Protein AF-0000000079758553 (afdb_homodimer)

Sequence (456 aa):
MKRSRINQVIKDMEQLIKEHGFEMPPFAAWTAKEWQDIGHEYDEIRDNKLGWDITDFGLGKFDEVGFSLFTIRNGNQKMPEKYKKTYAEKLLMLYEGQTAAMHFHASKMEDIINRGGNDVYITVYNGTPDERMLDTDVTVCSDGKTSQVPAGTKVLLKPGQSITITPYMYHDFIVPETGGPVLLGEVSMCNDDDNDNFFYNKEVGRFPAIEEDEAPYRLLCNEYPQAEMKRSRINQVIKDMEQLIKEHGFEMPPFAAWTAKEWQDIGHEYDEIRDNKLGWDITDFGLGKFDEVGFSLFTIRNGNQKMPEKYKKTYAEKLLMLYEGQTAAMHFHASKMEDIINRGGNDVYITVYNGTPDERMLDTDVTVCSDGKTSQVPAGTKVLLKPGQSITITPYMYHDFIVPETGGPVLLGEVSMCNDDDNDNFFYNKEVGRFPAIEEDEAPYRLLCNEYPQAE

Nearest PDB structures (foldseek):
  3kmh-assembly1_B  TM=9.756E-01  e=3.641E-30  Escherichia coli O157:H7
  3mpb-assembly1_A  TM=9.691E-01  e=1.712E-29  Escherichia coli O157:H7
  3kmh-assembly1_A  TM=9.666E-01  e=7.177E-29  Escherichia coli O157:H7
  5m21-assembly1_C  TM=6.849E-01  e=4.838E-05  Sphingomonas sp. TTNP3
  8u9j-assembly1_A  TM=4.474E-01  e=2.575E-05  Homo sapiens

Solvent-accessible surface area (backbone atoms only — not comparable to full-atom values): 22975 Å² total; per-residue (Å²): 80,48,34,57,56,52,37,48,51,53,52,51,47,52,51,52,38,54,75,37,36,56,50,60,41,72,74,76,70,46,34,53,74,55,51,76,74,46,43,66,46,37,43,53,31,58,76,38,41,33,35,36,46,75,30,29,31,51,64,79,39,46,77,50,36,24,43,37,36,32,31,71,45,52,10,27,88,90,43,48,87,82,32,69,49,59,29,25,35,33,40,35,40,40,48,38,48,16,24,36,77,45,25,24,24,75,73,42,38,33,33,45,30,27,46,26,75,25,54,38,28,37,34,36,27,37,39,42,98,88,70,46,76,45,86,43,72,28,81,42,39,38,79,41,32,54,48,78,41,58,42,62,41,64,47,75,28,45,60,14,29,36,38,56,44,50,54,25,34,29,33,33,40,42,28,47,77,60,68,49,42,26,38,31,33,35,48,22,36,40,65,49,76,89,79,38,63,47,54,70,57,77,77,56,40,74,80,50,66,67,44,77,81,44,81,67,63,51,57,41,33,89,59,70,72,80,55,117,80,47,35,57,57,52,36,49,51,52,52,52,48,53,51,53,38,52,74,36,36,55,51,62,40,73,75,75,72,44,35,54,73,56,51,75,74,44,43,66,47,38,43,51,32,59,77,39,42,34,34,35,44,78,31,31,31,50,65,80,40,46,77,51,35,25,44,37,37,33,32,72,45,53,10,27,88,89,43,47,88,81,32,68,49,60,28,25,35,34,39,34,39,41,50,38,48,16,24,36,75,45,24,24,23,76,73,43,38,33,34,44,30,26,45,26,76,24,55,37,29,37,34,37,27,37,40,44,97,89,70,47,76,44,88,41,72,30,81,43,40,37,80,40,32,54,46,79,40,58,44,64,41,64,48,76,28,46,60,16,29,35,38,54,46,48,52,26,34,29,33,33,41,40,28,48,77,62,67,49,42,26,38,32,35,34,46,23,35,41,64,49,75,89,80,40,64,48,55,70,58,77,78,54,40,73,80,51,66,68,45,78,82,46,81,66,64,51,58,40,33,89,59,68,72,81,55,117

InterPro domains:
  IPR010864 D-lyxose isomerase [PF07385] (1-224)
  IPR014710 RmlC-like jelly roll fold [G3DSA:2.60.120.10] (2-227)
  IPR047581 D-lyxose isomerase EcSI-like [cd20309] (2-201)

Structure (mmCIF, N/CA/C/O backbone):
data_AF-0000000079758553-model_v1
#
loop_
_entity.id
_entity.type
_entity.pdbx_description
1 polymer 'D-lyxose ketol-isomerase'
#
loop_
_atom_site.group_PDB
_atom_site.id
_atom_site.type_symbol
_atom_site.label_atom_id
_atom_site.label_alt_id
_atom_site.label_comp_id
_atom_site.label_asym_id
_atom_site.label_entity_id
_atom_site.label_seq_id
_atom_site.pdbx_PDB_ins_code
_atom_site.Cartn_x
_atom_site.Cartn_y
_atom_site.Cartn_z
_atom_site.occupancy
_atom_site.B_iso_or_equiv
_atom_site.auth_seq_id
_atom_site.auth_comp_id
_atom_site.auth_asym_id
_atom_site.auth_atom_id
_atom_site.pdbx_PDB_model_num
ATOM 1 N N . MET A 1 1 ? -6.477 27.516 9.055 1 92.06 1 MET A N 1
ATOM 2 C CA . MET A 1 1 ? -6.613 27.547 7.598 1 92.06 1 MET A CA 1
ATOM 3 C C . MET A 1 1 ? -8.047 27.859 7.191 1 92.06 1 MET A C 1
ATOM 5 O O . MET A 1 1 ? -8.984 27.609 7.949 1 92.06 1 MET A O 1
ATOM 9 N N . LYS A 1 2 ? -8.156 28.531 6.043 1 95.5 2 LYS A N 1
ATOM 10 C CA . LYS A 1 2 ? -9.5 28.734 5.516 1 95.5 2 LYS A CA 1
ATOM 11 C C . LYS A 1 2 ? -10.055 27.453 4.898 1 95.5 2 LYS A C 1
ATOM 13 O O . LYS A 1 2 ? -9.32 26.719 4.238 1 95.5 2 LYS A O 1
ATOM 18 N N . ARG A 1 3 ? -11.375 27.25 5.043 1 97.5 3 ARG A N 1
ATOM 19 C CA . ARG A 1 3 ? -12.023 26.094 4.414 1 97.5 3 ARG A CA 1
ATOM 20 C C . ARG A 1 3 ? -11.867 26.141 2.9 1 97.5 3 ARG A C 1
ATOM 22 O O . ARG A 1 3 ? -11.664 25.094 2.264 1 97.5 3 ARG A O 1
ATOM 29 N N . SER A 1 4 ? -11.875 27.328 2.369 1 98.06 4 SER A N 1
ATOM 30 C CA . SER A 1 4 ? -11.719 27.469 0.926 1 98.06 4 SER A CA 1
ATOM 31 C C . SER A 1 4 ? -10.359 26.938 0.461 1 98.06 4 SER A C 1
ATOM 33 O O . SER A 1 4 ? -10.258 26.328 -0.602 1 98.06 4 SER A O 1
ATOM 35 N N . ARG A 1 5 ? -9.336 27.234 1.245 1 97.38 5 ARG A N 1
ATOM 36 C CA . ARG A 1 5 ? -8.008 26.719 0.904 1 97.38 5 ARG A CA 1
ATOM 37 C C . ARG A 1 5 ? -7.957 25.203 1.03 1 97.38 5 ARG A C 1
ATOM 39 O O . ARG A 1 5 ? -7.406 24.531 0.162 1 97.38 5 ARG A O 1
ATOM 46 N N . ILE A 1 6 ? -8.539 24.672 2.049 1 97.5 6 ILE A N 1
ATOM 47 C CA . ILE A 1 6 ? -8.609 23.234 2.244 1 97.5 6 ILE A CA 1
ATOM 48 C C . ILE A 1 6 ? -9.312 22.578 1.055 1 97.5 6 ILE A C 1
ATOM 50 O O . ILE A 1 6 ? -8.828 21.594 0.502 1 97.5 6 ILE A O 1
ATOM 54 N N . ASN A 1 7 ? -10.422 23.188 0.674 1 98.5 7 ASN A N 1
ATOM 55 C CA . ASN A 1 7 ? -11.172 22.688 -0.47 1 98.5 7 ASN A CA 1
ATOM 56 C C . ASN A 1 7 ? -10.312 22.656 -1.732 1 98.5 7 ASN A C 1
ATOM 58 O O . ASN A 1 7 ? -10.32 21.656 -2.465 1 98.5 7 ASN A O 1
ATOM 62 N N . GLN A 1 8 ? -9.633 23.719 -1.915 1 98.69 8 GLN A N 1
ATOM 63 C CA . GLN A 1 8 ? -8.789 23.797 -3.104 1 98.69 8 GLN A CA 1
ATOM 64 C C . GLN A 1 8 ? -7.688 22.734 -3.064 1 98.69 8 GLN A C 1
ATOM 66 O O . GLN A 1 8 ? -7.375 22.125 -4.086 1 98.69 8 GLN A O 1
ATOM 71 N N . VAL A 1 9 ? -7.082 22.547 -1.95 1 98.62 9 VAL A N 1
ATOM 72 C CA . VAL A 1 9 ? -6.012 21.562 -1.791 1 98.62 9 VAL A CA 1
ATOM 73 C C . VAL A 1 9 ? -6.539 20.172 -2.107 1 98.62 9 VAL A C 1
ATOM 75 O O . VAL A 1 9 ? -5.871 19.391 -2.789 1 98.62 9 VAL A O 1
ATOM 78 N N . ILE A 1 10 ? -7.703 19.812 -1.604 1 98.81 10 ILE A N 1
ATOM 79 C CA . ILE A 1 10 ? -8.297 18.516 -1.871 1 98.81 10 ILE A CA 1
ATOM 80 C C . ILE A 1 10 ? -8.516 18.344 -3.373 1 98.81 10 ILE A C 1
ATOM 82 O O . ILE A 1 10 ? -8.195 17.297 -3.938 1 98.81 10 ILE A O 1
ATOM 86 N N . LYS A 1 11 ? -9.008 19.375 -4.027 1 98.88 11 LYS A N 1
ATOM 87 C CA . LYS A 1 11 ? -9.219 19.328 -5.469 1 98.88 11 LYS A CA 1
ATOM 88 C C . LYS A 1 11 ? -7.902 19.141 -6.215 1 98.88 11 LYS A C 1
ATOM 90 O O . LYS A 1 11 ? -7.832 18.375 -7.176 1 98.88 11 LYS A O 1
ATOM 95 N N . ASP A 1 12 ? -6.898 19.875 -5.797 1 98.88 12 ASP A N 1
ATOM 96 C CA . ASP A 1 12 ? -5.578 19.734 -6.402 1 98.88 12 ASP A CA 1
ATOM 97 C C . ASP A 1 12 ? -5.055 18.312 -6.238 1 98.88 12 ASP A C 1
ATOM 99 O O . ASP A 1 12 ? -4.492 17.734 -7.176 1 98.88 12 ASP A O 1
ATOM 103 N N . MET A 1 13 ? -5.227 17.766 -5.051 1 98.88 13 MET A N 1
ATOM 104 C CA . MET A 1 13 ? -4.75 16.406 -4.797 1 98.88 13 MET A CA 1
ATOM 105 C C . MET A 1 13 ? -5.539 15.391 -5.613 1 98.88 13 MET A C 1
ATOM 107 O O . MET A 1 13 ? -4.965 14.453 -6.164 1 98.88 13 MET A O 1
ATOM 111 N N . GLU A 1 14 ? -6.848 15.555 -5.688 1 98.81 14 GLU A N 1
ATOM 112 C CA . GLU A 1 14 ? -7.652 14.688 -6.539 1 98.81 14 GLU A CA 1
ATOM 113 C C . GLU A 1 14 ? -7.148 14.703 -7.977 1 98.81 14 GLU A C 1
ATOM 115 O O . GLU A 1 14 ? -7.074 13.656 -8.625 1 98.81 14 GLU A O 1
ATOM 120 N N . GLN A 1 15 ? -6.855 15.875 -8.453 1 98.81 15 GLN A N 1
ATOM 121 C CA . GLN A 1 15 ? -6.363 16.016 -9.82 1 98.81 15 GLN A CA 1
ATOM 122 C C . GLN A 1 15 ? -5.02 15.305 -9.992 1 98.81 15 GLN A C 1
ATOM 124 O O . GLN A 1 15 ? -4.805 14.594 -10.977 1 98.81 15 GLN A O 1
ATOM 129 N N . LEU A 1 16 ? -4.105 15.516 -9.039 1 98.88 16 LEU A N 1
ATOM 130 C CA . LEU A 1 16 ? -2.797 14.867 -9.094 1 98.88 16 LEU A CA 1
ATOM 131 C C . LEU A 1 16 ? -2.939 13.352 -9.078 1 98.88 16 LEU A C 1
ATOM 133 O O . LEU A 1 16 ? -2.266 12.648 -9.836 1 98.88 16 LEU A O 1
ATOM 137 N N . ILE A 1 17 ? -3.771 12.82 -8.219 1 98.81 17 ILE A N 1
ATOM 138 C CA . ILE A 1 17 ? -4.023 11.383 -8.094 1 98.81 17 ILE A CA 1
ATOM 139 C C . ILE A 1 17 ? -4.512 10.828 -9.43 1 98.81 17 ILE A C 1
ATOM 141 O O . ILE A 1 17 ? -4.012 9.805 -9.906 1 98.81 17 ILE A O 1
ATOM 145 N N . LYS A 1 18 ? -5.43 11.5 -10.031 1 98.19 18 LYS A N 1
ATOM 146 C CA . LYS A 1 18 ? -5.973 11.094 -11.32 1 98.19 18 LYS A CA 1
ATOM 147 C C . LYS A 1 18 ? -4.891 11.102 -12.398 1 98.19 18 LYS A C 1
ATOM 149 O O . LYS A 1 18 ? -4.812 10.18 -13.211 1 98.19 18 LYS A O 1
ATOM 154 N N . GLU A 1 19 ? -4.082 12.117 -12.375 1 98.12 19 GLU A N 1
ATOM 155 C CA . GLU A 1 19 ? -3.008 12.258 -13.352 1 98.12 19 GLU A CA 1
ATOM 156 C C . GLU A 1 19 ? -2.029 11.086 -13.266 1 98.12 19 GLU A C 1
ATOM 158 O O . GLU A 1 19 ? -1.419 10.703 -14.266 1 98.12 19 GLU A O 1
ATOM 163 N N . HIS A 1 20 ? -1.97 10.523 -12.109 1 98.06 20 HIS A N 1
ATOM 164 C CA . HIS A 1 20 ? -0.994 9.453 -11.93 1 98.06 20 HIS A CA 1
ATOM 165 C C . HIS A 1 20 ? -1.676 8.094 -11.867 1 98.06 20 HIS A C 1
ATOM 167 O O . HIS A 1 20 ? -1.062 7.105 -11.453 1 98.06 20 HIS A O 1
ATOM 173 N N . GLY A 1 21 ? -2.91 8.023 -12.227 1 97.62 21 GLY A N 1
ATOM 174 C CA . GLY A 1 21 ? -3.609 6.785 -12.531 1 97.62 21 GLY A CA 1
ATOM 175 C C . GLY A 1 21 ? -4.016 6.016 -11.289 1 97.62 21 GLY A C 1
ATOM 176 O O . GLY A 1 21 ? -4.32 4.82 -11.367 1 97.62 21 GLY A O 1
ATOM 177 N N . PHE A 1 22 ? -3.973 6.648 -10.148 1 98.31 22 PHE A N 1
ATOM 178 C CA . PHE A 1 22 ? -4.359 5.969 -8.914 1 98.31 22 PHE A CA 1
ATOM 179 C C . PHE A 1 22 ? -5.875 5.98 -8.742 1 98.31 22 PHE A C 1
ATOM 181 O O . PHE A 1 22 ? -6.5 7.043 -8.789 1 98.31 22 PHE A O 1
ATOM 188 N N . GLU A 1 23 ? -6.508 4.84 -8.578 1 98.38 23 GLU A N 1
ATOM 189 C CA . GLU A 1 23 ? -7.949 4.715 -8.375 1 98.38 23 GLU A CA 1
ATOM 190 C C . GLU A 1 23 ? -8.305 4.797 -6.891 1 98.38 23 GLU A C 1
ATOM 192 O O . GLU A 1 23 ? -7.789 4.023 -6.078 1 98.38 23 GLU A O 1
ATOM 197 N N . MET A 1 24 ? -9.188 5.691 -6.582 1 98.69 24 MET A N 1
ATOM 198 C CA . MET A 1 24 ? -9.516 5.957 -5.184 1 98.69 24 MET A CA 1
ATOM 199 C C . MET A 1 24 ? -10.766 5.203 -4.762 1 98.69 24 MET A C 1
ATOM 201 O O . MET A 1 24 ? -11.641 4.926 -5.586 1 98.69 24 MET A O 1
ATOM 205 N N . PRO A 1 25 ? -10.828 4.867 -3.492 1 98.81 25 PRO A N 1
ATOM 206 C CA . PRO A 1 25 ? -12.078 4.258 -3.043 1 98.81 25 PRO A CA 1
ATOM 207 C C . PRO A 1 25 ? -13.273 5.207 -3.162 1 98.81 25 PRO A C 1
ATOM 209 O O . PRO A 1 25 ? -13.102 6.426 -3.113 1 98.81 25 PRO A O 1
ATOM 212 N N . PRO A 1 26 ? -14.43 4.684 -3.24 1 98 26 PRO A N 1
ATOM 213 C CA . PRO A 1 26 ? -15.617 5.508 -3.486 1 98 26 PRO A CA 1
ATOM 214 C C . PRO A 1 26 ? -15.82 6.582 -2.422 1 98 26 PRO A C 1
ATOM 216 O O . PRO A 1 26 ? -16.25 7.695 -2.738 1 98 26 PRO A O 1
ATOM 219 N N . PHE A 1 27 ? -15.477 6.32 -1.172 1 98.56 27 PHE A N 1
ATOM 220 C CA . PHE A 1 27 ? -15.797 7.25 -0.097 1 98.56 27 PHE A CA 1
ATOM 221 C C . PHE A 1 27 ? -14.93 8.5 -0.184 1 98.56 27 PHE A C 1
ATOM 223 O O . PHE A 1 27 ? -15.195 9.5 0.489 1 98.56 27 PHE A O 1
ATOM 230 N N . ALA A 1 28 ? -13.914 8.438 -1.045 1 98.75 28 ALA A N 1
ATOM 231 C CA . ALA A 1 28 ? -13.078 9.617 -1.251 1 98.75 28 ALA A CA 1
ATOM 232 C C . ALA A 1 28 ? -13.867 10.75 -1.893 1 98.75 28 ALA A C 1
ATOM 234 O O . ALA A 1 28 ? -13.484 11.922 -1.788 1 98.75 28 ALA A O 1
ATOM 235 N N . ALA A 1 29 ? -14.977 10.422 -2.537 1 98.31 29 ALA A N 1
ATOM 236 C CA . ALA A 1 29 ? -15.711 11.406 -3.326 1 98.31 29 ALA A CA 1
ATOM 237 C C . ALA A 1 29 ? -16.984 11.852 -2.6 1 98.31 29 ALA A C 1
ATOM 239 O O . ALA A 1 29 ? -17.734 12.688 -3.109 1 98.31 29 ALA A O 1
ATOM 240 N N . TRP A 1 30 ? -17.219 11.312 -1.393 1 98.25 30 TRP A N 1
ATOM 241 C CA . TRP A 1 30 ? -18.453 11.656 -0.687 1 98.25 30 TRP A CA 1
ATOM 242 C C . TRP A 1 30 ? -18.453 13.133 -0.291 1 98.25 30 TRP A C 1
ATOM 244 O O . TRP A 1 30 ? -17.453 13.664 0.175 1 98.25 30 TRP A O 1
ATOM 254 N N . THR A 1 31 ? -19.562 13.75 -0.522 1 97.5 31 THR A N 1
ATOM 255 C CA . THR A 1 31 ? -19.766 15.133 -0.121 1 97.5 31 THR A CA 1
ATOM 256 C C . THR A 1 31 ? -20.25 15.211 1.323 1 97.5 31 THR A C 1
ATOM 258 O O . THR A 1 31 ? -20.672 14.211 1.898 1 97.5 31 THR A O 1
ATOM 261 N N . ALA A 1 32 ? -20.172 16.391 1.831 1 96 32 ALA A N 1
ATOM 262 C CA . ALA A 1 32 ? -20.703 16.609 3.176 1 96 32 ALA A CA 1
ATOM 263 C C . ALA A 1 32 ? -22.172 16.203 3.262 1 96 32 ALA A C 1
ATOM 265 O O . ALA A 1 32 ? -22.609 15.641 4.266 1 96 32 ALA A O 1
ATOM 266 N N . LYS A 1 33 ? -22.906 16.547 2.23 1 96.38 33 LYS A N 1
ATOM 267 C CA . LYS A 1 33 ? -24.328 16.203 2.203 1 96.38 33 LYS A CA 1
ATOM 268 C C . LYS A 1 33 ? -24.531 14.695 2.229 1 96.38 33 LYS A C 1
ATOM 270 O O . LYS A 1 33 ? -25.406 14.195 2.941 1 96.38 33 LYS A O 1
ATOM 275 N N . GLU A 1 34 ? -23.781 13.938 1.51 1 96.62 34 GLU A N 1
ATOM 276 C CA . GLU A 1 34 ? -23.906 12.484 1.45 1 96.62 34 GLU A CA 1
ATOM 277 C C . GLU A 1 34 ? -23.594 11.844 2.801 1 96.62 34 GLU A C 1
ATOM 279 O O . GLU A 1 34 ? -24.188 10.82 3.158 1 96.62 34 GLU A O 1
ATOM 284 N N . TRP A 1 35 ? -22.719 12.438 3.533 1 96.81 35 TRP A N 1
ATOM 285 C CA . TRP A 1 35 ? -22.328 11.906 4.832 1 96.81 35 TRP A CA 1
ATOM 286 C C . TRP A 1 35 ? -23.516 11.875 5.789 1 96.81 35 TRP A C 1
ATOM 288 O O . TRP A 1 35 ? -23.531 11.109 6.754 1 96.81 35 TRP A O 1
ATOM 298 N N . GLN A 1 36 ? -24.516 12.719 5.516 1 95.19 36 GLN A N 1
ATOM 299 C CA . GLN A 1 36 ? -25.672 12.797 6.398 1 95.19 36 GLN A CA 1
ATOM 300 C C . GLN A 1 36 ? -26.484 11.508 6.348 1 95.19 36 GLN A C 1
ATOM 302 O O . GLN A 1 36 ? -27.234 11.203 7.281 1 95.19 36 GLN A O 1
ATOM 307 N N . ASP A 1 37 ? -26.328 10.711 5.273 1 95.38 37 ASP A N 1
ATOM 308 C CA . ASP A 1 37 ? -27.125 9.508 5.078 1 95.38 37 ASP A CA 1
ATOM 309 C C . ASP A 1 37 ? -26.281 8.25 5.309 1 95.38 37 ASP A C 1
ATOM 311 O O . ASP A 1 37 ? -26.781 7.133 5.125 1 95.38 37 ASP A O 1
ATOM 315 N N . ILE A 1 38 ? -25.094 8.422 5.66 1 96.19 38 ILE A N 1
ATOM 316 C CA . ILE A 1 38 ? -24.203 7.277 5.852 1 96.19 38 ILE A CA 1
ATOM 317 C C . ILE A 1 38 ? -24.391 6.711 7.254 1 96.19 38 ILE A C 1
ATOM 319 O O . ILE A 1 38 ? -24.25 7.43 8.25 1 96.19 38 ILE A O 1
ATOM 323 N N . GLY A 1 39 ? -24.688 5.43 7.285 1 97.25 39 GLY A N 1
ATOM 324 C CA . GLY A 1 39 ? -25.031 4.836 8.57 1 97.25 39 GLY A CA 1
ATOM 325 C C . GLY A 1 39 ? -23.891 4.047 9.18 1 97.25 39 GLY A C 1
ATOM 326 O O . GLY A 1 39 ? -22.719 4.297 8.875 1 97.25 39 GLY A O 1
ATOM 327 N N . HIS A 1 40 ? -24.219 3.148 10.07 1 98.06 40 HIS A N 1
ATOM 328 C CA . HIS A 1 40 ? -23.266 2.42 10.898 1 98.06 40 HIS A CA 1
ATOM 329 C C . HIS A 1 40 ? -22.5 1.39 10.086 1 98.06 40 HIS A C 1
ATOM 331 O O . HIS A 1 40 ? -21.469 0.867 10.539 1 98.06 40 HIS A O 1
ATOM 337 N N . GLU A 1 41 ? -22.969 1.109 8.898 1 97.94 41 GLU A N 1
ATOM 338 C CA . GLU A 1 41 ? -22.234 0.174 8.055 1 97.94 41 GLU A CA 1
ATOM 339 C C . GLU A 1 41 ? -20.859 0.724 7.676 1 97.94 41 GLU A C 1
ATOM 341 O O . GLU A 1 41 ? -19.984 -0.024 7.23 1 97.94 41 GLU A O 1
ATOM 346 N N . TYR A 1 42 ? -20.641 2.053 7.926 1 98.31 42 TYR A N 1
ATOM 347 C CA . TYR A 1 42 ? -19.375 2.697 7.594 1 98.31 42 TYR A CA 1
ATOM 348 C C . TYR A 1 42 ? -18.672 3.195 8.852 1 98.31 42 TYR A C 1
ATOM 350 O O . TYR A 1 42 ? -17.875 4.125 8.789 1 98.31 42 TYR A O 1
ATOM 358 N N . ASP A 1 43 ? -18.906 2.605 10 1 98.25 43 ASP A N 1
ATOM 359 C CA . ASP A 1 43 ? -18.266 3.008 11.25 1 98.25 43 ASP A CA 1
ATOM 360 C C . ASP A 1 43 ? -16.75 2.914 11.148 1 98.25 43 ASP A C 1
ATOM 362 O O . ASP A 1 43 ? -16.031 3.695 11.773 1 98.25 43 ASP A O 1
ATOM 366 N N . GLU A 1 44 ? -16.312 2.018 10.375 1 98.5 44 GLU A N 1
ATOM 367 C CA . GLU A 1 44 ? -14.867 1.862 10.227 1 98.5 44 GLU A CA 1
ATOM 368 C C . GLU A 1 44 ? -14.219 3.152 9.734 1 98.5 44 GLU A C 1
ATOM 370 O O . GLU A 1 44 ? -13.133 3.521 10.18 1 98.5 44 GLU A O 1
ATOM 375 N N . ILE A 1 45 ? -14.828 3.842 8.758 1 98.62 45 ILE A N 1
ATOM 376 C CA . ILE A 1 45 ? -14.297 5.09 8.219 1 98.62 45 ILE A CA 1
ATOM 377 C C . ILE A 1 45 ? -14.219 6.137 9.328 1 98.62 45 ILE A C 1
ATOM 379 O O . ILE A 1 45 ? -13.211 6.84 9.461 1 98.62 45 ILE A O 1
ATOM 383 N N . ARG A 1 46 ? -15.25 6.176 10.148 1 97.88 46 ARG A N 1
ATOM 384 C CA . ARG A 1 46 ? -15.297 7.141 11.242 1 97.88 46 ARG A CA 1
ATOM 385 C C . ARG A 1 46 ? -14.281 6.793 12.32 1 97.88 46 ARG A C 1
ATOM 387 O O . ARG A 1 46 ? -13.438 7.621 12.672 1 97.88 46 ARG A O 1
ATOM 394 N N . ASP A 1 47 ? -14.367 5.512 12.789 1 97.88 47 ASP A N 1
ATOM 395 C CA . ASP A 1 47 ? -13.578 5.074 13.938 1 97.88 47 ASP A CA 1
ATOM 396 C C . ASP A 1 47 ? -12.086 5.117 13.617 1 97.88 47 ASP A C 1
ATOM 398 O O . ASP A 1 47 ? -11.266 5.438 14.484 1 97.88 47 ASP A O 1
ATOM 402 N N . ASN A 1 48 ? -11.766 4.797 12.398 1 98.25 48 ASN A N 1
ATOM 403 C CA . ASN A 1 48 ? -10.359 4.66 12.023 1 98.25 48 ASN A CA 1
ATOM 404 C C . ASN A 1 48 ? -9.844 5.914 11.32 1 98.25 48 ASN A C 1
ATOM 406 O O . ASN A 1 48 ? -8.711 5.938 10.844 1 98.25 48 ASN A O 1
ATOM 410 N N . LYS A 1 49 ? -10.648 6.93 11.172 1 97.06 49 LYS A N 1
ATOM 411 C CA . LYS A 1 49 ? -10.305 8.219 10.594 1 97.06 49 LYS A CA 1
ATOM 412 C C . LYS A 1 49 ? -9.773 8.062 9.172 1 97.06 49 LYS A C 1
ATOM 414 O O . LYS A 1 49 ? -8.727 8.602 8.828 1 97.06 49 LYS A O 1
ATOM 419 N N . LEU A 1 50 ? -10.477 7.254 8.398 1 98.69 50 LEU A N 1
ATOM 420 C CA . LEU A 1 50 ? -10.141 7.164 6.98 1 98.69 50 LEU A CA 1
ATOM 421 C C . LEU A 1 50 ? -10.57 8.43 6.242 1 98.69 50 LEU A C 1
ATOM 423 O O . LEU A 1 50 ? -11.531 9.094 6.641 1 98.69 50 LEU A O 1
ATOM 427 N N . GLY A 1 51 ? -9.805 8.766 5.168 1 98.69 51 GLY A N 1
ATOM 428 C CA . GLY A 1 51 ? -10.227 9.891 4.344 1 98.69 51 GLY A CA 1
ATOM 429 C C . GLY A 1 51 ? -9.242 11.047 4.363 1 98.69 51 GLY A C 1
ATOM 430 O O . GLY A 1 51 ? -8.039 10.844 4.551 1 98.69 51 GLY A O 1
ATOM 431 N N . TRP A 1 52 ? -9.711 12.227 4.07 1 98.5 52 TRP A N 1
ATOM 432 C CA . TRP A 1 52 ? -8.898 13.414 3.826 1 98.5 52 TRP A CA 1
ATOM 433 C C . TRP A 1 52 ? -8.406 14.016 5.137 1 98.5 52 TRP A C 1
ATOM 435 O O . TRP A 1 52 ? -9.156 14.094 6.113 1 98.5 52 TRP A O 1
ATOM 445 N N . ASP A 1 53 ? -7.242 14.422 5.148 1 97 53 ASP A N 1
ATOM 446 C CA . ASP A 1 53 ? -6.617 15.148 6.25 1 97 53 ASP A CA 1
ATOM 447 C C . ASP A 1 53 ? -5.633 16.203 5.73 1 97 53 ASP A C 1
ATOM 449 O O . ASP A 1 53 ? -4.566 15.852 5.223 1 97 53 ASP A O 1
ATOM 453 N N . ILE A 1 54 ? -5.973 17.453 5.793 1 96.5 54 ILE A N 1
ATOM 454 C CA . ILE A 1 54 ? -5.148 18.578 5.367 1 96.5 54 ILE A CA 1
ATOM 455 C C . ILE A 1 54 ? -4.672 19.359 6.59 1 96.5 54 ILE A C 1
ATOM 457 O O . ILE A 1 54 ? -5.484 19.828 7.391 1 96.5 54 ILE A O 1
ATOM 461 N N . THR A 1 55 ? -3.383 19.5 6.676 1 93.44 55 THR A N 1
ATOM 462 C CA . THR A 1 55 ? -2.9 20.141 7.895 1 93.44 55 THR A CA 1
ATOM 463 C C . THR A 1 55 ? -1.762 21.109 7.586 1 93.44 55 THR A C 1
ATOM 465 O O . THR A 1 55 ? -0.911 20.812 6.742 1 93.44 55 THR A O 1
ATOM 468 N N . ASP A 1 56 ? -1.745 22.219 8.234 1 93.81 56 ASP A N 1
ATOM 469 C CA . ASP A 1 56 ? -0.613 23.141 8.242 1 93.81 56 ASP A CA 1
ATOM 470 C C . ASP A 1 56 ? 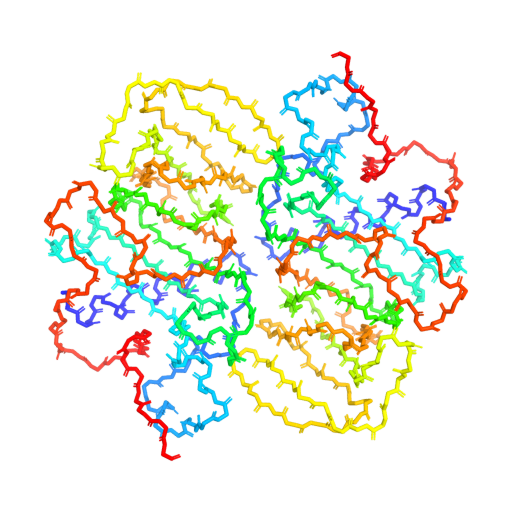0.148 23.062 9.562 1 93.81 56 ASP A C 1
ATOM 472 O O . ASP A 1 56 ? 0.855 24 9.938 1 93.81 56 ASP A O 1
ATOM 476 N N . PHE A 1 57 ? -0.163 21.953 10.32 1 90.62 57 PHE A N 1
ATOM 477 C CA . PHE A 1 57 ? 0.486 21.672 11.594 1 90.62 57 PHE A CA 1
ATOM 478 C C . PHE A 1 57 ? 0.228 22.797 12.594 1 90.62 57 PHE A C 1
ATOM 480 O O . PHE A 1 57 ? 1.028 23.016 13.5 1 90.62 57 PHE A O 1
ATOM 487 N N . GLY A 1 58 ? -0.745 23.625 12.328 1 88.94 58 GLY A N 1
ATOM 488 C CA . GLY A 1 58 ? -1.1 24.719 13.234 1 88.94 58 GLY A CA 1
ATOM 489 C C . GLY A 1 58 ? -0.183 25.922 13.117 1 88.94 58 GLY A C 1
ATOM 490 O O . GLY A 1 58 ? -0.209 26.812 13.961 1 88.94 58 GLY A O 1
ATOM 491 N N . LEU A 1 59 ? 0.526 25.969 12.109 1 91.56 59 LEU A N 1
ATOM 492 C CA . LEU A 1 59 ? 1.532 27.016 11.961 1 91.56 59 LEU A CA 1
ATOM 493 C C . LEU A 1 59 ? 0.992 28.188 11.133 1 91.56 59 LEU A C 1
ATOM 495 O O . LEU A 1 59 ? 1.591 29.266 11.102 1 91.56 59 LEU A O 1
ATOM 499 N N . GLY A 1 60 ? -0.095 27.969 10.477 1 90.38 60 GLY A N 1
ATOM 500 C CA . GLY A 1 60 ? -0.719 29.016 9.688 1 90.38 60 GLY A CA 1
ATOM 501 C C . GLY A 1 60 ? 0.031 29.328 8.398 1 90.38 60 GLY A C 1
ATOM 502 O O . GLY A 1 60 ? -0.146 30.391 7.816 1 90.38 60 GLY A O 1
ATOM 503 N N . LYS A 1 61 ? 0.895 28.469 8.016 1 93.31 61 LYS A N 1
ATOM 504 C CA . LYS A 1 61 ? 1.693 28.656 6.805 1 93.31 61 LYS A CA 1
ATOM 505 C C . LYS A 1 61 ? 1.68 27.391 5.938 1 93.31 61 LYS A C 1
ATOM 507 O O . LYS A 1 61 ? 2.734 26.891 5.547 1 93.31 61 LYS A O 1
ATOM 512 N N . PHE A 1 62 ? 0.5 26.984 5.48 1 95.56 62 PHE A N 1
ATOM 513 C CA . PHE A 1 62 ? 0.295 25.719 4.781 1 95.56 62 PHE A CA 1
ATOM 514 C C . PHE A 1 62 ? 1.186 25.641 3.547 1 95.56 62 PHE A C 1
ATOM 516 O O . PHE A 1 62 ? 1.76 24.578 3.262 1 95.56 62 PHE A O 1
ATOM 523 N N . ASP A 1 63 ? 1.343 26.688 2.832 1 95.88 63 ASP A N 1
ATOM 524 C CA . ASP A 1 63 ? 2.041 26.641 1.551 1 95.88 63 ASP A CA 1
ATOM 525 C C . ASP A 1 63 ? 3.541 26.438 1.749 1 95.88 63 ASP A C 1
ATOM 527 O O . ASP A 1 63 ? 4.246 26.047 0.818 1 95.88 63 ASP A O 1
ATOM 531 N N . GLU A 1 64 ? 4.012 26.75 2.928 1 96.62 64 GLU A N 1
ATOM 532 C CA . GLU A 1 64 ? 5.414 26.531 3.262 1 96.62 64 GLU A CA 1
ATOM 533 C C . GLU A 1 64 ? 5.605 25.188 3.975 1 96.62 64 GLU A C 1
ATOM 535 O O . GLU A 1 64 ? 6.484 24.406 3.611 1 96.62 64 GLU A O 1
ATOM 540 N N . VAL A 1 65 ? 4.797 25.031 5.031 1 96 65 VAL A N 1
ATOM 541 C CA . VAL A 1 65 ? 4.836 23.812 5.844 1 96 65 VAL A CA 1
ATOM 542 C C . VAL A 1 65 ? 3.434 23.219 5.965 1 96 65 VAL A C 1
ATOM 544 O O . VAL A 1 65 ? 2.578 23.781 6.656 1 96 65 VAL A O 1
ATOM 547 N N . GLY A 1 66 ? 3.182 22.172 5.328 1 95.38 66 GLY A N 1
ATOM 548 C CA . GLY A 1 66 ? 1.876 21.516 5.309 1 95.38 66 GLY A CA 1
ATOM 549 C C . GLY A 1 66 ? 1.914 20.109 4.75 1 95.38 66 GLY A C 1
ATOM 550 O O . GLY A 1 66 ? 2.949 19.656 4.258 1 95.38 66 GLY A O 1
ATOM 551 N N . PHE A 1 67 ? 0.852 19.438 4.883 1 96.56 67 PHE A N 1
ATOM 552 C CA . PHE A 1 67 ? 0.729 18.062 4.41 1 96.56 67 PHE A CA 1
ATOM 553 C C . PHE A 1 67 ? -0.712 17.75 4.027 1 96.56 67 PHE A C 1
ATOM 555 O O . PHE A 1 67 ? -1.646 18.141 4.734 1 96.56 67 PHE A O 1
ATOM 562 N N . SER A 1 68 ? -0.876 17.188 2.871 1 98.12 68 SER A N 1
ATOM 563 C CA . SER A 1 68 ? -2.174 16.719 2.396 1 98.12 68 SER A CA 1
ATOM 564 C C . SER A 1 68 ? -2.223 15.195 2.342 1 98.12 68 SER A C 1
ATOM 566 O O . SER A 1 68 ? -1.416 14.57 1.651 1 98.12 68 SER A O 1
ATOM 568 N N . LEU A 1 69 ? -3.17 14.633 3.029 1 98.06 69 LEU A N 1
ATOM 569 C CA . LEU A 1 69 ? -3.199 13.188 3.18 1 98.06 69 LEU A CA 1
ATOM 570 C C . LEU A 1 69 ? -4.582 12.633 2.852 1 98.06 69 LEU A C 1
ATOM 572 O O . LEU A 1 69 ? -5.586 13.336 2.99 1 98.06 69 LEU A O 1
ATOM 576 N N . PHE A 1 70 ? -4.602 11.492 2.414 1 98.81 70 PHE A N 1
ATOM 577 C CA . PHE A 1 70 ? -5.793 10.648 2.352 1 98.81 70 PHE A CA 1
ATOM 578 C C . PHE A 1 70 ? -5.5 9.258 2.893 1 98.81 70 PHE A C 1
ATOM 580 O O . PHE A 1 70 ? -4.707 8.516 2.309 1 98.81 70 PHE A O 1
ATOM 587 N N . THR A 1 71 ? -6.125 8.914 3.994 1 98.88 71 THR A N 1
ATOM 588 C CA . THR A 1 71 ? -5.977 7.574 4.547 1 98.88 71 THR A CA 1
ATOM 589 C C . THR A 1 71 ? -6.957 6.605 3.893 1 98.88 71 THR A C 1
ATOM 591 O O . THR A 1 71 ? -8.172 6.742 4.047 1 98.88 71 THR A O 1
ATOM 594 N N . ILE A 1 72 ? -6.441 5.645 3.268 1 98.88 72 ILE A N 1
ATOM 595 C CA . ILE A 1 72 ? -7.258 4.727 2.486 1 98.88 72 ILE A CA 1
ATOM 596 C C . ILE A 1 72 ? -7.738 3.58 3.375 1 98.88 72 ILE A C 1
ATOM 598 O O . ILE A 1 72 ? -8.898 3.176 3.303 1 98.88 72 ILE A O 1
ATOM 602 N N . ARG A 1 73 ? -6.895 3.041 4.121 1 98.94 73 ARG A N 1
ATOM 603 C CA . ARG A 1 73 ? -7.184 1.952 5.051 1 98.94 73 ARG A CA 1
ATOM 604 C C . ARG A 1 73 ? -6.316 2.057 6.301 1 98.94 73 ARG A C 1
ATOM 606 O O . ARG A 1 73 ? -5.195 2.564 6.246 1 98.94 73 ARG A O 1
ATOM 613 N N . ASN A 1 74 ? -6.848 1.596 7.324 1 98.81 74 ASN A N 1
ATOM 614 C CA . ASN A 1 74 ? -6.176 1.627 8.617 1 98.81 74 ASN A CA 1
ATOM 615 C C . ASN A 1 74 ? -6.883 0.739 9.641 1 98.81 74 ASN A C 1
ATOM 617 O O . ASN A 1 74 ? -8.031 0.35 9.438 1 98.81 74 ASN A O 1
ATOM 621 N N . GLY A 1 75 ? -6.137 0.326 10.641 1 98.06 75 GLY A N 1
ATOM 622 C CA . GLY A 1 75 ? -6.734 -0.251 11.836 1 98.06 75 GLY A CA 1
ATOM 623 C C . GLY A 1 75 ? -7.012 0.774 12.922 1 98.06 75 GLY A C 1
ATOM 624 O O . GLY A 1 75 ? -7.266 1.943 12.625 1 98.06 75 GLY A O 1
ATOM 625 N N . ASN A 1 76 ? -7.137 0.269 14.109 1 97.62 76 ASN A N 1
ATOM 626 C CA . ASN A 1 76 ? -7.359 1.124 15.273 1 97.62 76 ASN A CA 1
ATOM 627 C C . ASN A 1 76 ? -6.684 0.566 16.516 1 97.62 76 ASN A C 1
ATOM 629 O O . ASN A 1 76 ? -7.125 -0.441 17.078 1 97.62 76 ASN A O 1
ATOM 633 N N . GLN A 1 77 ? -5.684 1.179 16.938 1 95.5 77 GLN A N 1
ATOM 634 C CA . GLN A 1 77 ? -4.902 0.691 18.062 1 95.5 77 GLN A CA 1
ATOM 635 C C . GLN A 1 77 ? -5.684 0.811 19.375 1 95.5 77 GLN A C 1
ATOM 637 O O . GLN A 1 77 ? -5.355 0.155 20.359 1 95.5 77 GLN A O 1
ATOM 642 N N . LYS A 1 78 ? -6.645 1.681 19.391 1 95.69 78 LYS 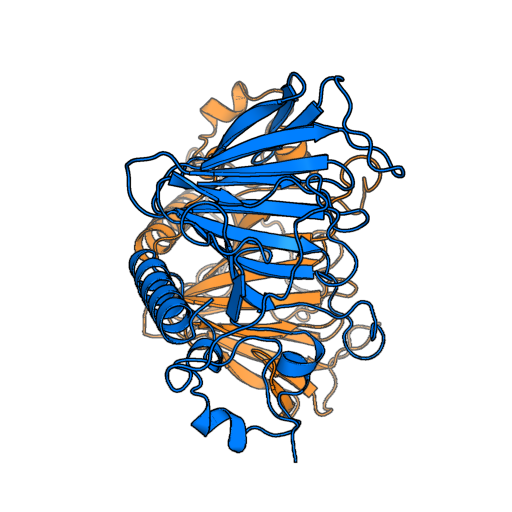A N 1
ATOM 643 C CA . LYS A 1 78 ? -7.449 1.885 20.578 1 95.69 78 LYS A CA 1
ATOM 644 C C . LYS A 1 78 ? -8.602 0.888 20.656 1 95.69 78 LYS A C 1
ATOM 646 O O . LYS A 1 78 ? -9.211 0.708 21.703 1 95.69 78 LYS A O 1
ATOM 651 N N . MET A 1 79 ? -8.992 0.313 19.5 1 96.81 79 MET A N 1
ATOM 652 C CA . MET A 1 79 ? -10.062 -0.68 19.422 1 96.81 79 MET A CA 1
ATOM 653 C C . MET A 1 79 ? -9.586 -1.927 18.688 1 96.81 79 MET A C 1
ATOM 655 O O . MET A 1 79 ? -10.227 -2.369 17.734 1 96.81 79 MET A O 1
ATOM 659 N N . PRO A 1 80 ? -8.531 -2.572 19.156 1 95.06 80 PRO A N 1
ATOM 660 C CA . PRO A 1 80 ? -7.914 -3.668 18.406 1 95.06 80 PRO A CA 1
ATOM 661 C C . PRO A 1 80 ? -8.82 -4.891 18.297 1 95.06 80 PRO A C 1
ATOM 663 O O . PRO A 1 80 ? -8.633 -5.734 17.422 1 95.06 80 PRO A O 1
ATOM 666 N N . GLU A 1 81 ? -9.789 -5.035 19.203 1 96.5 81 GLU A N 1
ATOM 667 C CA . GLU A 1 81 ? -10.703 -6.168 19.125 1 96.5 81 GLU A CA 1
ATOM 668 C C . GLU A 1 81 ? -11.719 -5.98 18 1 96.5 81 GLU A C 1
ATOM 670 O O . GLU A 1 81 ? -12.156 -6.953 17.391 1 96.5 81 GLU A O 1
ATOM 675 N N . LYS A 1 82 ? -12.07 -4.73 17.797 1 96.75 82 LYS A N 1
ATOM 676 C CA . LYS A 1 82 ? -13.047 -4.418 16.75 1 96.75 82 LYS A CA 1
ATOM 677 C C . LYS A 1 82 ? -12.383 -4.277 15.391 1 96.75 82 LYS A C 1
ATOM 679 O O . LYS A 1 82 ? -12.914 -4.734 14.383 1 96.75 82 LYS A O 1
ATOM 684 N N . TYR A 1 83 ? -11.289 -3.641 15.352 1 97.88 83 TYR A N 1
ATOM 685 C CA . TYR A 1 83 ? -10.531 -3.422 14.133 1 97.88 83 TYR A CA 1
ATOM 686 C C . TYR A 1 83 ? -9.156 -4.086 14.219 1 97.88 83 TYR A C 1
ATOM 688 O O . TYR A 1 83 ? -8.203 -3.484 14.711 1 97.88 83 TYR A O 1
ATOM 696 N N . LYS A 1 84 ? -9.016 -5.211 13.625 1 96.88 84 LYS A N 1
ATOM 697 C CA . LYS A 1 84 ? -7.867 -6.086 13.836 1 96.88 84 LYS A CA 1
ATOM 698 C C . LYS A 1 84 ? -6.75 -5.77 12.836 1 96.88 84 LYS A C 1
ATOM 700 O O . LYS A 1 84 ? -5.637 -6.281 12.969 1 96.88 84 LYS A O 1
ATOM 705 N N . LYS A 1 85 ? -7.082 -4.996 11.859 1 98.31 85 LYS A N 1
ATOM 706 C CA . LYS A 1 85 ? -6.098 -4.637 10.844 1 98.31 85 LYS A CA 1
ATOM 707 C C . LYS A 1 85 ? -4.863 -3.994 11.477 1 98.31 85 LYS A C 1
ATOM 709 O O . LYS A 1 85 ? -4.98 -3.027 12.227 1 98.31 85 LYS A O 1
ATOM 714 N N . THR A 1 86 ? -3.676 -4.473 11.086 1 98.38 86 THR A N 1
ATOM 715 C CA . THR A 1 86 ? -2.461 -3.963 11.711 1 98.38 86 THR A CA 1
ATOM 716 C C . THR A 1 86 ? -1.639 -3.152 10.719 1 98.38 86 THR A C 1
ATOM 718 O O . THR A 1 86 ? -0.501 -2.773 11.008 1 98.38 86 THR A O 1
ATOM 721 N N . TYR A 1 87 ? -2.105 -2.963 9.562 1 98.81 87 TYR A N 1
ATOM 722 C CA . TYR A 1 87 ? -1.426 -2.219 8.508 1 98.81 87 TYR A CA 1
ATOM 723 C C . TYR A 1 87 ? -2.277 -1.051 8.031 1 98.81 87 TYR A C 1
ATOM 725 O O . TYR A 1 87 ? -3.463 -0.963 8.352 1 98.81 87 TYR A O 1
ATOM 733 N N . ALA A 1 88 ? -1.679 -0.116 7.289 1 98.88 88 ALA A N 1
ATOM 734 C CA . ALA A 1 88 ? -2.35 1.073 6.77 1 98.88 88 ALA A CA 1
ATOM 735 C C . ALA A 1 88 ? -1.793 1.465 5.402 1 98.88 88 ALA A C 1
ATOM 737 O O . ALA A 1 88 ? -0.708 1.021 5.02 1 98.88 88 ALA A O 1
ATOM 738 N N . GLU A 1 89 ? -2.551 2.211 4.711 1 98.94 89 GLU A N 1
ATOM 739 C CA . GLU A 1 89 ? -2.164 2.812 3.439 1 98.94 89 GLU A CA 1
ATOM 740 C C . GLU A 1 89 ? -2.67 4.246 3.332 1 98.94 89 GLU A C 1
ATOM 742 O O . GLU A 1 89 ? -3.822 4.531 3.662 1 98.94 89 GLU A O 1
ATOM 747 N N . LYS A 1 90 ? -1.765 5.141 2.941 1 98.81 90 LYS A N 1
ATOM 748 C CA . LYS A 1 90 ? -2.111 6.543 2.725 1 98.81 90 LYS A CA 1
ATOM 749 C C . LYS A 1 90 ? -1.563 7.043 1.392 1 98.81 90 LYS A C 1
ATOM 751 O O . LYS A 1 90 ? -0.585 6.504 0.873 1 98.81 90 LYS A O 1
ATOM 756 N N . LEU A 1 91 ? -2.252 8 0.892 1 98.88 91 LEU A N 1
ATOM 757 C CA . LEU A 1 91 ? -1.65 8.898 -0.092 1 98.88 91 LEU A CA 1
ATOM 758 C C . LEU A 1 91 ? -1.317 10.25 0.532 1 98.88 91 LEU A C 1
ATOM 760 O O . LEU A 1 91 ? -2.021 10.711 1.433 1 98.88 91 LEU A O 1
ATOM 764 N N . LEU A 1 92 ? -0.283 10.852 0.006 1 98.81 92 LEU A N 1
ATOM 765 C CA . LEU A 1 92 ? 0.178 12.156 0.463 1 98.81 92 LEU A CA 1
ATOM 766 C C . LEU A 1 92 ? 0.515 13.055 -0.72 1 98.81 92 LEU A C 1
ATOM 768 O O . LEU A 1 92 ? 0.938 12.57 -1.773 1 98.81 92 LEU A O 1
ATOM 772 N N . MET A 1 93 ? 0.376 14.266 -0.529 1 98.94 93 MET A N 1
ATOM 773 C CA . MET A 1 93 ? 0.78 15.25 -1.527 1 98.94 93 MET A CA 1
ATOM 774 C C . MET A 1 93 ? 1.467 16.438 -0.869 1 98.94 93 MET A C 1
ATOM 776 O O . MET A 1 93 ? 1.03 16.922 0.183 1 98.94 93 MET A O 1
ATOM 780 N N . LEU A 1 94 ? 2.463 16.875 -1.44 1 98.88 94 LEU A N 1
ATOM 781 C CA . LEU A 1 94 ? 3.102 18.156 -1.143 1 98.88 94 LEU A CA 1
ATOM 782 C C . LEU A 1 94 ? 3.268 19 -2.408 1 98.88 94 LEU A C 1
ATOM 784 O O . LEU A 1 94 ? 3.596 18.453 -3.471 1 98.88 94 LEU A O 1
ATOM 788 N N . TYR A 1 95 ? 3.064 20.25 -2.262 1 98.75 95 TYR A N 1
ATOM 789 C CA . TYR A 1 95 ? 3.338 21.172 -3.363 1 98.75 95 TYR A CA 1
ATOM 790 C C . TYR A 1 95 ? 4.836 21.391 -3.533 1 98.75 95 TYR A C 1
ATOM 792 O O . TYR A 1 95 ? 5.621 21.094 -2.627 1 98.75 95 TYR A O 1
ATOM 800 N N . GLU A 1 96 ? 5.207 21.828 -4.773 1 98.56 96 GLU A N 1
ATOM 801 C CA . GLU A 1 96 ? 6.594 22.25 -4.965 1 98.56 96 GLU A CA 1
ATOM 802 C C . GLU A 1 96 ? 7.016 23.266 -3.92 1 98.56 96 GLU A C 1
ATOM 804 O O . GLU A 1 96 ? 6.242 24.172 -3.584 1 98.56 96 GLU A O 1
ATOM 809 N N . GLY A 1 97 ? 8.195 23.062 -3.312 1 98.38 97 GLY A N 1
ATOM 810 C CA . GLY A 1 97 ? 8.75 23.984 -2.33 1 98.38 97 GLY A CA 1
ATOM 811 C C . GLY A 1 97 ? 8.188 23.781 -0.935 1 98.38 97 GLY A C 1
ATOM 812 O O . GLY A 1 97 ? 8.688 24.359 0.031 1 98.38 97 GLY A O 1
ATOM 813 N N . GLN A 1 98 ? 7.129 23 -0.765 1 98.44 98 GLN A N 1
ATOM 814 C CA . GLN A 1 98 ? 6.504 22.75 0.531 1 98.44 98 GLN A CA 1
ATOM 815 C C . GLN A 1 98 ? 7.293 21.719 1.331 1 98.44 98 GLN A C 1
ATOM 817 O O . GLN A 1 98 ? 7.973 20.875 0.756 1 98.44 98 GLN A O 1
ATOM 822 N N . THR A 1 99 ? 7.254 21.812 2.605 1 97.62 99 THR A N 1
ATOM 823 C CA . THR A 1 99 ? 7.859 20.828 3.494 1 97.62 99 THR A CA 1
ATOM 824 C C . THR A 1 99 ? 6.84 20.312 4.508 1 97.62 99 THR A C 1
ATOM 826 O O . THR A 1 99 ? 5.785 20.922 4.699 1 97.62 99 THR A O 1
ATOM 829 N N . ALA A 1 100 ? 7.051 19.156 5.004 1 95.88 100 ALA A N 1
ATOM 830 C CA . ALA A 1 100 ? 6.332 18.641 6.172 1 95.88 100 ALA A CA 1
ATOM 831 C C . ALA A 1 100 ? 7.254 18.547 7.383 1 95.88 100 ALA A C 1
ATOM 833 O O . ALA A 1 100 ? 8.422 18.172 7.254 1 95.88 100 ALA A O 1
ATOM 834 N N . ALA A 1 101 ? 6.801 18.812 8.516 1 94 101 ALA A N 1
ATOM 835 C CA . ALA A 1 101 ? 7.566 19.047 9.742 1 94 101 ALA A CA 1
ATOM 836 C C . ALA A 1 101 ? 8.344 17.797 10.148 1 94 101 ALA A C 1
ATOM 838 O O . ALA A 1 101 ? 7.84 16.672 10.039 1 94 101 ALA A O 1
ATOM 839 N N . MET A 1 102 ? 9.555 18 10.688 1 96.75 102 MET A N 1
ATOM 840 C CA . MET A 1 102 ? 10.43 16.953 11.227 1 96.75 102 MET A CA 1
ATOM 841 C C . MET A 1 102 ? 9.789 16.266 12.422 1 96.75 102 MET A C 1
ATOM 843 O O . MET A 1 102 ? 9.352 16.922 13.359 1 96.75 102 MET A O 1
ATOM 847 N N . HIS A 1 103 ? 9.656 14.961 12.297 1 97.31 103 HIS A N 1
ATOM 848 C CA . HIS A 1 103 ? 9.039 14.188 13.375 1 97.31 103 HIS A CA 1
ATOM 849 C C . HIS A 1 103 ? 9.508 12.742 13.359 1 97.31 103 HIS A C 1
ATOM 851 O O . HIS A 1 103 ? 10.227 12.328 12.445 1 97.31 103 HIS A O 1
ATOM 857 N N . PHE A 1 104 ? 9.266 12.008 14.414 1 98 104 PHE A N 1
ATOM 858 C CA . PHE A 1 104 ? 9.438 10.555 14.438 1 98 104 PHE A CA 1
ATOM 859 C C . PHE A 1 104 ? 8.188 9.875 14.977 1 98 104 PHE A C 1
ATOM 861 O O . PHE A 1 104 ? 7.309 10.531 15.539 1 98 104 PHE A O 1
ATOM 868 N N . HIS A 1 105 ? 8 8.672 14.648 1 97.94 105 HIS A N 1
ATOM 869 C CA . HIS A 1 105 ? 7.016 7.797 15.281 1 97.94 105 HIS A CA 1
ATOM 870 C C . HIS A 1 105 ? 7.668 6.895 16.328 1 97.94 105 HIS A C 1
ATOM 872 O O . HIS A 1 105 ? 8.773 6.387 16.109 1 97.94 105 HIS A O 1
ATOM 878 N N . ALA A 1 106 ? 7.027 6.695 17.453 1 97.44 106 ALA A N 1
ATOM 879 C CA . ALA A 1 106 ? 7.574 5.844 18.516 1 97.44 106 ALA A CA 1
ATOM 880 C C . ALA A 1 106 ? 7.277 4.371 18.234 1 97.44 106 ALA A C 1
ATOM 882 O O . ALA A 1 106 ? 8.047 3.492 18.625 1 97.44 106 ALA A O 1
ATOM 883 N N . SER A 1 107 ? 6.207 4.098 17.531 1 97.12 107 SER A N 1
ATOM 884 C CA . SER A 1 107 ? 5.789 2.715 17.328 1 97.12 107 SER A CA 1
ATOM 885 C C . SER A 1 107 ? 5.695 2.375 15.844 1 97.12 107 SER A C 1
ATOM 887 O O . SER A 1 107 ? 6.094 1.287 15.43 1 97.12 107 SER A O 1
ATOM 889 N N . LYS A 1 108 ? 5.27 3.246 15.07 1 98.06 108 LYS A N 1
ATOM 890 C CA . LYS A 1 108 ? 4.922 2.953 13.688 1 98.06 108 LYS A CA 1
ATOM 891 C C . LYS A 1 108 ? 6.168 2.893 12.805 1 98.06 108 LYS A C 1
ATOM 893 O O . LYS A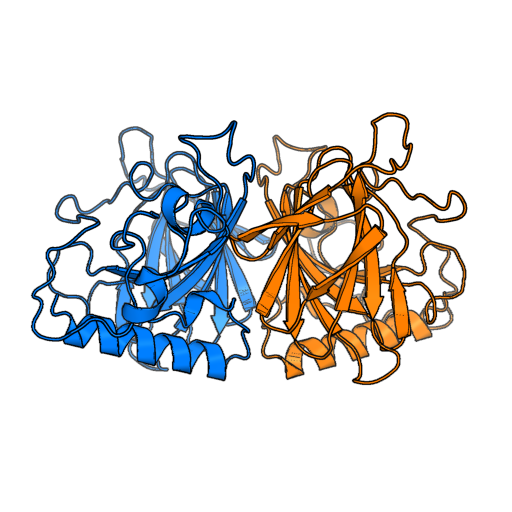 1 108 ? 7.004 3.801 12.844 1 98.06 108 LYS A O 1
ATOM 898 N N . MET A 1 109 ? 6.336 1.805 12.117 1 98.5 109 MET A N 1
ATOM 899 C CA . MET A 1 109 ? 7.215 1.689 10.961 1 98.5 109 MET A CA 1
ATOM 900 C C . MET A 1 109 ? 6.445 1.938 9.664 1 98.5 109 MET A C 1
ATOM 902 O O . MET A 1 109 ? 5.293 1.52 9.539 1 98.5 109 MET A O 1
ATOM 906 N N . GLU A 1 110 ? 7.059 2.627 8.719 1 98.88 110 GLU A N 1
ATOM 907 C CA . GLU A 1 110 ? 6.359 2.961 7.477 1 98.88 110 GLU A CA 1
ATOM 908 C C . GLU A 1 110 ? 7.328 3.018 6.301 1 98.88 110 GLU A C 1
ATOM 910 O O . GLU A 1 110 ? 8.508 3.328 6.473 1 98.88 110 GLU A O 1
ATOM 915 N N . ASP A 1 111 ? 6.848 2.66 5.164 1 98.94 111 ASP A N 1
ATOM 916 C CA . ASP A 1 111 ? 7.523 2.955 3.904 1 98.94 111 ASP A CA 1
ATOM 917 C C . ASP A 1 111 ? 6.891 4.156 3.209 1 98.94 111 ASP A C 1
ATOM 919 O O . ASP A 1 111 ? 5.68 4.176 2.965 1 98.94 111 ASP A O 1
ATOM 923 N N . ILE A 1 112 ? 7.699 5.117 2.963 1 98.94 112 ILE A N 1
ATOM 924 C CA . ILE A 1 112 ? 7.293 6.258 2.152 1 98.94 112 ILE A CA 1
ATOM 925 C C . ILE A 1 112 ? 7.691 6.023 0.696 1 98.94 112 ILE A C 1
ATOM 927 O O . ILE A 1 112 ? 8.844 5.684 0.406 1 98.94 112 ILE A O 1
ATOM 931 N N . ILE A 1 113 ? 6.746 6.18 -0.17 1 98.94 113 ILE A N 1
ATOM 932 C CA . ILE A 1 113 ? 6.945 5.816 -1.569 1 98.94 113 ILE A CA 1
ATOM 933 C C . ILE A 1 113 ? 6.664 7.027 -2.459 1 98.94 113 ILE A C 1
ATOM 935 O O . ILE A 1 113 ? 5.633 7.688 -2.314 1 98.94 113 ILE A O 1
ATOM 939 N N . ASN A 1 114 ? 7.582 7.359 -3.332 1 98.94 114 ASN A N 1
ATOM 940 C CA . ASN A 1 114 ? 7.281 8.336 -4.375 1 98.94 114 ASN A CA 1
ATOM 941 C C . ASN A 1 114 ? 6.426 7.727 -5.484 1 98.94 114 ASN A C 1
ATOM 943 O O . ASN A 1 114 ? 6.91 6.902 -6.262 1 98.94 114 ASN A O 1
ATOM 947 N N . ARG A 1 115 ? 5.211 8.102 -5.551 1 98.81 115 ARG A N 1
ATOM 948 C CA . ARG A 1 115 ? 4.281 7.52 -6.512 1 98.81 115 ARG A CA 1
ATOM 949 C C . ARG A 1 115 ? 4.234 8.344 -7.793 1 98.81 115 ARG A C 1
ATOM 951 O O . ARG A 1 115 ? 3.602 7.945 -8.773 1 98.81 115 ARG A O 1
ATOM 958 N N . GLY A 1 116 ? 4.879 9.492 -7.781 1 98.5 116 GLY A N 1
ATOM 959 C CA . GLY A 1 116 ? 4.984 10.25 -9.016 1 98.5 116 GLY A CA 1
ATOM 960 C C . GLY A 1 116 ? 4.977 11.75 -8.797 1 98.5 116 GLY A C 1
ATOM 961 O O . GLY A 1 116 ? 4.781 12.219 -7.672 1 98.5 116 GLY A O 1
ATOM 962 N N . GLY A 1 117 ? 5.121 12.5 -9.938 1 98.31 117 GLY A N 1
ATOM 963 C CA . GLY A 1 117 ? 5.113 13.953 -9.93 1 98.31 117 GLY A CA 1
ATOM 964 C C . GLY A 1 117 ? 6.5 14.562 -9.844 1 98.31 117 GLY A C 1
ATOM 965 O O . GLY A 1 117 ? 7.125 14.844 -10.867 1 98.31 117 GLY A O 1
ATOM 966 N N . ASN A 1 118 ? 7.004 14.742 -8.656 1 98.69 118 ASN A N 1
ATOM 967 C CA . ASN A 1 118 ? 8.289 15.383 -8.398 1 98.69 118 ASN A CA 1
ATOM 968 C C . ASN A 1 118 ? 9.203 14.5 -7.562 1 98.69 118 ASN A C 1
ATOM 970 O O . ASN A 1 118 ? 8.781 13.453 -7.066 1 98.69 118 ASN A O 1
ATOM 974 N N . ASP A 1 119 ? 10.43 14.945 -7.477 1 98.81 119 ASP A N 1
ATOM 975 C CA . ASP A 1 119 ? 11.344 14.352 -6.508 1 98.81 119 ASP A CA 1
ATOM 976 C C . ASP A 1 119 ? 10.977 14.75 -5.082 1 98.81 119 ASP A C 1
ATOM 978 O O . ASP A 1 119 ? 10.242 15.719 -4.875 1 98.81 119 ASP A O 1
ATOM 982 N N . VAL A 1 120 ? 11.414 14 -4.199 1 98.88 120 VAL A N 1
ATOM 983 C CA . VAL A 1 120 ? 11.281 14.391 -2.801 1 98.88 120 VAL A CA 1
ATOM 984 C C . VAL A 1 120 ? 12.531 13.969 -2.025 1 98.88 120 VAL A C 1
ATOM 986 O O . VAL A 1 120 ? 13.141 12.938 -2.33 1 98.88 120 VAL A O 1
ATOM 989 N N . TYR A 1 121 ? 12.883 14.75 -1.09 1 98.88 121 TYR A N 1
ATOM 990 C CA . TYR A 1 121 ? 13.984 14.438 -0.183 1 98.88 121 TYR A CA 1
ATOM 991 C C . TYR A 1 121 ? 13.469 14.164 1.225 1 98.88 121 TYR A C 1
ATOM 993 O O . TYR A 1 121 ? 12.609 14.891 1.729 1 98.88 121 TYR A O 1
ATOM 1001 N N . ILE A 1 122 ? 13.977 13.133 1.832 1 98.94 122 ILE A N 1
ATOM 1002 C CA . ILE A 1 122 ? 13.68 12.789 3.221 1 98.94 122 ILE A CA 1
ATOM 1003 C C . ILE A 1 122 ? 14.945 12.953 4.066 1 98.94 122 ILE A C 1
ATOM 1005 O O . ILE A 1 122 ? 15.906 12.188 3.912 1 98.94 122 ILE A O 1
ATOM 1009 N N . THR A 1 123 ? 14.961 13.898 4.941 1 98.88 123 THR A N 1
ATOM 1010 C CA . THR A 1 123 ? 16.078 14.039 5.863 1 98.88 123 THR A CA 1
ATOM 1011 C C . THR A 1 123 ? 15.953 13.055 7.023 1 98.88 123 THR A C 1
ATOM 1013 O O . THR A 1 123 ? 14.875 12.906 7.602 1 98.88 123 THR A O 1
ATOM 1016 N N . VAL A 1 124 ? 17.109 12.43 7.391 1 98.88 124 VAL A N 1
ATOM 1017 C CA . VAL A 1 124 ? 16.969 11.383 8.398 1 98.88 124 VAL A CA 1
ATOM 1018 C C . VAL A 1 124 ? 17.969 11.617 9.531 1 98.88 124 VAL A C 1
ATOM 1020 O O . VAL A 1 124 ? 19.109 12.008 9.281 1 98.88 124 VAL A O 1
ATOM 1023 N N . TYR A 1 125 ? 17.516 11.422 10.734 1 98.88 125 TYR A N 1
ATOM 1024 C CA . TYR A 1 125 ? 18.312 11.344 11.961 1 98.88 125 TYR A CA 1
ATOM 1025 C C . TYR A 1 125 ? 17.859 10.18 12.828 1 98.88 125 TYR A C 1
ATOM 1027 O O . TYR A 1 125 ? 16.672 9.828 12.836 1 98.88 125 TYR A O 1
ATOM 1035 N N . ASN A 1 126 ? 18.797 9.648 13.562 1 98.81 126 ASN A N 1
ATOM 1036 C CA . ASN A 1 126 ? 18.359 8.789 14.656 1 98.81 126 ASN A CA 1
ATOM 1037 C C . ASN A 1 126 ? 17.75 9.594 15.805 1 98.81 126 ASN A C 1
ATOM 1039 O O . ASN A 1 126 ? 18.219 10.695 16.109 1 98.81 126 ASN A O 1
ATOM 1043 N N . GLY A 1 127 ? 16.688 9.039 16.344 1 98.62 127 GLY A N 1
ATOM 1044 C CA . GLY A 1 127 ? 16.094 9.633 17.516 1 98.62 127 GLY A CA 1
ATOM 1045 C C . GLY A 1 127 ? 16.078 8.711 18.719 1 98.62 127 GLY A C 1
ATOM 1046 O O . GLY A 1 127 ? 16.391 7.523 18.594 1 98.62 127 GLY A O 1
ATOM 1047 N N . THR A 1 128 ? 15.859 9.289 19.922 1 98 128 THR A N 1
ATOM 1048 C CA . THR A 1 128 ? 15.773 8.523 21.156 1 98 128 THR A CA 1
ATOM 1049 C C . THR A 1 128 ? 14.383 8.648 21.781 1 98 128 THR A C 1
ATOM 1051 O O . THR A 1 128 ? 13.617 9.539 21.406 1 98 128 THR A O 1
ATOM 1054 N N . PRO A 1 129 ? 14.031 7.797 22.719 1 97 129 PRO A N 1
ATOM 1055 C CA . PRO A 1 129 ? 12.727 7.867 23.375 1 97 129 PRO A CA 1
ATOM 1056 C C . PRO A 1 129 ? 12.508 9.195 24.094 1 97 129 PRO A C 1
ATOM 1058 O O . PRO A 1 129 ? 11.359 9.617 24.281 1 97 129 PRO A O 1
ATOM 1061 N N . ASP A 1 130 ? 13.586 9.891 24.516 1 97.31 130 ASP A N 1
ATOM 1062 C CA . ASP A 1 130 ? 13.445 11.188 25.156 1 97.31 130 ASP A CA 1
ATOM 1063 C C . ASP A 1 130 ? 13.5 12.32 24.141 1 97.31 130 ASP A C 1
ATOM 1065 O O . ASP A 1 130 ? 13.812 13.461 24.5 1 97.31 130 ASP A O 1
ATOM 1069 N N . GLU A 1 131 ? 13.352 11.953 22.812 1 96.69 131 GLU A N 1
ATOM 1070 C CA . GLU A 1 131 ? 13.094 12.859 21.703 1 96.69 131 GLU A CA 1
ATOM 1071 C C . GLU A 1 131 ? 14.352 13.633 21.312 1 96.69 131 GLU A C 1
ATOM 1073 O O . GLU A 1 131 ? 14.266 14.75 20.812 1 96.69 131 GLU A O 1
ATOM 1078 N N . ARG A 1 132 ? 15.555 13.109 21.688 1 97.88 132 ARG A N 1
ATOM 1079 C CA . ARG A 1 132 ? 16.781 13.719 21.188 1 97.88 132 ARG A CA 1
ATOM 1080 C C . ARG A 1 132 ? 17.062 13.289 19.75 1 97.88 132 ARG A C 1
ATOM 1082 O O . ARG A 1 132 ? 16.766 12.148 19.359 1 97.88 132 ARG A O 1
ATOM 1089 N N . MET A 1 133 ? 17.516 14.156 19.016 1 98.12 133 MET A N 1
ATOM 1090 C CA . MET A 1 133 ? 18.031 13.898 17.688 1 98.12 133 MET A CA 1
ATOM 1091 C C . MET A 1 133 ? 19.547 13.672 17.719 1 98.12 133 MET A C 1
ATOM 1093 O O . MET A 1 133 ? 20.297 14.539 18.188 1 98.12 133 MET A O 1
ATOM 1097 N N . LEU A 1 134 ? 20.016 12.57 17.25 1 98.56 134 LEU A N 1
ATOM 1098 C CA . LEU A 1 134 ? 21.406 12.164 17.406 1 98.56 134 LEU A CA 1
ATOM 1099 C C . LEU A 1 134 ? 22.219 12.516 16.172 1 98.56 134 LEU A C 1
ATOM 1101 O O . LEU A 1 134 ? 21.672 12.633 15.07 1 98.56 134 LEU A O 1
ATOM 1105 N N . ASP A 1 135 ? 23.5 12.625 16.344 1 98.44 135 ASP A N 1
ATOM 1106 C CA . ASP A 1 135 ? 24.438 12.891 15.258 1 98.44 135 ASP A CA 1
ATOM 1107 C C . ASP A 1 135 ? 25.188 11.625 14.859 1 98.44 135 ASP A C 1
ATOM 1109 O O . ASP A 1 135 ? 26.359 11.68 14.508 1 98.44 135 ASP A O 1
ATOM 1113 N N . THR A 1 136 ? 24.562 10.516 14.953 1 98.69 136 THR A N 1
ATOM 1114 C CA . THR A 1 136 ? 25.172 9.242 14.586 1 98.69 136 THR A CA 1
ATOM 1115 C C . THR A 1 136 ? 24.719 8.805 13.195 1 98.69 136 THR A C 1
ATOM 1117 O O . THR A 1 136 ? 23.656 9.234 12.719 1 98.69 136 THR A O 1
ATOM 1120 N N . ASP A 1 137 ? 25.5 7.98 12.578 1 98.81 137 ASP A N 1
ATOM 1121 C CA . ASP A 1 137 ? 25.125 7.449 11.273 1 98.81 137 ASP A CA 1
ATOM 1122 C C . ASP A 1 137 ? 23.766 6.758 11.328 1 98.81 137 ASP A C 1
ATOM 1124 O O . ASP A 1 137 ? 23.422 6.109 12.32 1 98.81 137 ASP A O 1
ATOM 1128 N N . VAL A 1 138 ? 23.031 6.93 10.266 1 98.81 138 VAL A N 1
ATOM 1129 C CA . VAL A 1 138 ? 21.688 6.387 10.164 1 98.81 138 VAL A CA 1
ATOM 1130 C C . VAL A 1 138 ? 21.672 5.211 9.188 1 98.81 138 VAL A C 1
ATOM 1132 O O . VAL A 1 138 ? 22.266 5.285 8.109 1 98.81 138 VAL A O 1
ATOM 1135 N N . THR A 1 139 ? 21.062 4.125 9.594 1 98.62 139 THR A N 1
ATOM 1136 C CA . THR A 1 139 ? 20.797 3.025 8.672 1 98.62 139 THR A CA 1
ATOM 1137 C C . THR A 1 139 ? 19.578 3.326 7.805 1 98.62 139 THR A C 1
ATOM 1139 O O . THR A 1 139 ? 18.484 3.539 8.32 1 98.62 139 THR A O 1
ATOM 1142 N N . VAL A 1 140 ? 19.797 3.352 6.52 1 98.62 140 VAL A N 1
ATOM 1143 C CA . VAL A 1 140 ? 18.734 3.645 5.574 1 98.62 140 VAL A CA 1
ATOM 1144 C C . VAL A 1 140 ? 18.422 2.404 4.734 1 98.62 140 VAL A C 1
ATOM 1146 O O . VAL A 1 140 ? 19.344 1.754 4.223 1 98.62 140 VAL A O 1
ATOM 1149 N N . CYS A 1 141 ? 17.188 2.057 4.688 1 98.62 141 CYS A N 1
ATOM 1150 C CA . CYS A 1 141 ? 16.703 1.002 3.801 1 98.62 141 CYS A CA 1
ATOM 1151 C C . CYS A 1 141 ? 15.812 1.575 2.709 1 98.62 141 CYS A C 1
ATOM 1153 O O . CYS A 1 141 ? 14.766 2.156 3 1 98.62 141 CYS A O 1
ATOM 1155 N N . SER A 1 142 ? 16.219 1.423 1.517 1 98.56 142 SER A N 1
ATOM 1156 C CA . SER A 1 142 ? 15.492 1.928 0.358 1 98.56 142 SER A CA 1
ATOM 1157 C C . SER A 1 142 ? 15.359 0.859 -0.723 1 98.56 142 SER A C 1
ATOM 1159 O O . SER A 1 142 ? 16.359 0.45 -1.321 1 98.56 142 SER A O 1
ATOM 1161 N N . ASP A 1 143 ? 14.133 0.411 -0.962 1 98.44 143 ASP A N 1
ATOM 1162 C CA . ASP A 1 143 ? 13.844 -0.552 -2.021 1 98.44 143 ASP A CA 1
ATOM 1163 C C . ASP A 1 143 ? 14.75 -1.774 -1.914 1 98.44 143 ASP A C 1
ATOM 1165 O O . ASP A 1 143 ? 15.32 -2.221 -2.914 1 98.44 143 ASP A O 1
ATOM 1169 N N . GLY A 1 144 ? 14.914 -2.164 -0.66 1 97.62 144 GLY A N 1
ATOM 1170 C CA . GLY A 1 144 ? 15.656 -3.393 -0.421 1 97.62 144 GLY A CA 1
ATOM 1171 C C . GLY A 1 144 ? 17.141 -3.166 -0.24 1 97.62 144 GLY A C 1
ATOM 1172 O O . GLY A 1 144 ? 17.891 -4.098 0.078 1 97.62 144 GLY A O 1
ATOM 1173 N N . LYS A 1 145 ? 17.625 -1.977 -0.448 1 98.31 145 LYS A N 1
ATOM 1174 C CA . LYS A 1 145 ? 19.047 -1.654 -0.242 1 98.31 145 LYS A CA 1
ATOM 1175 C C . LYS A 1 145 ? 19.281 -1.103 1.161 1 98.31 145 LYS A C 1
ATOM 1177 O O . LYS A 1 145 ? 18.594 -0.166 1.589 1 98.31 145 LYS A O 1
ATOM 1182 N N . THR A 1 146 ? 20.203 -1.661 1.855 1 98.44 146 THR A N 1
ATOM 1183 C CA . THR A 1 146 ? 20.609 -1.142 3.156 1 98.44 146 THR A CA 1
ATOM 1184 C C . THR A 1 146 ? 21.922 -0.375 3.041 1 98.44 146 THR A C 1
ATOM 1186 O O . THR A 1 146 ? 22.891 -0.866 2.443 1 98.44 146 THR A O 1
ATOM 1189 N N . SER A 1 147 ? 21.938 0.812 3.572 1 98.44 147 SER A N 1
ATOM 1190 C CA . SER A 1 147 ? 23.156 1.631 3.578 1 98.44 147 SER A CA 1
ATOM 1191 C C . SER A 1 147 ? 23.266 2.432 4.871 1 98.44 147 SER A C 1
ATOM 1193 O O . SER A 1 147 ? 22.281 2.59 5.602 1 98.44 147 SER A O 1
ATOM 1195 N N . GLN A 1 148 ? 24.484 2.832 5.18 1 98.62 148 GLN A N 1
ATOM 1196 C CA . GLN A 1 148 ? 24.75 3.777 6.258 1 98.62 148 GLN A CA 1
ATOM 1197 C C . GLN A 1 148 ? 25 5.18 5.711 1 98.62 148 GLN A C 1
ATOM 1199 O O . GLN A 1 148 ? 25.797 5.352 4.781 1 98.62 148 GLN A O 1
ATOM 1204 N N . VAL A 1 149 ? 24.344 6.152 6.277 1 98.75 149 VAL A N 1
ATOM 1205 C CA . VAL A 1 149 ? 24.547 7.531 5.84 1 98.75 149 VAL A CA 1
ATOM 1206 C C . VAL A 1 149 ? 24.766 8.43 7.055 1 98.75 149 VAL A C 1
ATOM 1208 O O . VAL A 1 149 ? 24.328 8.109 8.164 1 98.75 149 VAL A O 1
ATOM 1211 N N . PRO A 1 150 ? 25.391 9.555 6.895 1 98.81 150 PRO A N 1
ATOM 1212 C CA . PRO A 1 150 ? 25.516 10.5 8.008 1 98.81 150 PRO A CA 1
ATOM 1213 C C . PRO A 1 150 ? 24.188 11.062 8.477 1 98.81 150 PRO A C 1
ATOM 1215 O O . PRO A 1 150 ? 23.234 11.164 7.68 1 98.81 150 PRO A O 1
ATOM 1218 N N . ALA A 1 151 ? 24.141 11.438 9.773 1 98.81 151 ALA A N 1
ATOM 1219 C CA . ALA A 1 151 ? 22.984 12.148 10.297 1 98.81 151 ALA A CA 1
ATOM 1220 C C . ALA A 1 151 ? 22.688 13.398 9.469 1 98.81 151 ALA A C 1
ATOM 1222 O O . ALA A 1 151 ? 23.609 14.133 9.094 1 98.81 151 ALA A O 1
ATOM 1223 N N . GLY A 1 152 ? 21.438 13.555 9.102 1 98.75 152 GLY A N 1
ATOM 1224 C CA . GLY A 1 152 ? 21.047 14.75 8.375 1 98.75 152 GLY A CA 1
ATOM 1225 C C . GLY A 1 152 ? 21.078 14.578 6.867 1 98.75 152 GLY A C 1
ATOM 1226 O O . GLY A 1 152 ? 20.828 15.523 6.117 1 98.75 152 GLY A O 1
ATOM 1227 N N . THR A 1 153 ? 21.422 13.391 6.461 1 98.81 153 THR A N 1
ATOM 1228 C CA . THR A 1 153 ? 21.406 13.125 5.023 1 98.81 153 THR A CA 1
ATOM 1229 C C . THR A 1 153 ? 20.016 13.328 4.449 1 98.81 153 THR A C 1
ATOM 1231 O O . THR A 1 153 ? 19.016 12.914 5.055 1 98.81 153 THR A O 1
ATOM 1234 N N . LYS A 1 154 ? 19.922 13.992 3.344 1 98.81 154 LYS A N 1
ATOM 1235 C CA . LYS A 1 154 ? 18.703 14.094 2.551 1 98.81 154 LYS A CA 1
ATOM 1236 C C . LYS A 1 154 ? 18.625 12.984 1.512 1 98.81 154 LYS A C 1
ATOM 1238 O O . LYS A 1 154 ? 19.234 13.078 0.443 1 98.81 154 LYS A O 1
ATOM 1243 N N . VAL A 1 155 ? 17.844 12 1.83 1 98.81 155 VAL A N 1
ATOM 1244 C CA . VAL A 1 155 ? 17.703 10.852 0.941 1 98.81 155 VAL A CA 1
ATOM 1245 C C . VAL A 1 155 ? 16.75 11.203 -0.204 1 98.81 155 VAL A C 1
ATOM 1247 O O . VAL A 1 155 ? 15.594 11.555 0.026 1 98.81 155 VAL A O 1
ATOM 1250 N N . LEU A 1 156 ? 17.219 11.125 -1.383 1 98.81 156 LEU A N 1
ATOM 1251 C CA . LEU A 1 156 ? 16.422 11.422 -2.566 1 98.81 156 LEU A CA 1
ATOM 1252 C C . LEU A 1 156 ? 15.531 10.242 -2.936 1 98.81 156 LEU A C 1
ATOM 1254 O O . LEU A 1 156 ? 16.016 9.109 -3.039 1 98.81 156 LEU A O 1
ATOM 1258 N N . LEU A 1 157 ? 14.289 10.469 -3.117 1 98.88 157 LEU A N 1
ATOM 1259 C CA . LEU A 1 157 ? 13.352 9.508 -3.684 1 98.88 157 LEU A CA 1
ATOM 1260 C C . LEU A 1 157 ? 12.812 9.992 -5.023 1 98.88 157 LEU A C 1
ATOM 1262 O O . LEU A 1 157 ? 12.07 10.977 -5.078 1 98.88 157 LEU A O 1
ATOM 1266 N N . LYS A 1 158 ? 13.18 9.359 -6.059 1 98.75 158 LYS A N 1
ATOM 1267 C CA . LYS A 1 158 ? 12.57 9.555 -7.367 1 98.75 158 LYS A CA 1
ATOM 1268 C C . LYS A 1 158 ? 11.32 8.695 -7.527 1 98.75 158 LYS A C 1
ATOM 1270 O O . LYS A 1 158 ? 11.094 7.762 -6.754 1 98.75 158 LYS A O 1
ATOM 1275 N N . PRO A 1 159 ? 10.484 9.031 -8.539 1 98.75 159 PRO A N 1
ATOM 1276 C CA . PRO A 1 159 ? 9.305 8.195 -8.734 1 98.75 159 PRO A CA 1
ATOM 1277 C C . PRO A 1 159 ? 9.633 6.703 -8.773 1 98.75 159 PRO A C 1
ATOM 1279 O O . PRO A 1 159 ? 10.516 6.277 -9.516 1 98.75 159 PRO A O 1
ATOM 1282 N N . GLY A 1 160 ? 8.914 5.938 -7.945 1 98.69 160 GLY A N 1
ATOM 1283 C CA . GLY A 1 160 ? 9.125 4.504 -7.855 1 98.69 160 GLY A CA 1
ATOM 1284 C C . GLY A 1 160 ? 9.977 4.098 -6.672 1 98.69 160 GLY A C 1
ATOM 1285 O O . GLY A 1 160 ? 9.93 2.947 -6.23 1 98.69 160 GLY A O 1
ATOM 1286 N N . GLN A 1 161 ? 10.742 5 -6.113 1 98.88 161 GLN A N 1
ATOM 1287 C CA . GLN A 1 161 ? 11.633 4.695 -5 1 98.88 161 GLN A CA 1
ATOM 1288 C C . GLN A 1 161 ? 10.922 4.895 -3.662 1 98.88 161 GLN A C 1
ATOM 1290 O O . GLN A 1 161 ? 9.922 5.617 -3.582 1 98.88 161 GLN A O 1
ATOM 1295 N N . SER A 1 162 ? 11.422 4.227 -2.658 1 98.94 162 SER A N 1
ATOM 1296 C CA . SER A 1 162 ? 10.852 4.32 -1.319 1 98.94 162 SER A CA 1
ATOM 1297 C C . SER A 1 162 ? 11.93 4.258 -0.249 1 98.94 162 SER A C 1
ATOM 1299 O O . SER A 1 162 ? 13.078 3.896 -0.536 1 98.94 162 SER A O 1
ATOM 1301 N N . ILE A 1 163 ? 11.578 4.652 0.908 1 98.94 163 ILE A N 1
ATOM 1302 C CA . ILE A 1 163 ? 12.43 4.535 2.088 1 98.94 163 ILE A CA 1
ATOM 1303 C C . ILE A 1 163 ? 11.625 3.957 3.248 1 98.94 163 ILE A C 1
ATOM 1305 O O . ILE A 1 163 ? 10.445 4.285 3.418 1 98.94 163 ILE A O 1
ATOM 1309 N N . THR A 1 164 ? 12.227 3.102 4.008 1 98.88 164 THR A N 1
ATOM 1310 C CA . THR A 1 164 ? 11.625 2.598 5.238 1 98.88 164 THR A CA 1
ATOM 1311 C C . THR A 1 164 ? 11.977 3.498 6.418 1 98.88 164 THR A C 1
ATOM 1313 O O . THR A 1 164 ? 13.148 3.727 6.703 1 98.88 164 THR A O 1
ATOM 1316 N N . ILE A 1 165 ? 10.984 4.023 7.004 1 98.88 165 ILE A N 1
ATOM 1317 C CA . ILE A 1 165 ? 11.148 4.797 8.227 1 98.88 165 ILE A CA 1
ATOM 1318 C C . ILE A 1 165 ? 10.898 3.9 9.438 1 98.88 165 ILE A C 1
ATOM 1320 O O . ILE A 1 165 ? 9.82 3.303 9.562 1 98.88 165 ILE A O 1
ATOM 1324 N N . THR A 1 166 ? 11.875 3.809 10.305 1 98.44 166 THR A N 1
ATOM 1325 C CA . THR A 1 166 ? 11.758 2.965 11.492 1 98.44 166 THR A CA 1
ATOM 1326 C C . THR A 1 166 ? 11.414 3.801 12.719 1 98.44 166 THR A C 1
ATOM 1328 O O . THR A 1 166 ? 11.562 5.023 12.703 1 98.44 166 THR A O 1
ATOM 1331 N N . PRO A 1 167 ? 10.922 3.164 13.766 1 98.38 167 PRO A N 1
ATOM 1332 C CA . PRO A 1 167 ? 10.617 3.92 14.977 1 98.38 167 PRO A CA 1
ATOM 1333 C C . PRO A 1 167 ? 11.805 4.742 15.477 1 98.38 167 PRO A C 1
ATOM 1335 O O . PRO A 1 167 ? 12.945 4.27 15.445 1 98.38 167 PRO A O 1
ATOM 1338 N N . TYR A 1 168 ? 11.508 5.988 15.82 1 98.56 168 TYR A N 1
ATOM 1339 C CA . TYR A 1 168 ? 12.43 6.945 16.422 1 98.56 168 TYR A CA 1
ATOM 1340 C C . TYR A 1 168 ? 13.32 7.586 15.367 1 98.56 168 TYR A C 1
ATOM 1342 O O . TYR A 1 168 ? 14.125 8.461 15.68 1 98.56 168 TYR A O 1
ATOM 1350 N N . MET A 1 169 ? 13.195 7.188 14.156 1 98.75 169 MET A N 1
ATOM 1351 C CA . MET A 1 169 ? 13.914 7.906 13.102 1 98.75 169 MET A CA 1
ATOM 1352 C C . MET A 1 169 ? 13.242 9.25 12.812 1 98.75 169 MET A C 1
ATOM 1354 O O . MET A 1 169 ? 12.109 9.289 12.336 1 98.75 169 MET A O 1
ATOM 1358 N N . TYR A 1 170 ? 13.891 10.266 13.117 1 98.81 170 TYR A N 1
ATOM 1359 C CA . TYR A 1 170 ? 13.414 11.578 12.703 1 98.81 170 TYR A CA 1
ATOM 1360 C C . TYR A 1 170 ? 13.438 11.703 11.18 1 98.81 170 TYR A C 1
ATOM 1362 O O . TYR A 1 170 ? 14.422 11.32 10.539 1 98.81 170 TYR A O 1
ATOM 1370 N N . HIS A 1 171 ? 12.414 12.25 10.641 1 98.81 171 HIS A N 1
ATOM 1371 C CA . HIS A 1 171 ? 12.367 12.453 9.195 1 98.81 171 HIS A CA 1
ATOM 1372 C C . HIS A 1 171 ? 11.469 13.633 8.836 1 98.81 171 HIS A C 1
ATOM 1374 O O . HIS A 1 171 ? 10.539 13.961 9.578 1 98.81 171 HIS A O 1
ATOM 1380 N N . ASP A 1 172 ? 11.734 14.289 7.832 1 98.19 172 ASP A N 1
ATOM 1381 C CA . ASP A 1 172 ? 10.891 15.305 7.223 1 98.19 172 ASP A CA 1
ATOM 1382 C C . ASP A 1 172 ? 10.773 15.094 5.715 1 98.19 172 ASP A C 1
ATOM 1384 O O . ASP A 1 172 ? 11.219 14.07 5.191 1 98.19 172 ASP A O 1
ATOM 1388 N N . PHE A 1 173 ? 10.062 15.945 5.02 1 98.56 173 PHE A N 1
ATOM 1389 C CA . PHE A 1 173 ? 9.852 15.922 3.578 1 98.56 173 PHE A CA 1
ATOM 1390 C C . PHE A 1 173 ? 10.211 17.266 2.957 1 98.56 173 PHE A C 1
ATOM 1392 O O . PHE A 1 173 ? 9.75 18.312 3.412 1 98.56 173 PHE A O 1
ATOM 1399 N N . ILE A 1 174 ? 11 17.172 1.954 1 98.25 174 ILE A N 1
ATOM 1400 C CA . ILE A 1 174 ? 11.414 18.375 1.231 1 98.25 174 ILE A CA 1
ATOM 1401 C C . ILE A 1 174 ? 11.141 18.188 -0.26 1 98.25 174 ILE A C 1
ATOM 1403 O O . ILE A 1 174 ? 11.711 17.297 -0.899 1 98.25 174 ILE A O 1
ATOM 1407 N N . VAL A 1 175 ? 10.281 19.047 -0.81 1 98.81 175 VAL A N 1
ATOM 1408 C CA . VAL A 1 175 ? 10 19.016 -2.24 1 98.81 175 VAL A CA 1
ATOM 1409 C C . VAL A 1 175 ? 10.758 20.141 -2.939 1 98.81 175 VAL A C 1
ATOM 1411 O O . VAL A 1 175 ? 10.734 21.297 -2.48 1 98.81 175 VAL A O 1
ATOM 1414 N N . PRO A 1 176 ? 11.43 19.844 -4.027 1 98.69 176 PRO A N 1
ATOM 1415 C CA . PRO A 1 176 ? 12.133 20.906 -4.762 1 98.69 176 PRO A CA 1
ATOM 1416 C C . PRO A 1 176 ? 11.227 22.078 -5.125 1 98.69 176 PRO A C 1
ATOM 1418 O O . PRO A 1 176 ? 10.016 21.891 -5.293 1 98.69 176 PRO A O 1
ATOM 1421 N N . GLU A 1 177 ? 11.82 23.203 -5.363 1 98.12 177 GLU A N 1
ATOM 1422 C CA . GLU A 1 177 ? 11.078 24.438 -5.605 1 98.12 177 GLU A CA 1
ATOM 1423 C C . GLU A 1 177 ? 10.492 24.453 -7.012 1 98.12 177 GLU A C 1
ATOM 1425 O O . GLU A 1 177 ? 9.68 25.328 -7.336 1 98.12 177 GLU A O 1
ATOM 1430 N N . THR A 1 178 ? 10.922 23.547 -7.82 1 98.06 178 THR A N 1
ATOM 1431 C CA . THR A 1 178 ? 10.414 23.422 -9.18 1 98.06 178 THR A CA 1
ATOM 1432 C C . THR A 1 178 ? 10.016 21.969 -9.477 1 98.06 178 THR A C 1
ATOM 1434 O O . THR A 1 178 ? 10.352 21.062 -8.711 1 98.06 178 THR A O 1
ATOM 1437 N N . GLY A 1 179 ? 9.227 21.797 -10.438 1 98.06 179 GLY A N 1
ATOM 1438 C CA . GLY A 1 179 ? 8.867 20.438 -10.859 1 98.06 179 GLY A CA 1
ATOM 1439 C C . GLY A 1 179 ? 7.453 20.047 -10.469 1 98.06 179 GLY A C 1
ATOM 1440 O O . GLY A 1 179 ? 6.996 18.953 -10.797 1 98.06 179 GLY A O 1
ATOM 1441 N N . GLY A 1 180 ? 6.73 20.938 -9.766 1 98.5 180 GLY A N 1
ATOM 1442 C CA . GLY A 1 180 ? 5.344 20.656 -9.43 1 98.5 180 GLY A CA 1
ATOM 1443 C C . GLY A 1 180 ? 5.195 19.844 -8.156 1 98.5 180 GLY A C 1
ATOM 1444 O O . GLY A 1 180 ? 6.168 19.625 -7.426 1 98.5 180 GLY A O 1
ATOM 1445 N N . PRO A 1 181 ? 3.951 19.438 -7.867 1 98.81 181 PRO A N 1
ATOM 1446 C CA . PRO A 1 181 ? 3.691 18.656 -6.66 1 98.81 181 PRO A CA 1
ATOM 1447 C C . PRO A 1 181 ? 4.176 17.219 -6.781 1 98.81 181 PRO A C 1
ATOM 1449 O O . PRO A 1 181 ? 4.434 16.734 -7.891 1 98.81 181 PRO A O 1
ATOM 1452 N N . VAL A 1 182 ? 4.32 16.625 -5.621 1 98.88 182 VAL A N 1
ATOM 1453 C CA . VAL A 1 182 ? 4.68 15.219 -5.57 1 98.88 182 VAL A CA 1
ATOM 1454 C C . VAL A 1 182 ? 3.543 14.414 -4.941 1 98.88 182 VAL A C 1
ATOM 1456 O O . VAL A 1 182 ? 2.916 14.867 -3.979 1 98.88 182 VAL A O 1
ATOM 1459 N N . LEU A 1 183 ? 3.199 13.297 -5.539 1 98.94 183 LEU A N 1
ATOM 1460 C CA . LEU A 1 183 ? 2.312 12.297 -4.957 1 98.94 183 LEU A CA 1
ATOM 1461 C C . LEU A 1 183 ? 3.111 11.203 -4.258 1 98.94 183 LEU A C 1
ATOM 1463 O O . LEU A 1 183 ? 3.957 10.555 -4.883 1 98.94 183 LEU A O 1
ATOM 1467 N N . LEU A 1 184 ? 2.857 11.047 -2.977 1 98.94 184 LEU A N 1
ATOM 1468 C CA . LEU A 1 184 ? 3.529 10.008 -2.201 1 98.94 184 LEU A CA 1
ATOM 1469 C C . LEU A 1 184 ? 2.535 8.961 -1.722 1 98.94 184 LEU A C 1
ATOM 1471 O O . LEU A 1 184 ? 1.333 9.219 -1.649 1 98.94 184 LEU A O 1
ATOM 1475 N N . GLY A 1 185 ? 3.02 7.797 -1.531 1 98.88 185 GLY A N 1
ATOM 1476 C CA . GLY A 1 185 ? 2.311 6.742 -0.823 1 98.88 185 GLY A CA 1
ATOM 1477 C C . GLY A 1 185 ? 2.961 6.371 0.496 1 98.88 185 GLY A C 1
ATOM 1478 O O . GLY A 1 185 ? 4.152 6.613 0.697 1 98.88 185 GLY A O 1
ATOM 1479 N N . GLU A 1 186 ? 2.182 5.867 1.347 1 98.94 186 GLU A N 1
ATOM 1480 C CA . GLU A 1 186 ? 2.645 5.273 2.598 1 98.94 186 GLU A CA 1
ATOM 1481 C C . GLU A 1 186 ? 2.01 3.906 2.828 1 98.94 186 GLU A C 1
ATOM 1483 O O . GLU A 1 186 ? 0.789 3.762 2.746 1 98.94 186 GLU A O 1
ATOM 1488 N N . VAL A 1 187 ? 2.762 2.924 2.941 1 98.94 187 VAL A N 1
ATOM 1489 C CA . VAL A 1 187 ? 2.359 1.631 3.484 1 98.94 187 VAL A CA 1
ATOM 1490 C C . VAL A 1 187 ? 3.035 1.405 4.836 1 98.94 187 VAL A C 1
ATOM 1492 O O . VAL A 1 187 ? 4.258 1.53 4.953 1 98.94 187 VAL A O 1
ATOM 1495 N N . SER A 1 188 ? 2.23 1.079 5.844 1 98.88 188 SER A N 1
ATOM 1496 C CA . SER A 1 188 ? 2.805 1.119 7.188 1 98.88 188 SER A CA 1
ATOM 1497 C C . SER A 1 188 ? 2.078 0.163 8.125 1 98.88 188 SER A C 1
ATOM 1499 O O . SER A 1 188 ? 1.109 -0.489 7.73 1 98.88 188 SER A O 1
ATOM 1501 N N . MET A 1 189 ? 2.613 0.115 9.328 1 98.62 189 MET A N 1
ATOM 1502 C CA . MET A 1 189 ? 1.834 -0.398 10.453 1 98.62 189 MET A CA 1
ATOM 1503 C C . MET A 1 189 ? 0.617 0.482 10.719 1 98.62 189 MET A C 1
ATOM 1505 O O . MET A 1 189 ? 0.48 1.554 10.125 1 98.62 189 MET A O 1
ATOM 1509 N N . CYS A 1 190 ? -0.243 -0.041 11.547 1 98.19 190 CYS A N 1
ATOM 1510 C CA . CYS A 1 190 ? -1.421 0.731 11.922 1 98.19 190 CYS A CA 1
ATOM 1511 C C . CYS A 1 190 ? -1.031 2.131 12.383 1 98.19 190 CYS A C 1
ATOM 1513 O O . CYS A 1 190 ? -0.085 2.293 13.156 1 98.19 190 CYS A O 1
ATOM 1515 N N . ASN A 1 191 ? -1.759 3.105 11.875 1 96.69 191 ASN A N 1
ATOM 1516 C CA . ASN A 1 191 ? -1.443 4.508 12.117 1 96.69 191 ASN A CA 1
ATOM 1517 C C . ASN A 1 191 ? -2.295 5.09 13.242 1 96.69 191 ASN A C 1
ATOM 1519 O O . ASN A 1 191 ? -3.494 4.82 13.32 1 96.69 191 ASN A O 1
ATOM 1523 N N . ASP A 1 192 ? -1.669 5.867 14.117 1 95.06 192 ASP A N 1
ATOM 1524 C CA . ASP A 1 192 ? -2.312 6.664 15.156 1 95.06 192 ASP A CA 1
ATOM 1525 C C . ASP A 1 192 ? -1.694 8.062 15.242 1 95.06 192 ASP A C 1
ATOM 1527 O O . ASP A 1 192 ? -0.896 8.336 16.141 1 95.06 192 ASP A O 1
ATOM 1531 N N . ASP A 1 193 ? -2.125 8.875 14.391 1 89.44 193 ASP A N 1
ATOM 1532 C CA . ASP A 1 193 ? -1.533 10.203 14.258 1 89.44 193 ASP A CA 1
ATOM 1533 C C . ASP A 1 193 ? -1.758 11.031 15.523 1 89.44 193 ASP A C 1
ATOM 1535 O O . ASP A 1 193 ? -1.014 11.977 15.789 1 89.44 193 ASP A O 1
ATOM 1539 N N . ASP A 1 194 ? -2.73 10.688 16.266 1 89.62 194 ASP A N 1
ATOM 1540 C CA . ASP A 1 194 ? -3.051 11.445 17.469 1 89.62 194 ASP A CA 1
ATOM 1541 C C . ASP A 1 194 ? -2.027 11.188 18.578 1 89.62 194 ASP A C 1
ATOM 1543 O O . ASP A 1 194 ? -1.772 12.062 19.406 1 89.62 194 ASP A O 1
ATOM 1547 N N . ASN A 1 195 ? -1.378 10.039 18.531 1 92.38 195 ASN A N 1
ATOM 1548 C CA . ASN A 1 195 ? -0.598 9.672 19.703 1 92.38 195 ASN A CA 1
ATOM 1549 C C . ASN A 1 195 ? 0.8 9.195 19.328 1 92.38 195 ASN A C 1
ATOM 1551 O O . ASN A 1 195 ? 1.643 8.961 20.188 1 92.38 195 ASN A O 1
ATOM 1555 N N . ASP A 1 196 ? 1.039 9.102 18.078 1 95.31 196 ASP A N 1
ATOM 1556 C CA . ASP A 1 196 ? 2.314 8.5 17.703 1 95.31 196 ASP A CA 1
ATOM 1557 C C . ASP A 1 196 ? 3.1 9.422 16.766 1 95.31 196 ASP A C 1
ATOM 1559 O O . ASP A 1 196 ? 3.914 8.961 15.969 1 95.31 196 ASP A O 1
ATOM 1563 N N . ASN A 1 197 ? 2.809 10.656 16.672 1 93.06 197 ASN A N 1
ATOM 1564 C CA . ASN A 1 197 ? 3.594 11.695 16.016 1 93.06 197 ASN A CA 1
ATOM 1565 C C . ASN A 1 197 ? 4.328 12.57 17.016 1 93.06 197 ASN A C 1
ATOM 1567 O O . ASN A 1 197 ? 3.699 13.25 17.828 1 93.06 197 ASN A O 1
ATOM 1571 N N . PHE A 1 198 ? 5.629 12.633 16.984 1 95.06 198 PHE A N 1
ATOM 1572 C CA . PHE A 1 198 ? 6.445 13.461 17.859 1 95.06 198 PHE A CA 1
ATOM 1573 C C . PHE A 1 198 ? 7.285 14.445 17.062 1 95.06 198 PHE A C 1
ATOM 1575 O O . PHE A 1 198 ? 8.32 14.07 16.5 1 95.06 198 PHE A O 1
ATOM 1582 N N . PHE A 1 199 ? 6.887 15.609 17.094 1 94.94 199 PHE A N 1
ATOM 1583 C CA . PHE A 1 199 ? 7.492 16.641 16.25 1 94.94 199 PHE A CA 1
ATOM 1584 C C . PHE A 1 199 ? 8.703 17.25 16.922 1 94.94 199 PHE A C 1
ATOM 1586 O O . PHE A 1 199 ? 8.695 17.469 18.141 1 94.94 199 PHE A O 1
ATOM 1593 N N . TYR A 1 200 ? 9.648 17.547 16.125 1 94.31 200 TYR A N 1
ATOM 1594 C CA . TYR A 1 200 ? 10.836 18.219 16.641 1 94.31 200 TYR A CA 1
ATOM 1595 C C . TYR A 1 200 ? 10.523 19.656 17.047 1 94.31 200 TYR A C 1
ATOM 1597 O O . TYR A 1 200 ? 10.945 20.109 18.109 1 94.31 200 TYR A O 1
ATOM 1605 N N . ASN A 1 201 ? 9.891 20.375 16.141 1 91.31 201 ASN A N 1
ATOM 1606 C CA . ASN A 1 201 ? 9.383 21.703 16.469 1 91.31 201 ASN A CA 1
ATOM 1607 C C . ASN A 1 201 ? 8.156 21.641 17.359 1 91.31 201 ASN A C 1
ATOM 1609 O O . ASN A 1 201 ? 7.078 21.234 16.922 1 91.31 201 ASN A O 1
ATOM 1613 N N . LYS A 1 202 ? 8.219 22.047 18.547 1 89.38 202 LYS A N 1
ATOM 1614 C CA . LYS A 1 202 ? 7.18 21.875 19.547 1 89.38 202 LYS A CA 1
ATOM 1615 C C . LYS A 1 202 ? 6.027 22.844 19.328 1 89.38 202 LYS A C 1
ATOM 1617 O O . LYS A 1 202 ? 4.965 22.719 19.938 1 89.38 202 LYS A O 1
ATOM 1622 N N . GLU A 1 203 ? 6.199 23.797 18.375 1 85.5 203 GLU A N 1
ATOM 1623 C CA . GLU A 1 203 ? 5.109 24.703 18.031 1 85.5 203 GLU A CA 1
ATOM 1624 C C . GLU A 1 203 ? 4.094 24.016 17.125 1 85.5 203 GLU A C 1
ATOM 1626 O O . GLU A 1 203 ? 2.977 24.516 16.938 1 85.5 203 GLU A O 1
ATOM 1631 N N . VAL A 1 204 ? 4.52 22.938 16.609 1 82.88 204 VAL A N 1
ATOM 1632 C CA . VAL A 1 204 ? 3.693 22.188 15.656 1 82.88 204 VAL A CA 1
ATOM 1633 C C . VAL A 1 204 ? 2.58 21.453 16.406 1 82.88 204 VAL A C 1
ATOM 1635 O O . VAL A 1 204 ? 2.814 20.875 17.469 1 82.88 204 VAL A O 1
ATOM 1638 N N . GLY A 1 205 ? 1.341 21.688 15.961 1 72.56 205 GLY A N 1
ATOM 1639 C CA . GLY A 1 205 ? 0.192 20.922 16.406 1 72.56 205 GLY A CA 1
ATOM 1640 C C . GLY A 1 205 ? -0.548 20.234 15.273 1 72.56 205 GLY A C 1
ATOM 1641 O O . GLY A 1 205 ? -0.314 20.547 14.102 1 72.56 205 GLY A O 1
ATOM 1642 N N . ARG A 1 206 ? -1.361 19.234 15.445 1 63.34 206 ARG A N 1
ATOM 1643 C CA . ARG A 1 206 ? -1.95 18.453 14.367 1 63.34 206 ARG A CA 1
ATOM 1644 C C . ARG A 1 206 ? -3.262 19.062 13.891 1 63.34 206 ARG A C 1
ATOM 1646 O O . ARG A 1 206 ? -3.574 19.031 12.703 1 63.34 206 ARG A O 1
ATOM 1653 N N . PHE A 1 207 ? -4.098 19.625 14.758 1 65.75 207 PHE A N 1
ATOM 1654 C CA . PHE A 1 207 ? -5.414 20.047 14.289 1 65.75 207 PHE A CA 1
ATOM 1655 C C . PHE A 1 207 ? -5.602 21.547 14.461 1 65.75 207 PHE A C 1
ATOM 1657 O O . PHE A 1 207 ? -6.098 22 15.5 1 65.75 207 PHE A O 1
ATOM 1664 N N . PRO A 1 208 ? -5.246 22.141 13.289 1 72.69 208 PRO A N 1
ATOM 1665 C CA . PRO A 1 208 ? -5.383 23.609 13.367 1 72.69 208 PRO A CA 1
ATOM 1666 C C . PRO A 1 208 ? -6.836 24.062 13.289 1 72.69 208 PRO A C 1
ATOM 1668 O O . PRO A 1 208 ? -7.691 23.328 12.781 1 72.69 208 PRO A O 1
ATOM 1671 N N . ALA A 1 209 ? -7.074 25.219 13.781 1 83.88 209 ALA A N 1
ATOM 1672 C CA . ALA A 1 209 ? -8.391 25.828 13.68 1 83.88 209 ALA A CA 1
ATOM 1673 C C . ALA A 1 209 ? -8.734 26.156 12.227 1 83.88 209 ALA A C 1
ATOM 1675 O O . ALA A 1 209 ? -7.867 26.578 11.461 1 83.88 209 ALA A O 1
ATOM 1676 N N . ILE A 1 210 ? -9.977 25.859 11.805 1 92.25 210 ILE A N 1
ATOM 1677 C CA . ILE A 1 210 ? -10.438 26.125 10.445 1 92.25 210 ILE A CA 1
ATOM 1678 C C . ILE A 1 210 ? -11.406 27.297 10.438 1 92.25 210 ILE A C 1
ATOM 1680 O O . ILE A 1 210 ? -12.352 27.328 11.234 1 92.25 210 ILE A O 1
ATOM 1684 N N . GLU A 1 211 ? -11.102 28.328 9.711 1 95.19 211 GLU A N 1
ATOM 1685 C CA . GLU A 1 211 ? -12.07 29.391 9.414 1 95.19 211 GLU A CA 1
ATOM 1686 C C . GLU A 1 211 ? -13.078 28.922 8.359 1 95.19 211 GLU A C 1
ATOM 1688 O O . GLU A 1 211 ? -12.711 28.719 7.199 1 95.19 211 GLU A O 1
ATOM 1693 N N . GLU A 1 212 ? -14.367 28.859 8.688 1 97.06 212 GLU A N 1
ATOM 1694 C CA . GLU A 1 212 ? -15.398 28.312 7.809 1 97.06 212 GLU A CA 1
ATOM 1695 C C . GLU A 1 212 ? -15.953 29.391 6.879 1 97.06 212 GLU A C 1
ATOM 1697 O O . GLU A 1 212 ? -17.125 29.75 6.961 1 97.06 212 GLU A O 1
ATOM 1702 N N . ASP A 1 213 ? -15.102 29.781 5.934 1 98 213 ASP A N 1
ATOM 1703 C CA . ASP A 1 213 ? -15.477 30.859 5.02 1 98 213 ASP A CA 1
ATOM 1704 C C . ASP A 1 213 ? -16.297 30.312 3.854 1 98 213 ASP A C 1
ATOM 1706 O O . ASP A 1 213 ? -16.859 31.094 3.076 1 98 213 ASP A O 1
ATOM 1710 N N . GLU A 1 214 ? -16.375 29.016 3.65 1 98.06 214 GLU A N 1
ATOM 1711 C CA . GLU A 1 214 ? -17.297 28.359 2.74 1 98.06 214 GLU A CA 1
ATOM 1712 C C . GLU A 1 214 ? -17.625 26.938 3.207 1 98.06 214 GLU A C 1
ATOM 1714 O O . GLU A 1 214 ? -17.047 26.453 4.172 1 98.06 214 GLU A O 1
ATOM 1719 N N . ALA A 1 215 ? -18.641 26.359 2.5 1 97.81 215 ALA A N 1
ATOM 1720 C CA . ALA A 1 215 ? -19.016 24.984 2.84 1 97.81 215 ALA A CA 1
ATOM 1721 C C . ALA A 1 215 ? -17.906 24 2.469 1 97.81 215 ALA A C 1
ATOM 1723 O O . ALA A 1 215 ? -17.203 24.203 1.478 1 97.81 215 ALA A O 1
ATOM 1724 N N . PRO A 1 216 ? -17.797 22.938 3.164 1 98.06 216 PRO A N 1
ATOM 1725 C CA . PRO A 1 216 ? -16.766 21.953 2.826 1 98.06 216 PRO A CA 1
ATOM 1726 C C . PRO A 1 216 ? -17.047 21.234 1.505 1 98.06 216 PRO A C 1
ATOM 1728 O O . PRO A 1 216 ? -18.188 20.828 1.249 1 98.06 216 PRO A O 1
ATOM 1731 N N . TYR A 1 217 ? -16.016 21.125 0.645 1 98.19 217 TYR A N 1
ATOM 1732 C CA . TYR A 1 217 ? -16.031 20.312 -0.562 1 98.19 217 TYR A CA 1
ATOM 1733 C C . TYR A 1 217 ? -16.047 18.828 -0.215 1 98.19 217 TYR A C 1
ATOM 1735 O O . TYR A 1 217 ? -16.859 18.062 -0.749 1 98.19 217 TYR A O 1
ATOM 1743 N N . ARG A 1 218 ? -15.25 18.391 0.669 1 98.25 218 ARG A N 1
ATOM 1744 C CA . ARG A 1 218 ? -15.18 17.109 1.371 1 98.25 218 ARG A CA 1
ATOM 1745 C C . ARG A 1 218 ? -15.008 17.312 2.871 1 98.25 218 ARG A C 1
ATOM 1747 O O . ARG A 1 218 ? -14.414 18.312 3.303 1 98.25 218 ARG A O 1
ATOM 1754 N N . LEU A 1 219 ? -15.5 16.406 3.615 1 97.94 219 LEU A N 1
ATOM 1755 C CA . LEU A 1 219 ? -15.211 16.453 5.043 1 97.94 219 LEU A CA 1
ATOM 1756 C C . LEU A 1 219 ? -13.844 15.859 5.344 1 97.94 219 LEU A C 1
ATOM 1758 O O . LEU A 1 219 ? -13.445 14.875 4.723 1 97.94 219 LEU A O 1
ATOM 1762 N N . LEU A 1 220 ? -13.188 16.484 6.273 1 97.31 220 LEU A N 1
ATOM 1763 C CA . LEU A 1 220 ? -11.945 15.906 6.785 1 97.31 220 LEU A CA 1
ATOM 1764 C C . LEU A 1 220 ? -12.242 14.75 7.727 1 97.31 220 LEU A C 1
ATOM 1766 O O . LEU A 1 220 ? -13.352 14.641 8.266 1 97.31 220 LEU A O 1
ATOM 1770 N N . CYS A 1 221 ? -11.273 13.945 8.016 1 96.88 221 CYS A N 1
ATOM 1771 C CA . CYS A 1 221 ? -11.469 12.672 8.695 1 96.88 221 CYS A CA 1
ATOM 1772 C C . CYS A 1 221 ? -11.914 12.875 10.133 1 96.88 221 CYS A C 1
ATOM 1774 O O . CYS A 1 221 ? -12.383 11.938 10.781 1 96.88 221 CYS A O 1
ATOM 1776 N N . ASN A 1 222 ? -11.734 14.062 10.633 1 94.56 222 ASN A N 1
ATOM 1777 C CA . ASN A 1 222 ? -12.164 14.352 12 1 94.56 222 ASN A CA 1
ATOM 1778 C C . ASN A 1 222 ? -13.492 15.102 12.023 1 94.56 222 ASN A C 1
ATOM 1780 O O . ASN A 1 222 ? -13.93 15.562 13.078 1 94.56 222 ASN A O 1
ATOM 1784 N N . GLU A 1 223 ? -14.18 15.18 10.906 1 96.12 223 GLU A N 1
ATOM 1785 C CA . GLU A 1 223 ? -15.367 16.031 10.828 1 96.12 223 GLU A CA 1
ATOM 1786 C C . GLU A 1 223 ? -16.625 15.203 10.57 1 96.12 223 GLU A C 1
ATOM 1788 O O . GLU A 1 223 ? -17.719 15.75 10.438 1 96.12 223 GLU A O 1
ATOM 1793 N N . TYR A 1 224 ? -16.531 13.93 10.484 1 97.62 224 TYR A N 1
ATOM 1794 C CA . TYR A 1 224 ? -17.656 13.102 10.07 1 97.62 224 TYR A CA 1
ATOM 1795 C C . TYR A 1 224 ? -18.781 13.18 11.094 1 97.62 224 TYR A C 1
ATOM 1797 O O . TYR A 1 224 ? -18.547 13.141 12.305 1 97.62 224 TYR A O 1
ATOM 1805 N N . PRO A 1 225 ? -20 13.305 10.617 1 97.19 225 PRO A N 1
ATOM 1806 C CA . PRO A 1 225 ? -21.109 13.234 11.555 1 97.19 225 PRO A CA 1
ATOM 1807 C C . PRO A 1 225 ? -21.297 11.844 12.148 1 97.19 225 PRO A C 1
ATOM 1809 O O . PRO A 1 225 ? -20.906 10.852 11.531 1 97.19 225 PRO A O 1
ATOM 1812 N N . GLN A 1 226 ? -21.922 11.805 13.266 1 94.69 226 GLN A N 1
ATOM 1813 C CA . GLN A 1 226 ? -22.266 10.516 13.852 1 94.69 226 GLN A CA 1
ATOM 1814 C C . GLN A 1 226 ? -23.344 9.805 13.031 1 94.69 226 GLN A C 1
ATOM 1816 O O . GLN A 1 226 ? -24.203 10.445 12.445 1 94.69 226 GLN A O 1
ATOM 1821 N N . ALA A 1 227 ? -23.219 8.531 13.023 1 94 227 ALA A N 1
ATOM 1822 C CA . ALA A 1 227 ? -24.266 7.754 12.359 1 94 227 ALA A CA 1
ATOM 1823 C C . ALA A 1 227 ? -25.531 7.684 13.211 1 94 227 ALA A C 1
ATOM 1825 O O . ALA A 1 227 ? -25.453 7.605 14.445 1 94 227 ALA A O 1
ATOM 1826 N N . GLU A 1 228 ? -26.672 7.82 12.555 1 86.94 228 GLU A N 1
ATOM 1827 C CA . GLU A 1 228 ? -27.938 7.688 13.258 1 86.94 228 GLU A CA 1
ATOM 1828 C C . GLU A 1 228 ? -28.359 6.223 13.375 1 86.94 228 GLU A C 1
ATOM 1830 O O . GLU A 1 228 ? -28.016 5.406 12.516 1 86.94 228 GLU A O 1
ATOM 1835 N N . MET B 1 1 ? 5.777 -24.531 -16.422 1 92.12 1 MET B N 1
ATOM 1836 C CA . MET B 1 1 ? 5.625 -23.453 -17.391 1 92.12 1 MET B CA 1
ATOM 1837 C C . MET B 1 1 ? 6.914 -23.219 -18.172 1 92.12 1 MET B C 1
ATOM 1839 O O . MET B 1 1 ? 8 -23.531 -17.672 1 92.12 1 MET B O 1
ATOM 1843 N N . LYS B 1 2 ? 6.738 -22.797 -19.422 1 95.5 2 LYS B N 1
ATOM 1844 C CA . LYS B 1 2 ? 7.926 -22.406 -20.172 1 95.5 2 LYS B CA 1
ATOM 1845 C C . LYS B 1 2 ? 8.461 -21.047 -19.703 1 95.5 2 LYS B C 1
ATOM 1847 O O . LYS B 1 2 ? 7.688 -20.141 -19.422 1 95.5 2 LYS B O 1
ATOM 1852 N N . ARG B 1 3 ? 9.805 -20.906 -19.703 1 97.5 3 ARG B N 1
ATOM 1853 C CA . ARG B 1 3 ? 10.414 -19.625 -19.375 1 97.5 3 ARG B CA 1
ATOM 1854 C C . ARG B 1 3 ? 9.953 -18.531 -20.328 1 97.5 3 ARG B C 1
ATOM 1856 O O . ARG B 1 3 ? 9.734 -17.391 -19.906 1 97.5 3 ARG B O 1
ATOM 1863 N N . SER B 1 4 ? 9.75 -18.906 -21.547 1 98.06 4 SER B N 1
ATOM 1864 C CA . SER B 1 4 ? 9.305 -17.938 -22.531 1 98.06 4 SER B CA 1
ATOM 1865 C C . SER B 1 4 ? 7.934 -17.359 -22.172 1 98.06 4 SER B C 1
ATOM 1867 O O . SER B 1 4 ? 7.684 -16.172 -22.359 1 98.06 4 SER B O 1
ATOM 1869 N N . ARG B 1 5 ? 7.059 -18.234 -21.688 1 97.38 5 ARG B N 1
ATOM 1870 C CA . ARG B 1 5 ? 5.742 -17.766 -21.266 1 97.38 5 ARG B CA 1
ATOM 1871 C C . ARG B 1 5 ? 5.852 -16.875 -20.031 1 97.38 5 ARG B C 1
ATOM 1873 O O . ARG B 1 5 ? 5.203 -15.828 -19.953 1 97.38 5 ARG B O 1
ATOM 1880 N N . ILE B 1 6 ? 6.668 -17.234 -19.094 1 97.5 6 ILE B N 1
ATOM 1881 C CA . ILE B 1 6 ? 6.902 -16.438 -17.906 1 97.5 6 ILE B CA 1
ATOM 1882 C C . ILE B 1 6 ? 7.418 -15.047 -18.297 1 97.5 6 ILE B C 1
ATOM 1884 O O . ILE B 1 6 ? 6.926 -14.031 -17.812 1 97.5 6 ILE B O 1
ATOM 1888 N N . ASN B 1 7 ? 8.367 -15.062 -19.219 1 98.5 7 ASN B N 1
ATOM 1889 C CA . ASN B 1 7 ? 8.922 -13.805 -19.719 1 98.5 7 ASN B CA 1
ATOM 1890 C C . ASN B 1 7 ? 7.836 -12.906 -20.312 1 98.5 7 ASN B C 1
ATOM 1892 O O . ASN B 1 7 ? 7.789 -11.711 -20.031 1 98.5 7 ASN B O 1
ATOM 1896 N N . GLN B 1 8 ? 7.035 -13.531 -21.094 1 98.69 8 GLN B N 1
ATOM 1897 C CA . GLN B 1 8 ? 5.973 -12.758 -21.734 1 98.69 8 GLN B CA 1
ATOM 1898 C C . GLN B 1 8 ? 5 -12.203 -20.703 1 98.69 8 GLN B C 1
ATOM 1900 O O . GLN B 1 8 ? 4.547 -11.062 -20.812 1 98.69 8 GLN B O 1
ATOM 1905 N N . VAL B 1 9 ? 4.652 -12.977 -19.734 1 98.69 9 VAL B N 1
ATOM 1906 C CA . VAL B 1 9 ? 3.725 -12.555 -18.688 1 98.69 9 VAL B CA 1
ATOM 1907 C C . VAL B 1 9 ? 4.301 -11.352 -17.938 1 98.69 9 VAL B C 1
ATOM 1909 O O . VAL B 1 9 ? 3.588 -10.391 -17.656 1 98.69 9 VAL B O 1
ATOM 1912 N N . ILE B 1 10 ? 5.574 -11.391 -17.578 1 98.81 10 ILE B N 1
ATOM 1913 C CA . ILE B 1 10 ? 6.215 -10.281 -16.891 1 98.81 10 ILE B CA 1
ATOM 1914 C C . ILE B 1 10 ? 6.145 -9.016 -17.75 1 98.81 10 ILE B C 1
ATOM 1916 O O . ILE B 1 10 ? 5.816 -7.938 -17.25 1 98.81 10 ILE B O 1
ATOM 1920 N N . LYS B 1 11 ? 6.398 -9.164 -19.031 1 98.88 11 LYS B N 1
ATOM 1921 C CA . LYS B 1 11 ? 6.328 -8.023 -19.938 1 98.88 11 LYS B CA 1
ATOM 1922 C C . LYS B 1 11 ? 4.91 -7.465 -20.016 1 98.88 11 LYS B C 1
ATOM 1924 O O . LYS B 1 11 ? 4.719 -6.246 -20.031 1 98.88 11 LYS B O 1
ATOM 1929 N N . ASP B 1 12 ? 3.945 -8.359 -20.109 1 98.88 12 ASP B N 1
ATOM 1930 C CA . ASP B 1 12 ? 2.551 -7.93 -20.125 1 98.88 12 ASP B CA 1
ATOM 1931 C C . ASP B 1 12 ? 2.201 -7.168 -18.844 1 98.88 12 ASP B C 1
ATOM 1933 O O . ASP B 1 12 ? 1.519 -6.145 -18.891 1 98.88 12 ASP B O 1
ATOM 1937 N N . MET B 1 13 ? 2.654 -7.691 -17.734 1 98.88 13 MET B N 1
ATOM 1938 C CA . MET B 1 13 ? 2.361 -7.039 -16.453 1 98.88 13 MET B CA 1
ATOM 1939 C C . MET B 1 13 ? 3.061 -5.688 -16.359 1 98.88 13 MET B C 1
ATOM 1941 O O . MET B 1 13 ? 2.475 -4.711 -15.891 1 98.88 13 MET B O 1
ATOM 1945 N N . GLU B 1 14 ? 4.312 -5.613 -16.797 1 98.81 14 GLU B N 1
ATOM 1946 C CA . GLU B 1 14 ? 5.008 -4.332 -16.828 1 98.81 14 GLU B CA 1
ATOM 1947 C C . GLU B 1 14 ? 4.23 -3.305 -17.656 1 98.81 14 GLU B C 1
ATOM 1949 O O . GLU B 1 14 ? 4.125 -2.141 -17.266 1 98.81 14 GLU B O 1
ATOM 1954 N N . GLN B 1 15 ? 3.738 -3.752 -18.766 1 98.81 15 GLN B N 1
ATOM 1955 C CA . GLN B 1 15 ? 2.975 -2.855 -19.641 1 98.81 15 GLN B CA 1
ATOM 1956 C C . GLN B 1 15 ? 1.695 -2.389 -18.953 1 98.81 15 GLN B C 1
ATOM 1958 O O . GLN B 1 15 ? 1.354 -1.206 -19 1 98.81 15 GLN B O 1
ATOM 1963 N N . LEU B 1 16 ? 0.972 -3.326 -18.328 1 98.88 16 LEU B N 1
ATOM 1964 C CA . LEU B 1 16 ? -0.258 -2.979 -17.625 1 98.88 16 LEU B CA 1
ATOM 1965 C C . LEU B 1 16 ? 0.023 -1.989 -16.5 1 98.88 16 LEU B C 1
ATOM 1967 O O . LEU B 1 16 ? -0.723 -1.025 -16.312 1 98.88 16 LEU B O 1
ATOM 1971 N N . ILE B 1 17 ? 1.051 -2.201 -15.727 1 98.81 17 ILE B N 1
ATOM 1972 C CA . ILE B 1 17 ? 1.452 -1.337 -14.625 1 98.81 17 ILE B CA 1
ATOM 1973 C C . ILE B 1 17 ? 1.718 0.074 -15.141 1 98.81 17 ILE B C 1
ATOM 1975 O O . ILE B 1 17 ? 1.226 1.054 -14.578 1 98.81 17 ILE B O 1
ATOM 1979 N N . LYS B 1 18 ? 2.434 0.167 -16.203 1 98.12 18 LYS B N 1
ATOM 1980 C CA . LYS B 1 18 ? 2.746 1.454 -16.828 1 98.12 18 LYS B CA 1
ATOM 1981 C C . LYS B 1 18 ? 1.477 2.16 -17.297 1 98.12 18 LYS B C 1
ATOM 1983 O O . LYS B 1 18 ? 1.324 3.367 -17.094 1 98.12 18 LYS B O 1
ATOM 1988 N N . GLU B 1 19 ? 0.603 1.401 -17.891 1 98.12 19 GLU B N 1
ATOM 1989 C CA . GLU B 1 19 ? -0.651 1.949 -18.391 1 98.12 19 GLU B CA 1
ATOM 1990 C C . GLU B 1 19 ? -1.482 2.561 -17.266 1 98.12 19 GLU B C 1
ATOM 1992 O O . GLU B 1 19 ? -2.24 3.506 -17.5 1 98.12 19 GLU B O 1
ATOM 1997 N N . HIS B 1 20 ? -1.264 2.041 -16.109 1 98.06 20 HIS B N 1
ATOM 1998 C CA . HIS B 1 20 ? -2.086 2.52 -15.008 1 98.06 20 HIS B CA 1
ATOM 1999 C C . HIS B 1 20 ? -1.286 3.42 -14.07 1 98.06 20 HIS B C 1
ATOM 2001 O O . HIS B 1 20 ? -1.717 3.697 -12.953 1 98.06 20 HIS B O 1
ATOM 2007 N N . GLY B 1 21 ? -0.147 3.863 -14.484 1 97.62 21 GLY B N 1
ATOM 2008 C CA . GLY B 1 21 ? 0.584 4.965 -13.883 1 97.62 21 GLY B CA 1
ATOM 2009 C C . GLY B 1 21 ? 1.298 4.57 -12.602 1 97.62 21 GLY B C 1
ATOM 2010 O O . GLY B 1 21 ? 1.682 5.434 -11.805 1 97.62 21 GLY B O 1
ATOM 2011 N N . PHE B 1 22 ? 1.425 3.289 -12.352 1 98.31 22 PHE B N 1
ATOM 2012 C CA . PHE B 1 22 ? 2.109 2.844 -11.141 1 98.31 22 PHE B CA 1
ATOM 2013 C C . PHE B 1 22 ? 3.621 2.844 -11.344 1 98.31 22 PHE B C 1
ATOM 2015 O O . PHE B 1 22 ? 4.125 2.242 -12.289 1 98.31 22 PHE B O 1
ATOM 2022 N N . GLU B 1 23 ? 4.379 3.537 -10.508 1 98.38 23 GLU B N 1
ATOM 2023 C CA . GLU B 1 23 ? 5.836 3.592 -10.562 1 98.38 23 GLU B CA 1
ATOM 2024 C C . GLU B 1 23 ? 6.465 2.453 -9.766 1 98.38 23 GLU B C 1
ATOM 2026 O O . GLU B 1 23 ? 6.188 2.299 -8.57 1 98.38 23 GLU B O 1
ATOM 2031 N N . MET B 1 24 ? 7.316 1.717 -10.414 1 98.69 24 MET B N 1
ATOM 2032 C CA . MET B 1 24 ? 7.883 0.521 -9.797 1 98.69 24 MET B CA 1
ATOM 2033 C C . MET B 1 24 ? 9.258 0.811 -9.211 1 98.69 24 MET B C 1
ATOM 2035 O O . MET B 1 24 ? 9.969 1.693 -9.688 1 98.69 24 MET B O 1
ATOM 2039 N N . PRO B 1 25 ? 9.602 0.086 -8.164 1 98.81 25 PRO B N 1
ATOM 2040 C CA . PRO B 1 25 ? 10.969 0.26 -7.676 1 98.81 25 PRO B CA 1
ATOM 2041 C C . PRO B 1 25 ? 12.023 -0.164 -8.695 1 98.81 25 PRO B C 1
ATOM 2043 O O . PRO B 1 25 ? 11.75 -1.018 -9.547 1 98.81 25 PRO B O 1
ATOM 2046 N N . PRO B 1 26 ? 13.195 0.345 -8.578 1 98 26 PRO B N 1
ATOM 2047 C CA . PRO B 1 26 ? 14.227 0.1 -9.586 1 98 26 PRO B CA 1
ATOM 2048 C C . PRO B 1 26 ? 14.539 -1.384 -9.766 1 98 26 PRO B C 1
ATOM 2050 O O . PRO B 1 26 ? 14.789 -1.836 -10.883 1 98 26 PRO B O 1
ATOM 2053 N N . PHE B 1 27 ? 14.461 -2.182 -8.719 1 98.56 27 PHE B N 1
ATOM 2054 C CA . PHE B 1 27 ? 14.906 -3.568 -8.805 1 98.56 27 PHE B CA 1
ATOM 2055 C C . PHE B 1 27 ? 13.93 -4.398 -9.625 1 98.56 27 PHE B C 1
ATOM 2057 O O . PHE B 1 27 ? 14.234 -5.531 -10 1 98.56 27 PHE B O 1
ATOM 2064 N N . ALA B 1 28 ? 12.781 -3.814 -9.922 1 98.75 28 ALA B N 1
ATOM 2065 C CA . ALA B 1 28 ? 11.812 -4.508 -10.766 1 98.75 28 ALA B CA 1
ATOM 2066 C C . ALA B 1 28 ? 12.359 -4.699 -12.18 1 98.75 28 ALA B C 1
ATOM 2068 O O . ALA B 1 28 ? 11.906 -5.578 -12.914 1 98.75 28 ALA B O 1
ATOM 2069 N N . ALA B 1 29 ? 13.344 -3.887 -12.555 1 98.38 29 ALA B N 1
ATOM 2070 C CA . ALA B 1 29 ? 13.812 -3.873 -13.93 1 98.38 29 ALA B CA 1
ATOM 2071 C C . ALA B 1 29 ? 15.148 -4.594 -14.062 1 98.38 29 ALA B C 1
ATOM 2073 O O . ALA B 1 29 ? 15.711 -4.688 -15.156 1 98.38 29 ALA B O 1
ATOM 2074 N N . TRP B 1 30 ? 15.672 -5.129 -12.945 1 98.25 30 TRP B N 1
ATOM 2075 C CA . TRP B 1 30 ? 16.984 -5.77 -13 1 98.25 30 TRP B CA 1
ATOM 2076 C C . TRP B 1 30 ? 16.938 -7.031 -13.852 1 98.25 30 TRP B C 1
ATOM 2078 O O . TRP B 1 30 ? 16 -7.824 -13.758 1 98.25 30 TRP B O 1
ATOM 2088 N N . THR B 1 31 ? 17.922 -7.16 -14.68 1 97.44 31 THR B N 1
ATOM 2089 C CA . THR B 1 31 ? 18.078 -8.352 -15.508 1 97.44 31 THR B CA 1
ATOM 2090 C C . THR B 1 31 ? 18.828 -9.445 -14.75 1 97.44 31 THR B C 1
ATOM 2092 O O . THR B 1 31 ? 19.453 -9.18 -13.711 1 97.44 31 THR B O 1
ATOM 2095 N N . ALA B 1 32 ? 18.75 -10.602 -15.297 1 96 32 ALA B N 1
ATOM 2096 C CA . ALA B 1 32 ? 19.516 -11.703 -14.719 1 96 32 ALA B CA 1
ATOM 2097 C C . ALA B 1 32 ? 21 -11.367 -14.648 1 96 32 ALA B C 1
ATOM 2099 O O . ALA B 1 32 ? 21.672 -11.711 -13.672 1 96 32 ALA B O 1
ATOM 2100 N N . LYS B 1 33 ? 21.484 -10.742 -15.688 1 96.31 33 LYS B N 1
ATOM 2101 C CA . LYS B 1 33 ? 22.891 -10.375 -15.727 1 96.31 33 LYS B CA 1
ATOM 2102 C C . LYS B 1 33 ? 23.234 -9.383 -14.617 1 96.31 33 LYS B C 1
ATOM 2104 O O . LYS B 1 33 ? 24.266 -9.516 -13.961 1 96.31 33 LYS B O 1
ATOM 2109 N N . GLU B 1 34 ? 22.422 -8.414 -14.359 1 96.56 34 GLU B N 1
ATOM 2110 C CA . GLU B 1 34 ? 22.672 -7.406 -13.328 1 96.56 34 GLU B CA 1
ATOM 2111 C C . GLU B 1 34 ? 22.688 -8.031 -11.938 1 96.56 34 GLU B C 1
ATOM 2113 O O . GLU B 1 34 ? 23.422 -7.578 -11.055 1 96.56 34 GLU B O 1
ATOM 2118 N N . TRP B 1 35 ? 21.922 -9.047 -11.75 1 96.81 35 TRP B N 1
ATOM 2119 C CA . TRP B 1 35 ? 21.844 -9.703 -10.453 1 96.81 35 TRP B CA 1
ATOM 2120 C C . TRP B 1 35 ? 23.188 -10.305 -10.07 1 96.81 35 TRP B C 1
ATOM 2122 O O . TRP B 1 35 ? 23.469 -10.531 -8.883 1 96.81 35 TRP B O 1
ATOM 2132 N N . GLN B 1 36 ? 24.031 -10.562 -11.062 1 95.19 36 GLN B N 1
ATOM 2133 C CA . GLN B 1 36 ? 25.328 -11.172 -10.789 1 95.19 36 GLN B CA 1
ATOM 2134 C C . GLN B 1 36 ? 26.234 -10.219 -10.016 1 95.19 36 GLN B C 1
ATOM 2136 O O . GLN B 1 36 ? 27.172 -10.648 -9.336 1 95.19 36 GLN B O 1
ATOM 2141 N N . ASP B 1 37 ? 25.922 -8.906 -10.047 1 95.38 37 ASP B N 1
ATOM 2142 C CA . ASP B 1 37 ? 26.781 -7.898 -9.43 1 95.38 37 ASP B CA 1
ATOM 2143 C C . ASP B 1 37 ? 26.125 -7.32 -8.18 1 95.38 37 ASP B C 1
ATOM 2145 O O . ASP B 1 37 ? 26.656 -6.402 -7.555 1 95.38 37 ASP B O 1
ATOM 2149 N N . ILE B 1 38 ? 25.016 -7.809 -7.852 1 96.25 38 ILE B N 1
ATOM 2150 C CA . ILE B 1 38 ? 24.281 -7.285 -6.703 1 96.25 38 ILE B CA 1
ATOM 2151 C C . ILE B 1 38 ? 24.797 -7.953 -5.426 1 96.25 38 ILE B C 1
ATOM 2153 O O . ILE B 1 38 ? 24.766 -9.18 -5.309 1 96.25 38 ILE B O 1
ATOM 2157 N N . GLY B 1 39 ? 25.219 -7.117 -4.512 1 97.25 39 GLY B N 1
ATOM 2158 C CA . GLY B 1 39 ? 25.859 -7.66 -3.322 1 97.25 39 GLY B CA 1
ATOM 2159 C C . GLY B 1 39 ? 24.938 -7.711 -2.119 1 97.25 39 GLY B C 1
ATOM 2160 O O . GLY B 1 39 ? 23.703 -7.75 -2.27 1 97.25 39 GLY B O 1
ATOM 2161 N N . HIS B 1 40 ? 25.5 -7.773 -0.952 1 98.06 40 HIS B N 1
ATOM 2162 C CA . HIS B 1 40 ? 24.797 -8.008 0.307 1 98.06 40 HIS B CA 1
ATOM 2163 C C . HIS B 1 40 ? 23.984 -6.789 0.718 1 98.06 40 HIS B C 1
ATOM 2165 O O . HIS B 1 40 ? 23.125 -6.879 1.597 1 98.06 40 HIS B O 1
ATOM 2171 N N . GLU B 1 41 ? 24.234 -5.672 0.094 1 97.94 41 GLU B N 1
ATOM 2172 C CA . GLU B 1 41 ? 23.453 -4.488 0.408 1 97.94 41 GLU B CA 1
ATOM 2173 C C . GLU B 1 41 ? 21.984 -4.684 0.028 1 97.94 41 GLU B C 1
ATOM 2175 O O . GLU B 1 41 ? 21.109 -3.939 0.482 1 97.94 41 GLU B O 1
ATOM 2180 N N . TYR B 1 42 ? 21.703 -5.762 -0.778 1 98.31 42 TYR B N 1
ATOM 2181 C CA . TYR B 1 42 ? 20.344 -6.047 -1.223 1 98.31 42 TYR B CA 1
ATOM 2182 C C . TYR B 1 42 ? 19.844 -7.379 -0.669 1 98.31 42 TYR B C 1
ATOM 2184 O O . TYR B 1 42 ? 18.953 -8.008 -1.246 1 98.31 42 TYR B O 1
ATOM 2192 N N . ASP B 1 43 ? 20.344 -7.832 0.453 1 98.25 43 ASP B N 1
ATOM 2193 C CA . ASP B 1 43 ? 19.938 -9.094 1.061 1 98.25 43 ASP B CA 1
ATOM 2194 C C . ASP B 1 43 ? 18.438 -9.094 1.367 1 98.25 43 ASP B C 1
ATOM 2196 O O . ASP B 1 43 ? 17.797 -10.141 1.319 1 98.25 43 ASP B O 1
ATOM 2200 N N . GLU B 1 44 ? 17.938 -7.977 1.641 1 98.5 44 GLU B N 1
ATOM 2201 C CA . GLU B 1 44 ? 16.516 -7.895 1.948 1 98.5 44 GLU B CA 1
ATOM 2202 C C . GLU B 1 44 ? 15.672 -8.43 0.793 1 98.5 44 GLU B C 1
ATOM 2204 O O . GLU B 1 44 ? 14.664 -9.102 1.014 1 98.5 44 GLU B O 1
ATOM 2209 N N . ILE B 1 45 ? 16.016 -8.086 -0.452 1 98.56 45 ILE B N 1
ATOM 2210 C CA . ILE B 1 45 ? 15.266 -8.547 -1.618 1 98.56 45 ILE B CA 1
ATOM 2211 C C . ILE B 1 45 ? 15.32 -10.07 -1.692 1 98.56 45 ILE B C 1
ATOM 2213 O O . ILE B 1 45 ? 14.297 -10.719 -1.937 1 98.56 45 ILE B O 1
ATOM 2217 N N . ARG B 1 46 ? 16.484 -10.609 -1.422 1 97.88 46 ARG B N 1
ATOM 2218 C CA . ARG B 1 46 ? 16.656 -12.055 -1.469 1 97.88 46 ARG B CA 1
ATOM 2219 C C . ARG B 1 46 ? 15.914 -12.734 -0.327 1 97.88 46 ARG B C 1
ATOM 2221 O O . ARG B 1 46 ? 15.086 -13.625 -0.56 1 97.88 46 ARG B O 1
ATOM 2228 N N . ASP B 1 47 ? 16.219 -12.25 0.915 1 97.88 47 ASP B N 1
ATOM 2229 C CA . ASP B 1 47 ? 15.703 -12.891 2.121 1 97.88 47 ASP B CA 1
ATOM 2230 C C . ASP B 1 47 ? 14.18 -12.82 2.18 1 97.88 47 ASP B C 1
ATOM 2232 O O . ASP B 1 47 ? 13.531 -13.758 2.645 1 97.88 47 ASP B O 1
ATOM 2236 N N . ASN B 1 48 ? 13.656 -11.734 1.712 1 98.25 48 ASN B N 1
ATOM 2237 C CA . ASN B 1 48 ? 12.219 -11.5 1.856 1 98.25 48 ASN B CA 1
ATOM 2238 C C . ASN B 1 48 ? 11.469 -11.836 0.574 1 98.25 48 ASN B C 1
ATOM 2240 O O . ASN B 1 48 ? 10.258 -11.594 0.478 1 98.25 48 ASN B O 1
ATOM 2244 N N . LYS B 1 49 ? 12.133 -12.305 -0.448 1 97 49 LYS B N 1
ATOM 2245 C CA . LYS B 1 49 ? 11.562 -12.742 -1.719 1 97 49 LYS B CA 1
ATOM 2246 C C . LYS B 1 49 ? 10.781 -11.609 -2.389 1 97 49 LYS B C 1
ATOM 2248 O O . LYS B 1 49 ? 9.641 -11.805 -2.807 1 97 49 LYS B O 1
ATOM 2253 N N . LEU B 1 50 ? 11.375 -10.445 -2.4 1 98.69 50 LEU B N 1
ATOM 2254 C CA . LEU B 1 50 ? 10.781 -9.352 -3.158 1 98.69 50 LEU B CA 1
ATOM 2255 C C . LEU B 1 50 ? 10.938 -9.578 -4.656 1 98.69 50 LEU B C 1
ATOM 2257 O O . LEU B 1 50 ? 11.891 -10.227 -5.094 1 98.69 50 LEU B O 1
ATOM 2261 N N . GLY B 1 51 ? 9.945 -9.062 -5.434 1 98.62 51 GLY B N 1
ATOM 2262 C CA . GLY B 1 51 ? 10.094 -9.141 -6.879 1 98.62 51 GLY B CA 1
ATOM 2263 C C . GLY B 1 51 ? 9.031 -10 -7.543 1 98.62 51 GLY B C 1
ATOM 2264 O O . GLY B 1 51 ? 7.914 -10.117 -7.039 1 98.62 51 GLY B O 1
ATOM 2265 N N . TRP B 1 52 ? 9.336 -10.508 -8.703 1 98.44 52 TRP B N 1
ATOM 2266 C CA . TRP B 1 52 ? 8.391 -11.172 -9.586 1 98.44 52 TRP B CA 1
ATOM 2267 C C . TRP B 1 52 ? 8.117 -12.602 -9.125 1 98.44 52 TRP B C 1
ATOM 2269 O O . TRP B 1 52 ? 9.039 -13.312 -8.711 1 98.44 52 TRP B O 1
ATOM 2279 N N . ASP B 1 53 ? 6.938 -12.984 -9.195 1 96.94 53 ASP B N 1
ATOM 2280 C CA . ASP B 1 53 ? 6.48 -14.344 -8.93 1 96.94 53 ASP B CA 1
ATOM 2281 C C . ASP B 1 53 ? 5.324 -14.727 -9.852 1 96.94 53 ASP B C 1
ATOM 2283 O O . ASP B 1 53 ? 4.215 -14.203 -9.711 1 96.94 53 ASP B O 1
ATOM 2287 N N . ILE B 1 54 ? 5.555 -15.57 -10.805 1 96.5 54 ILE B N 1
ATOM 2288 C CA . ILE B 1 54 ? 4.559 -16.062 -11.75 1 96.5 54 ILE B CA 1
ATOM 2289 C C . ILE B 1 54 ? 4.258 -17.531 -11.477 1 96.5 54 ILE B C 1
ATOM 2291 O O . ILE B 1 54 ? 5.164 -18.359 -11.477 1 96.5 54 ILE B O 1
ATOM 2295 N N . THR B 1 55 ? 3.002 -17.797 -11.273 1 93.44 55 THR B N 1
ATOM 2296 C CA . THR B 1 55 ? 2.711 -19.172 -10.891 1 93.44 55 THR B CA 1
ATOM 2297 C C . THR B 1 55 ? 1.452 -19.688 -11.586 1 93.44 55 THR B C 1
ATOM 2299 O O . THR B 1 55 ? 0.482 -18.938 -11.742 1 93.44 55 THR B O 1
ATOM 2302 N N . ASP B 1 56 ? 1.461 -20.891 -12 1 93.81 56 ASP B N 1
ATOM 2303 C CA . ASP B 1 56 ? 0.278 -21.609 -12.469 1 93.81 56 ASP B CA 1
ATOM 2304 C C . ASP B 1 56 ? -0.202 -22.625 -11.43 1 93.81 56 ASP B C 1
ATOM 2306 O O . ASP B 1 56 ? -0.902 -23.578 -11.766 1 93.81 56 ASP B O 1
ATOM 2310 N N . PHE B 1 57 ? 0.347 -22.422 -10.18 1 90.5 57 PHE B N 1
ATOM 2311 C CA . PHE B 1 57 ? -0.014 -23.25 -9.039 1 90.5 57 PHE B CA 1
ATOM 2312 C C . PHE B 1 57 ? 0.336 -24.719 -9.297 1 90.5 57 PHE B C 1
ATOM 2314 O O . PHE B 1 57 ? -0.283 -25.625 -8.727 1 90.5 57 PHE B O 1
ATOM 2321 N N . GLY B 1 58 ? 1.155 -24.984 -10.281 1 88.88 58 GLY B N 1
ATOM 2322 C CA . GLY B 1 58 ? 1.586 -26.344 -10.594 1 88.88 58 GLY B CA 1
ATOM 2323 C C . GLY B 1 58 ? 0.562 -27.125 -11.391 1 88.88 58 GLY B C 1
ATOM 2324 O O . GLY B 1 58 ? 0.675 -28.344 -11.531 1 88.88 58 GLY B O 1
ATOM 2325 N N . LEU B 1 59 ? -0.331 -26.469 -11.938 1 91.56 59 LEU B N 1
ATOM 2326 C CA . LEU B 1 59 ? -1.434 -27.141 -12.617 1 91.56 59 LEU B CA 1
ATOM 2327 C C . LEU B 1 59 ? -1.172 -27.234 -14.117 1 91.56 59 LEU B C 1
ATOM 2329 O O . LEU B 1 59 ? -1.855 -27.969 -14.828 1 91.56 59 LEU B O 1
ATOM 2333 N N . GLY B 1 60 ? -0.224 -26.5 -14.586 1 90.38 60 GLY B N 1
ATOM 2334 C CA . GLY B 1 60 ? 0.137 -26.531 -15.992 1 90.38 60 GLY B CA 1
ATOM 2335 C C . GLY B 1 60 ? -0.873 -25.844 -16.891 1 90.38 60 GLY B C 1
ATOM 2336 O O . GLY B 1 60 ? -0.908 -26.078 -18.094 1 90.38 60 GLY B O 1
ATOM 2337 N N . LYS B 1 61 ? -1.726 -25.062 -16.328 1 93.38 61 LYS B N 1
ATOM 2338 C CA . LYS B 1 61 ? -2.758 -24.344 -17.078 1 93.38 61 LYS B CA 1
ATOM 2339 C C . LYS B 1 61 ? -2.803 -22.875 -16.672 1 93.38 61 LYS B C 1
ATOM 2341 O O . LYS B 1 61 ? -3.865 -22.344 -16.344 1 93.38 61 LYS B O 1
ATOM 2346 N N . PHE B 1 62 ? -1.697 -22.156 -16.891 1 95.56 62 PHE B N 1
ATOM 2347 C CA . PHE B 1 62 ? -1.521 -20.781 -16.422 1 95.56 62 PHE B CA 1
ATOM 2348 C C . PHE B 1 62 ? -2.627 -19.891 -16.953 1 95.56 62 PHE B C 1
ATOM 2350 O O . PHE B 1 62 ? -3.146 -19.031 -16.234 1 95.56 62 PHE B O 1
ATOM 2357 N N . ASP B 1 63 ? -3.018 -20.062 -18.172 1 95.94 63 ASP B N 1
ATOM 2358 C CA . ASP B 1 63 ? -3.945 -19.125 -18.812 1 95.94 63 ASP B CA 1
ATOM 2359 C C . ASP B 1 63 ? -5.352 -19.281 -18.234 1 95.94 63 ASP B C 1
ATOM 2361 O O . ASP B 1 63 ? -6.191 -18.391 -18.391 1 95.94 63 ASP B O 1
ATOM 2365 N N . GLU B 1 64 ? -5.602 -20.406 -17.625 1 96.69 64 GLU B N 1
ATOM 2366 C CA . GLU B 1 64 ? -6.887 -20.641 -16.984 1 96.69 64 GLU B CA 1
ATOM 2367 C C . GLU B 1 64 ? -6.812 -20.312 -15.484 1 96.69 64 GLU B C 1
ATOM 2369 O O . GLU B 1 64 ? -7.676 -19.609 -14.953 1 96.69 64 GLU B O 1
ATOM 2374 N N . VAL B 1 65 ? -5.809 -20.922 -14.852 1 96.06 65 VAL B N 1
ATOM 2375 C CA . VAL B 1 65 ? -5.578 -20.734 -13.422 1 96.06 65 VAL B CA 1
ATOM 2376 C C . VAL B 1 65 ? -4.133 -20.312 -13.18 1 96.06 65 VAL B C 1
ATOM 2378 O O . VAL B 1 65 ? -3.211 -21.125 -13.32 1 96.06 65 VAL B O 1
ATOM 2381 N N . GLY B 1 66 ? -3.912 -19.125 -12.844 1 95.44 66 GLY B N 1
ATOM 2382 C CA . GLY B 1 66 ? -2.584 -18.562 -12.633 1 95.44 66 GLY B CA 1
ATOM 2383 C C . GLY B 1 66 ? -2.604 -17.234 -11.914 1 95.44 66 GLY B C 1
ATOM 2384 O O . GLY B 1 66 ? -3.672 -16.656 -11.688 1 95.44 66 GLY B O 1
ATOM 2385 N N . PHE B 1 67 ? -1.493 -16.797 -11.547 1 96.5 67 PHE B N 1
ATOM 2386 C CA . PHE B 1 67 ? -1.341 -15.531 -10.836 1 96.5 67 PHE B CA 1
ATOM 2387 C C . PHE B 1 67 ? 0.02 -14.906 -11.125 1 96.5 67 PHE B C 1
ATOM 2389 O O . PHE B 1 67 ? 1.034 -15.609 -11.156 1 96.5 67 PHE B O 1
ATOM 2396 N N . SER B 1 68 ? 0.014 -13.656 -11.461 1 98.12 68 SER B N 1
ATOM 2397 C CA . SER B 1 68 ? 1.231 -12.875 -11.664 1 98.12 68 SER B CA 1
ATOM 2398 C C . SER B 1 68 ? 1.409 -11.836 -10.562 1 98.12 68 SER B C 1
ATOM 2400 O O . SER B 1 68 ? 0.542 -10.984 -10.359 1 98.12 68 SER B O 1
ATOM 2402 N N . LEU B 1 69 ? 2.527 -11.891 -9.898 1 98.12 69 LEU B N 1
ATOM 2403 C CA . LEU B 1 69 ? 2.715 -11.055 -8.719 1 98.12 69 LEU B CA 1
ATOM 2404 C C . LEU B 1 69 ? 4.051 -10.32 -8.781 1 98.12 69 LEU B C 1
ATOM 2406 O O . LEU B 1 69 ? 4.992 -10.789 -9.422 1 98.12 69 LEU B O 1
ATOM 2410 N N . PHE B 1 70 ? 4.09 -9.25 -8.195 1 98.81 70 PHE B N 1
ATOM 2411 C CA . PHE B 1 70 ? 5.312 -8.539 -7.84 1 98.81 70 PHE B CA 1
ATOM 2412 C C . PHE B 1 70 ? 5.258 -8.062 -6.395 1 98.81 70 PHE B C 1
ATOM 2414 O O . PHE B 1 70 ? 4.438 -7.207 -6.047 1 98.81 70 PHE B O 1
ATOM 2421 N N . THR B 1 71 ? 6.117 -8.609 -5.559 1 98.88 71 THR B N 1
ATOM 2422 C CA . THR B 1 71 ? 6.199 -8.156 -4.176 1 98.88 71 THR B CA 1
ATOM 2423 C C . THR B 1 71 ? 7.117 -6.945 -4.051 1 98.88 71 THR B C 1
ATOM 2425 O O . THR B 1 71 ? 8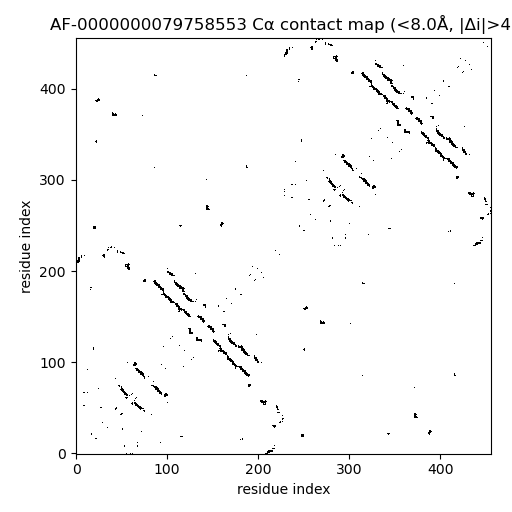.32 -7.043 -4.301 1 98.88 71 THR B O 1
ATOM 2428 N N . ILE B 1 72 ? 6.582 -5.898 -3.617 1 98.88 72 ILE B N 1
ATOM 2429 C CA . ILE B 1 72 ? 7.312 -4.637 -3.574 1 98.88 72 ILE B CA 1
ATOM 2430 C C . ILE B 1 72 ? 8.062 -4.52 -2.25 1 98.88 72 ILE B C 1
ATOM 2432 O O . ILE B 1 72 ? 9.219 -4.098 -2.219 1 98.88 72 ILE B O 1
ATOM 2436 N N . ARG B 1 73 ? 7.438 -4.809 -1.209 1 98.94 73 ARG B N 1
ATOM 2437 C CA . ARG B 1 73 ? 8 -4.773 0.137 1 98.94 73 ARG B CA 1
ATOM 2438 C C . ARG B 1 73 ? 7.387 -5.859 1.017 1 98.94 73 ARG B C 1
ATOM 2440 O O . ARG B 1 73 ? 6.234 -6.25 0.819 1 98.94 73 ARG B O 1
ATOM 2447 N N . ASN B 1 74 ? 8.148 -6.27 1.902 1 98.81 74 ASN B N 1
ATOM 2448 C CA . ASN B 1 74 ? 7.738 -7.32 2.828 1 98.81 74 ASN B CA 1
ATOM 2449 C C . ASN B 1 74 ? 8.711 -7.441 4 1 98.81 74 ASN B C 1
ATOM 2451 O O . ASN B 1 74 ? 9.828 -6.926 3.943 1 98.81 74 ASN B O 1
ATOM 2455 N N . GLY B 1 75 ? 8.203 -8 5.086 1 98.06 75 GLY B N 1
ATOM 2456 C CA . GLY B 1 75 ? 9.07 -8.469 6.156 1 98.06 75 GLY B CA 1
ATOM 2457 C C . GLY B 1 75 ? 9.461 -9.93 6.016 1 98.06 75 GLY B C 1
ATOM 2458 O O . GLY B 1 75 ? 9.539 -10.453 4.902 1 98.06 75 GLY B O 1
ATOM 2459 N N . ASN B 1 76 ? 9.875 -10.484 7.109 1 97.62 76 ASN B N 1
ATOM 2460 C CA . ASN B 1 76 ? 10.25 -11.898 7.156 1 97.62 76 ASN B CA 1
ATOM 2461 C C . ASN B 1 76 ? 9.891 -12.523 8.5 1 97.62 76 ASN B C 1
ATOM 2463 O O . ASN B 1 76 ? 10.539 -12.25 9.516 1 97.62 76 ASN B O 1
ATOM 2467 N N . GLN B 1 77 ? 8.945 -13.328 8.523 1 95.5 77 GLN B N 1
ATOM 2468 C CA . GLN B 1 77 ? 8.453 -13.922 9.758 1 95.5 77 GLN B CA 1
ATOM 2469 C C . GLN B 1 77 ? 9.461 -14.914 10.328 1 95.5 77 GLN B C 1
ATOM 2471 O O . GLN B 1 77 ? 9.406 -15.258 11.516 1 95.5 77 GLN B O 1
ATOM 2476 N N . LYS B 1 78 ? 10.312 -15.414 9.484 1 95.62 78 LYS B N 1
ATOM 2477 C CA . LYS B 1 78 ? 11.312 -16.375 9.922 1 95.62 78 LYS B CA 1
ATOM 2478 C C . LYS B 1 78 ? 12.547 -15.672 10.484 1 95.62 78 LYS B C 1
ATOM 2480 O O . LYS B 1 78 ? 13.367 -16.297 11.156 1 95.62 78 LYS B O 1
ATOM 2485 N N . MET B 1 79 ? 12.758 -14.391 10.117 1 96.75 79 MET B N 1
ATOM 2486 C CA . MET B 1 79 ? 13.875 -13.586 10.602 1 96.75 79 MET B CA 1
ATOM 2487 C C . MET B 1 79 ? 13.383 -12.258 11.164 1 96.75 79 MET B C 1
ATOM 2489 O O . MET B 1 79 ? 13.859 -11.195 10.766 1 96.75 79 MET B O 1
ATOM 2493 N N . PRO B 1 80 ? 12.492 -12.281 12.156 1 95 80 PRO B N 1
ATOM 2494 C CA . PRO B 1 80 ? 11.852 -11.055 12.625 1 95 80 PRO B CA 1
ATOM 2495 C C . PRO B 1 80 ? 12.828 -10.094 13.297 1 95 80 PRO B C 1
ATOM 2497 O O . PRO B 1 80 ? 12.539 -8.891 13.406 1 95 80 PRO B O 1
ATOM 2500 N N . GLU B 1 81 ? 13.961 -10.578 13.797 1 96.44 81 GLU B N 1
ATOM 2501 C CA . GLU B 1 81 ? 14.945 -9.695 14.414 1 96.44 81 GLU B CA 1
ATOM 2502 C C . GLU B 1 81 ? 15.688 -8.883 13.359 1 96.44 81 GLU B C 1
ATOM 2504 O O . GLU B 1 81 ? 16.078 -7.742 13.617 1 96.44 81 GLU B O 1
ATOM 2509 N N . LYS B 1 82 ? 15.883 -9.516 12.211 1 96.75 82 LYS B N 1
ATOM 2510 C CA . LYS B 1 82 ? 16.609 -8.859 11.133 1 96.75 82 LYS B CA 1
ATOM 2511 C C . LYS B 1 82 ? 15.664 -7.984 10.297 1 96.75 82 LYS B C 1
ATOM 2513 O O . LYS B 1 82 ? 16.031 -6.879 9.898 1 96.75 82 LYS B O 1
ATOM 2518 N N . TYR B 1 83 ? 14.539 -8.477 10.016 1 97.88 83 TYR B N 1
ATOM 2519 C CA . TYR B 1 83 ? 13.531 -7.773 9.227 1 97.88 83 TYR B CA 1
ATOM 2520 C C . TYR B 1 83 ? 12.273 -7.527 10.055 1 97.88 83 TYR B C 1
ATOM 2522 O O . TYR B 1 83 ? 11.383 -8.375 10.102 1 97.88 83 TYR B O 1
ATOM 2530 N N . LYS B 1 84 ? 12.117 -6.355 10.555 1 96.88 84 LYS B N 1
ATOM 2531 C CA . LYS B 1 84 ? 11.117 -6.047 11.562 1 96.88 84 LYS B CA 1
ATOM 2532 C C . LYS B 1 84 ? 9.797 -5.609 10.922 1 96.88 84 LYS B C 1
ATOM 2534 O O . LYS B 1 84 ? 8.781 -5.477 11.602 1 96.88 84 LYS B O 1
ATOM 2539 N N . LYS B 1 85 ? 9.859 -5.355 9.656 1 98.38 85 LYS B N 1
ATOM 2540 C CA . LYS B 1 85 ? 8.664 -4.918 8.945 1 98.38 85 LYS B CA 1
ATOM 2541 C C . LYS B 1 85 ? 7.527 -5.926 9.102 1 98.38 85 LYS B C 1
ATOM 2543 O O . LYS B 1 85 ? 7.703 -7.117 8.844 1 98.38 85 LYS B O 1
ATOM 2548 N N . THR B 1 86 ? 6.328 -5.414 9.445 1 98.38 86 THR B N 1
ATOM 2549 C CA . THR B 1 86 ? 5.219 -6.328 9.695 1 98.38 86 THR B CA 1
ATOM 2550 C C . THR B 1 86 ? 4.148 -6.191 8.617 1 98.38 86 THR B C 1
ATOM 2552 O O . THR B 1 86 ? 3.061 -6.758 8.734 1 98.38 86 THR B O 1
ATOM 2555 N N . TYR B 1 87 ? 4.355 -5.41 7.656 1 98.81 87 TYR B N 1
ATOM 2556 C CA . TYR B 1 87 ? 3.416 -5.168 6.566 1 98.81 87 TYR B CA 1
ATOM 2557 C C . TYR B 1 87 ? 4.047 -5.492 5.219 1 98.81 87 TYR B C 1
ATOM 2559 O O . TYR B 1 87 ? 5.262 -5.68 5.125 1 98.81 87 TYR B O 1
ATOM 2567 N N . ALA B 1 88 ? 3.232 -5.598 4.172 1 98.88 88 ALA B N 1
ATOM 2568 C CA . ALA B 1 88 ? 3.68 -5.926 2.82 1 98.88 88 ALA B CA 1
ATOM 2569 C C . ALA B 1 88 ? 2.834 -5.203 1.774 1 98.88 88 ALA B C 1
ATOM 2571 O O . ALA B 1 88 ? 1.738 -4.723 2.076 1 98.88 88 ALA B O 1
ATOM 2572 N N . GLU B 1 89 ? 3.371 -5.102 0.632 1 98.94 89 GLU B N 1
ATOM 2573 C CA . GLU B 1 89 ? 2.689 -4.57 -0.545 1 98.94 89 GLU B CA 1
ATOM 2574 C C . GLU B 1 89 ? 3.033 -5.383 -1.792 1 98.94 89 GLU B C 1
ATOM 2576 O O . GLU B 1 89 ? 4.199 -5.711 -2.023 1 98.94 89 GLU B O 1
ATOM 2581 N N . LYS B 1 90 ? 1.992 -5.75 -2.533 1 98.81 90 LYS B N 1
ATOM 2582 C CA . LYS B 1 90 ? 2.16 -6.473 -3.791 1 98.81 90 LYS B CA 1
ATOM 2583 C C . LYS B 1 90 ? 1.318 -5.852 -4.898 1 98.81 90 LYS B C 1
ATOM 2585 O O . LYS B 1 90 ? 0.308 -5.199 -4.629 1 98.81 90 LYS B O 1
ATOM 2590 N N . LEU B 1 91 ? 1.808 -6.043 -6.066 1 98.88 91 LEU B N 1
ATOM 2591 C CA . LEU B 1 91 ? 0.947 -5.941 -7.242 1 98.88 91 LEU B CA 1
ATOM 2592 C C . LEU B 1 91 ? 0.622 -7.32 -7.801 1 98.88 91 LEU B C 1
ATOM 2594 O O . LEU B 1 91 ? 1.448 -8.234 -7.727 1 98.88 91 LEU B O 1
ATOM 2598 N N . LEU B 1 92 ? -0.547 -7.414 -8.383 1 98.81 92 LEU B N 1
ATOM 2599 C CA . LEU B 1 92 ? -1.027 -8.648 -8.984 1 98.81 92 LEU B CA 1
ATOM 2600 C C . LEU B 1 92 ? -1.669 -8.383 -10.344 1 98.81 92 LEU B C 1
ATOM 2602 O O . LEU B 1 92 ? -2.246 -7.312 -10.562 1 98.81 92 LEU B O 1
ATOM 2606 N N . MET B 1 93 ? -1.608 -9.305 -11.148 1 98.94 93 MET B N 1
ATOM 2607 C CA . MET B 1 93 ? -2.289 -9.242 -12.438 1 98.94 93 MET B CA 1
ATOM 2608 C C . MET B 1 93 ? -2.936 -10.578 -12.789 1 98.94 93 MET B C 1
ATOM 2610 O O . MET B 1 93 ? -2.342 -11.633 -12.562 1 98.94 93 MET B O 1
ATOM 2614 N N . LEU B 1 94 ? -4.062 -10.523 -13.281 1 98.88 94 LEU B N 1
ATOM 2615 C CA . LEU B 1 94 ? -4.738 -11.641 -13.93 1 98.88 94 LEU B CA 1
ATOM 2616 C C . LEU B 1 94 ? -5.227 -11.25 -15.32 1 98.88 94 LEU B C 1
ATOM 2618 O O . LEU B 1 94 ? -5.707 -10.133 -15.523 1 98.88 94 LEU B O 1
ATOM 2622 N N . TYR B 1 95 ? -5.121 -12.172 -16.219 1 98.75 95 TYR B N 1
ATOM 2623 C CA . TYR B 1 95 ? -5.688 -11.969 -17.547 1 98.75 95 TYR B CA 1
ATOM 2624 C C . TYR B 1 95 ? -7.203 -12.117 -17.516 1 98.75 95 TYR B C 1
ATOM 2626 O O . TYR B 1 95 ? -7.766 -12.672 -16.578 1 98.75 95 TYR B O 1
ATOM 2634 N N . GLU B 1 96 ? -7.848 -11.508 -18.562 1 98.56 96 GLU B N 1
ATOM 2635 C CA . GLU B 1 96 ? -9.273 -11.758 -18.734 1 98.56 96 GLU B CA 1
ATOM 2636 C C . GLU B 1 96 ? -9.57 -13.25 -18.766 1 98.56 96 GLU B C 1
ATOM 2638 O O . GLU B 1 96 ? -8.828 -14.023 -19.375 1 98.56 96 GLU B O 1
ATOM 2643 N N . GLY B 1 97 ? -10.586 -13.68 -18 1 98.38 97 GLY B N 1
ATOM 2644 C CA . GLY B 1 97 ? -11.016 -15.07 -17.969 1 98.38 97 GLY B CA 1
ATOM 2645 C C . GLY B 1 97 ? -10.18 -15.93 -17.031 1 98.38 97 GLY B C 1
ATOM 2646 O O . GLY B 1 97 ? -10.531 -17.078 -16.766 1 98.38 97 GLY B O 1
ATOM 2647 N N . GLN B 1 98 ? -9.047 -15.461 -16.562 1 98.5 98 GLN B N 1
ATOM 2648 C CA . GLN B 1 98 ? -8.164 -16.219 -15.672 1 98.5 98 GLN B CA 1
ATOM 2649 C C . GLN B 1 98 ? -8.688 -16.219 -14.242 1 98.5 98 GLN B C 1
ATOM 2651 O O . GLN B 1 98 ? -9.391 -15.289 -13.828 1 98.5 98 GLN B O 1
ATOM 2656 N N . THR B 1 99 ? -8.398 -17.219 -13.5 1 97.69 99 THR B N 1
ATOM 2657 C CA . THR B 1 99 ? -8.727 -17.297 -12.078 1 97.69 99 THR B CA 1
ATOM 2658 C C . THR B 1 99 ? -7.484 -17.625 -11.258 1 97.69 99 THR B C 1
ATOM 2660 O O . THR B 1 99 ? -6.473 -18.078 -11.805 1 97.69 99 THR B O 1
ATOM 2663 N N . ALA B 1 100 ? -7.484 -17.266 -10.031 1 96 100 ALA B N 1
ATOM 2664 C CA . ALA B 1 100 ? -6.508 -17.75 -9.062 1 96 100 ALA B CA 1
ATOM 2665 C C . ALA B 1 100 ? -7.164 -18.672 -8.039 1 96 100 ALA B C 1
ATOM 2667 O O . ALA B 1 100 ? -8.289 -18.438 -7.602 1 96 100 ALA B O 1
ATOM 2668 N N . ALA B 1 101 ? -6.527 -19.641 -7.598 1 94 101 ALA B N 1
ATOM 2669 C CA . ALA B 1 101 ? -7.059 -20.781 -6.852 1 94 101 ALA B CA 1
ATOM 2670 C C . ALA B 1 101 ? -7.629 -20.344 -5.508 1 94 101 ALA B C 1
ATOM 2672 O O . ALA B 1 101 ? -7.055 -19.484 -4.836 1 94 101 ALA B O 1
ATOM 2673 N N . MET B 1 102 ? -8.719 -21 -5.074 1 96.75 102 MET B N 1
ATOM 2674 C CA . MET B 1 102 ? -9.375 -20.797 -3.783 1 96.75 102 MET B CA 1
ATOM 2675 C C . MET B 1 102 ? -8.445 -21.188 -2.637 1 96.75 102 MET B C 1
ATOM 2677 O O . MET B 1 102 ? -7.898 -22.297 -2.621 1 96.75 102 MET B O 1
ATOM 2681 N N . HIS B 1 103 ? -8.219 -20.234 -1.754 1 97.31 103 HIS B N 1
ATOM 2682 C CA . HIS B 1 103 ? -7.336 -20.484 -0.622 1 97.31 103 HIS B CA 1
ATOM 2683 C C . HIS B 1 103 ? -7.668 -19.562 0.551 1 97.31 103 HIS B C 1
ATOM 2685 O O . HIS B 1 103 ? -8.508 -18.672 0.427 1 97.31 103 HIS B O 1
ATOM 2691 N N . PHE B 1 104 ? -7.148 -19.844 1.721 1 98 104 PHE B N 1
ATOM 2692 C CA . PHE B 1 104 ? -7.18 -18.938 2.855 1 98 104 PHE B CA 1
ATOM 2693 C C . PHE B 1 104 ? -5.793 -18.781 3.469 1 98 104 PHE B C 1
ATOM 2695 O O . PHE B 1 104 ? -4.883 -19.562 3.156 1 98 104 PHE B O 1
ATOM 2702 N N . HIS B 1 105 ? -5.551 -17.75 4.121 1 98 105 HIS B N 1
ATOM 2703 C CA . HIS B 1 105 ? -4.391 -17.562 4.984 1 98 105 HIS B CA 1
ATOM 2704 C C . HIS B 1 105 ? -4.742 -17.797 6.449 1 98 105 HIS B C 1
ATOM 2706 O O . HIS B 1 105 ? -5.816 -17.406 6.906 1 98 105 HIS B O 1
ATOM 2712 N N . ALA B 1 106 ? -3.881 -18.469 7.188 1 97.44 106 ALA B N 1
ATOM 2713 C CA . ALA B 1 106 ? -4.133 -18.75 8.594 1 97.44 106 ALA B CA 1
ATOM 2714 C C . ALA B 1 106 ? -3.766 -17.547 9.469 1 97.44 106 ALA B C 1
ATOM 2716 O O . ALA B 1 106 ? -4.359 -17.344 10.531 1 97.44 106 ALA B O 1
ATOM 2717 N N . SER B 1 107 ? -2.832 -16.75 9.031 1 97.06 107 SER B N 1
ATOM 2718 C CA . SER B 1 107 ? -2.338 -15.656 9.859 1 97.06 107 SER B CA 1
ATOM 2719 C C . SER B 1 107 ? -2.508 -14.312 9.156 1 97.06 107 SER B C 1
ATOM 2721 O O . SER B 1 107 ? -2.889 -13.32 9.781 1 97.06 107 SER B O 1
ATOM 2723 N N . LYS B 1 108 ? -2.326 -14.258 7.93 1 98.06 108 LYS B N 1
ATOM 2724 C CA . LYS B 1 108 ? -2.232 -13 7.203 1 98.06 108 LYS B CA 1
ATOM 2725 C C . LYS B 1 108 ? -3.617 -12.414 6.941 1 98.06 108 LYS B C 1
ATOM 2727 O O . LYS B 1 108 ? -4.508 -13.109 6.449 1 98.06 108 LYS B O 1
ATOM 2732 N N . MET B 1 109 ? -3.814 -11.195 7.359 1 98.5 109 MET B N 1
ATOM 2733 C CA . MET B 1 109 ? -4.891 -10.328 6.891 1 98.5 109 MET B CA 1
ATOM 2734 C C . MET B 1 109 ? -4.414 -9.453 5.734 1 98.5 109 MET B C 1
ATOM 2736 O O . MET B 1 109 ? -3.277 -8.984 5.734 1 98.5 109 MET B O 1
ATOM 2740 N N . GLU B 1 110 ? -5.27 -9.242 4.734 1 98.88 110 GLU B N 1
ATOM 2741 C CA . GLU B 1 110 ? -4.859 -8.469 3.566 1 98.88 110 GLU B CA 1
ATOM 2742 C C . GLU B 1 110 ? -6.043 -7.711 2.969 1 98.88 110 GLU B C 1
ATOM 2744 O O . GLU B 1 110 ? -7.188 -8.148 3.078 1 98.88 110 GLU B O 1
ATOM 2749 N N . ASP B 1 111 ? -5.762 -6.582 2.428 1 98.94 111 ASP B N 1
ATOM 2750 C CA . ASP B 1 111 ? -6.695 -5.891 1.543 1 98.94 111 ASP B CA 1
ATOM 2751 C C . ASP B 1 111 ? -6.324 -6.105 0.078 1 98.94 111 ASP B C 1
ATOM 2753 O O . ASP B 1 111 ? -5.191 -5.824 -0.327 1 98.94 111 ASP B O 1
ATOM 2757 N N . ILE B 1 112 ? -7.242 -6.617 -0.64 1 98.94 112 ILE B N 1
ATOM 2758 C CA . ILE B 1 112 ? -7.113 -6.719 -2.09 1 98.94 112 ILE B CA 1
ATOM 2759 C C . ILE B 1 112 ? -7.766 -5.508 -2.752 1 98.94 112 ILE B C 1
ATOM 2761 O O . ILE B 1 112 ? -8.914 -5.176 -2.457 1 98.94 112 ILE B O 1
ATOM 2765 N N . ILE B 1 113 ? -7.031 -4.871 -3.604 1 98.94 113 ILE B N 1
ATOM 2766 C CA . ILE B 1 113 ? -7.469 -3.602 -4.176 1 98.94 113 ILE B CA 1
ATOM 2767 C C . ILE B 1 113 ? -7.48 -3.697 -5.699 1 98.94 113 ILE B C 1
ATOM 2769 O O . ILE B 1 113 ? -6.5 -4.141 -6.305 1 98.94 113 ILE B O 1
ATOM 2773 N N . ASN B 1 114 ? -8.578 -3.346 -6.32 1 98.94 114 ASN B N 1
ATOM 2774 C CA . ASN B 1 114 ? -8.57 -3.172 -7.77 1 98.94 114 ASN B CA 1
ATOM 2775 C C . ASN B 1 114 ? -7.902 -1.863 -8.18 1 98.94 114 ASN B C 1
ATOM 2777 O O . ASN B 1 114 ? -8.453 -0.783 -7.945 1 98.94 114 ASN B O 1
ATOM 2781 N N . ARG B 1 115 ? -6.766 -1.951 -8.75 1 98.81 115 ARG B N 1
ATOM 2782 C CA . ARG B 1 115 ? -5.996 -0.764 -9.102 1 98.81 115 ARG B CA 1
ATOM 2783 C C . ARG B 1 115 ? -6.273 -0.338 -10.539 1 98.81 115 ARG B C 1
ATOM 2785 O O . ARG B 1 115 ? -5.805 0.712 -10.977 1 98.81 115 ARG B O 1
ATOM 2792 N N . GLY B 1 116 ? -7.004 -1.143 -11.266 1 98.5 116 GLY B N 1
ATOM 2793 C CA . GLY B 1 116 ? -7.418 -0.721 -12.594 1 98.5 116 GLY B CA 1
ATOM 2794 C C . GLY B 1 116 ? -7.504 -1.868 -13.586 1 98.5 116 GLY B C 1
ATOM 2795 O O . GLY B 1 116 ? -7.141 -3.002 -13.266 1 98.5 116 GLY B O 1
ATOM 2796 N N . GLY B 1 117 ? -7.938 -1.514 -14.836 1 98.31 117 GLY B N 1
ATOM 2797 C CA . GLY B 1 117 ? -8.07 -2.475 -15.922 1 98.31 117 GLY B CA 1
ATOM 2798 C C . GLY B 1 117 ? -9.469 -3.053 -16.031 1 98.31 117 GLY B C 1
ATOM 2799 O O . GLY B 1 117 ? -10.32 -2.496 -16.734 1 98.31 117 GLY B O 1
ATOM 2800 N N . ASN B 1 118 ? -9.727 -4.137 -15.344 1 98.69 118 ASN B N 1
ATOM 2801 C CA . ASN B 1 118 ? -10.992 -4.859 -15.414 1 98.69 118 ASN B CA 1
ATOM 2802 C C . ASN B 1 118 ? -11.641 -4.984 -14.039 1 98.69 118 ASN B C 1
ATOM 2804 O O . ASN B 1 118 ? -11.039 -4.617 -13.031 1 98.69 118 ASN B O 1
ATOM 2808 N N . ASP B 1 119 ? -12.852 -5.461 -14.078 1 98.81 119 ASP B N 1
ATOM 2809 C CA . ASP B 1 119 ? -13.5 -5.883 -12.836 1 98.81 119 ASP B CA 1
ATOM 2810 C C . ASP B 1 119 ? -12.898 -7.18 -12.312 1 98.81 119 ASP B C 1
ATOM 2812 O O . ASP B 1 119 ? -12.219 -7.898 -13.047 1 98.81 119 ASP B O 1
ATOM 2816 N N . VAL B 1 120 ? -13.086 -7.387 -11.109 1 98.88 120 VAL B N 1
ATOM 2817 C CA . VAL B 1 120 ? -12.711 -8.68 -10.539 1 98.88 120 VAL B CA 1
ATOM 2818 C C . VAL B 1 120 ? -13.734 -9.102 -9.492 1 98.88 120 VAL B C 1
ATOM 2820 O O . VAL B 1 120 ? -14.297 -8.25 -8.797 1 98.88 120 VAL B O 1
ATOM 2823 N N . TYR B 1 121 ? -13.969 -10.344 -9.414 1 98.88 121 TYR B N 1
ATOM 2824 C CA . TYR B 1 121 ? -14.828 -10.914 -8.383 1 98.88 121 TYR B CA 1
ATOM 2825 C C . TYR B 1 121 ? -14.023 -11.75 -7.395 1 98.88 121 TYR B C 1
ATOM 2827 O O . TYR B 1 121 ? -13.148 -12.523 -7.793 1 98.88 121 TYR B O 1
ATOM 2835 N N . ILE B 1 122 ? -14.312 -11.57 -6.141 1 98.94 122 ILE B N 1
ATOM 2836 C CA . ILE B 1 122 ? -13.727 -12.367 -5.066 1 98.94 122 ILE B CA 1
ATOM 2837 C C . ILE B 1 122 ? -14.805 -13.219 -4.406 1 98.94 122 ILE B C 1
ATOM 2839 O O . ILE B 1 122 ? -15.703 -12.695 -3.748 1 98.94 122 ILE B O 1
ATOM 2843 N N . THR B 1 123 ? -14.742 -14.5 -4.566 1 98.88 123 THR B N 1
ATOM 2844 C CA . THR B 1 123 ? -15.672 -15.391 -3.867 1 98.88 123 THR B CA 1
ATOM 2845 C C . THR B 1 123 ? -15.227 -15.602 -2.424 1 98.88 123 THR B C 1
ATOM 2847 O O . THR B 1 123 ? -14.047 -15.859 -2.164 1 98.88 123 THR B O 1
ATOM 2850 N N . VAL B 1 124 ? -16.219 -15.57 -1.496 1 98.88 124 VAL B N 1
ATOM 2851 C CA . VAL B 1 124 ? -15.773 -15.633 -0.105 1 98.88 124 VAL B CA 1
ATOM 2852 C C . VAL B 1 124 ? -16.547 -16.719 0.633 1 98.88 124 VAL B C 1
ATOM 2854 O O . VAL B 1 124 ? -17.75 -16.906 0.407 1 98.88 124 VAL B O 1
ATOM 2857 N N . TYR B 1 125 ? -15.867 -17.453 1.461 1 98.88 125 TYR B N 1
ATOM 2858 C CA . TYR B 1 125 ? -16.391 -18.391 2.445 1 98.88 125 TYR B CA 1
ATOM 2859 C C . TYR B 1 125 ? -15.672 -18.25 3.779 1 98.88 125 TYR B C 1
ATOM 2861 O O . TYR B 1 125 ? -14.484 -17.906 3.818 1 98.88 125 TYR B O 1
ATOM 2869 N N . ASN B 1 126 ? -16.406 -18.547 4.82 1 98.81 126 ASN B N 1
ATOM 2870 C CA . ASN B 1 126 ? -15.688 -18.766 6.078 1 98.81 126 ASN B CA 1
ATOM 2871 C C . ASN B 1 126 ? -14.945 -20.094 6.078 1 98.81 126 ASN B C 1
ATOM 2873 O O . ASN B 1 126 ? -15.445 -21.078 5.531 1 98.81 126 ASN B O 1
ATOM 2877 N N . GLY B 1 127 ? -13.75 -20.031 6.633 1 98.62 127 GLY B N 1
ATOM 2878 C CA . GLY B 1 127 ? -12.984 -21.25 6.809 1 98.62 127 GLY B CA 1
ATOM 2879 C C . GLY B 1 127 ? -12.656 -21.547 8.258 1 98.62 127 GLY B C 1
ATOM 2880 O O . GLY B 1 127 ? -12.891 -20.719 9.133 1 98.62 127 GLY B O 1
ATOM 2881 N N . THR B 1 128 ? -12.25 -22.812 8.539 1 97.94 128 THR B N 1
ATOM 2882 C CA . THR B 1 128 ? -11.859 -23.234 9.883 1 97.94 128 THR B CA 1
ATOM 2883 C C . THR B 1 128 ? -10.391 -23.672 9.906 1 97.94 128 THR B C 1
ATOM 2885 O O . THR B 1 128 ? -9.797 -23.906 8.852 1 97.94 128 THR B O 1
ATOM 2888 N N . PRO B 1 129 ? -9.789 -23.766 11.055 1 97 129 PRO B N 1
ATOM 2889 C CA . PRO B 1 129 ? -8.391 -24.203 11.164 1 97 129 PRO B CA 1
ATOM 2890 C C . PRO B 1 129 ? -8.156 -25.594 10.578 1 97 129 PRO B C 1
ATOM 2892 O O . PRO B 1 129 ? -7.039 -25.891 10.148 1 97 129 PRO B O 1
ATOM 2895 N N . ASP B 1 130 ? -9.188 -26.453 10.531 1 97.31 130 ASP B N 1
ATOM 2896 C CA . ASP B 1 130 ? -9.047 -27.781 9.945 1 97.31 130 ASP B CA 1
ATOM 2897 C C . ASP B 1 130 ? -9.406 -27.75 8.461 1 97.31 130 ASP B C 1
ATOM 2899 O O . ASP B 1 130 ? -9.742 -28.797 7.883 1 97.31 130 ASP B O 1
ATOM 2903 N N . GLU B 1 131 ? -9.484 -26.5 7.871 1 96.75 131 GLU B N 1
ATOM 2904 C CA . GLU B 1 131 ? -9.539 -26.234 6.438 1 96.75 131 GLU B CA 1
ATOM 2905 C C . GLU B 1 131 ? -10.906 -26.578 5.863 1 96.75 131 GLU B C 1
ATOM 2907 O O . GLU B 1 131 ? -11.031 -26.922 4.684 1 96.75 131 GLU B O 1
ATOM 2912 N N . ARG B 1 132 ? -11.961 -26.609 6.719 1 97.81 132 ARG B N 1
ATOM 2913 C CA . ARG B 1 132 ? -13.32 -26.75 6.188 1 97.81 132 ARG B CA 1
ATOM 2914 C C . ARG B 1 132 ? -13.836 -25.406 5.66 1 97.81 132 ARG B C 1
ATOM 2916 O O . ARG B 1 132 ? -13.523 -24.359 6.219 1 97.81 132 ARG B O 1
ATOM 2923 N N . MET B 1 133 ? -14.484 -25.469 4.637 1 98.12 133 MET B N 1
ATOM 2924 C CA . MET B 1 133 ? -15.234 -24.344 4.09 1 98.12 133 MET B CA 1
ATOM 2925 C C . MET B 1 133 ? -16.688 -24.359 4.582 1 98.12 133 MET B C 1
ATOM 2927 O O . MET B 1 133 ? -17.406 -25.344 4.371 1 98.12 133 MET B O 1
ATOM 2931 N N . LEU B 1 134 ? -17.141 -23.328 5.215 1 98.56 134 LEU B N 1
ATOM 2932 C CA . LEU B 1 134 ? -18.422 -23.312 5.898 1 98.56 134 LEU B CA 1
ATOM 2933 C C . LEU B 1 134 ? -19.5 -22.688 5.02 1 98.56 134 LEU B C 1
ATOM 2935 O O . LEU B 1 134 ? -19.188 -21.875 4.145 1 98.56 134 LEU B O 1
ATOM 2939 N N . ASP B 1 135 ? -20.719 -23.062 5.285 1 98.44 135 ASP B N 1
ATOM 2940 C CA . ASP B 1 135 ? -21.875 -22.5 4.605 1 98.44 135 ASP B CA 1
ATOM 2941 C C . ASP B 1 135 ? -22.578 -21.453 5.484 1 98.44 135 ASP B C 1
ATOM 2943 O O . ASP B 1 135 ? -23.797 -21.469 5.605 1 98.44 135 ASP B O 1
ATOM 2947 N N . THR B 1 136 ? -21.844 -20.656 6.168 1 98.69 136 THR B N 1
ATOM 2948 C CA . THR B 1 136 ? -22.375 -19.609 7.027 1 98.69 136 THR B CA 1
ATOM 2949 C C . THR B 1 136 ? -22.172 -18.234 6.395 1 98.69 136 THR B C 1
ATOM 2951 O O . THR B 1 136 ? -21.281 -18.062 5.562 1 98.69 136 THR B O 1
ATOM 2954 N N . ASP B 1 137 ? -22.984 -17.297 6.77 1 98.81 137 ASP B N 1
ATOM 2955 C CA . ASP B 1 137 ? -22.828 -15.938 6.273 1 98.81 137 ASP B CA 1
ATOM 2956 C C . ASP B 1 137 ? -21.422 -15.406 6.555 1 98.81 137 ASP B C 1
ATOM 2958 O O . ASP B 1 137 ? -20.844 -15.703 7.605 1 98.81 137 ASP B O 1
ATOM 2962 N N . VAL B 1 138 ? -20.938 -14.672 5.621 1 98.81 138 VAL B N 1
ATOM 2963 C CA . VAL B 1 138 ? -19.594 -14.117 5.691 1 98.81 138 VAL B CA 1
ATOM 2964 C C . VAL B 1 138 ? -19.656 -12.617 5.961 1 98.81 138 VAL B C 1
ATOM 2966 O O . VAL B 1 138 ? -20.453 -11.906 5.336 1 98.81 138 VAL B O 1
ATOM 2969 N N . THR B 1 139 ? -18.891 -12.148 6.918 1 98.62 139 THR B N 1
ATOM 2970 C CA . THR B 1 139 ? -18.719 -10.711 7.113 1 98.62 139 THR B CA 1
ATOM 2971 C C . THR B 1 139 ? -17.719 -10.148 6.102 1 98.62 139 THR B C 1
ATOM 2973 O O . THR B 1 139 ? -16.562 -10.57 6.051 1 98.62 139 THR B O 1
ATOM 2976 N N . VAL B 1 140 ? -18.203 -9.219 5.312 1 98.62 140 VAL B N 1
ATOM 2977 C CA . VAL B 1 140 ? -17.359 -8.602 4.281 1 98.62 140 VAL B CA 1
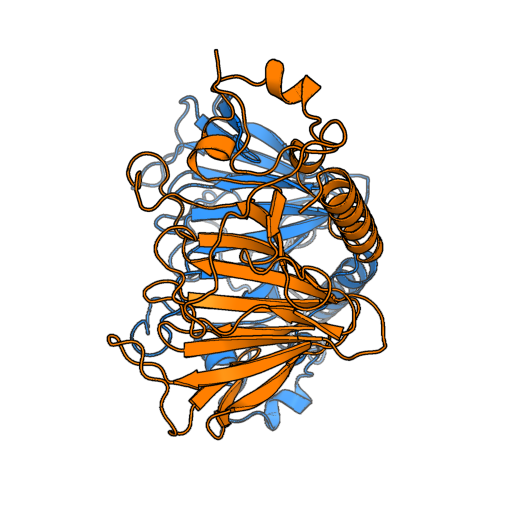ATOM 2978 C C . VAL B 1 140 ? -17.125 -7.137 4.625 1 98.62 140 VAL B C 1
ATOM 2980 O O . VAL B 1 140 ? -18.062 -6.41 4.965 1 98.62 140 VAL B O 1
ATOM 2983 N N . CYS B 1 141 ? -15.891 -6.754 4.621 1 98.62 141 CYS B N 1
ATOM 2984 C CA . CYS B 1 141 ? -15.5 -5.359 4.758 1 98.62 141 CYS B CA 1
ATOM 2985 C C . CYS B 1 141 ? -14.891 -4.832 3.465 1 98.62 141 CYS B C 1
ATOM 2987 O 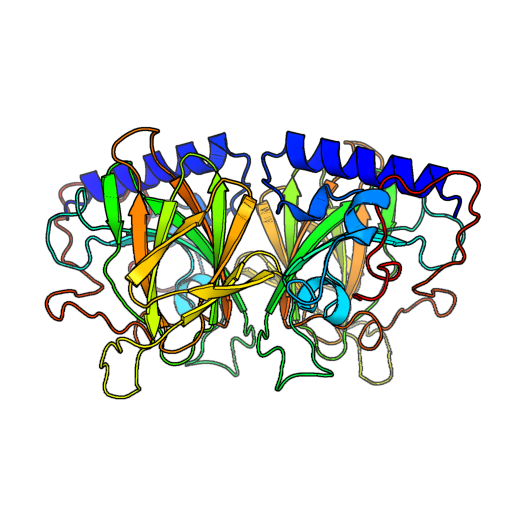O . CYS B 1 141 ? -13.859 -5.336 3.01 1 98.62 141 CYS B O 1
ATOM 2989 N N . SER B 1 142 ? -15.508 -3.877 2.898 1 98.56 142 SER B N 1
ATOM 2990 C CA . SER B 1 142 ? -15.07 -3.271 1.644 1 98.56 142 SER B CA 1
ATOM 2991 C C . SER B 1 142 ? -15.062 -1.75 1.737 1 98.56 142 SER B C 1
ATOM 2993 O O . SER B 1 142 ? -16.109 -1.123 1.854 1 98.56 142 SER B O 1
ATOM 2995 N N . ASP B 1 143 ? -13.859 -1.158 1.695 1 98.44 143 ASP B N 1
ATOM 2996 C CA . ASP B 1 143 ? -13.703 0.292 1.691 1 98.44 143 ASP B CA 1
ATOM 2997 C C . ASP B 1 143 ? -14.461 0.932 2.854 1 98.44 143 ASP B C 1
ATOM 2999 O O . ASP B 1 143 ? -15.172 1.923 2.668 1 98.44 143 ASP B O 1
ATOM 3003 N N . GLY B 1 144 ? -14.336 0.235 3.961 1 97.69 144 GLY B N 1
ATOM 3004 C CA . GLY B 1 144 ? -14.898 0.793 5.18 1 97.69 144 GLY B CA 1
ATOM 3005 C C . GLY B 1 144 ? -16.344 0.372 5.414 1 97.69 144 GLY B C 1
ATOM 3006 O O . GLY B 1 144 ? -16.922 0.678 6.461 1 97.69 144 GLY B O 1
ATOM 3007 N N . LYS B 1 145 ? -16.969 -0.3 4.492 1 98.31 145 LYS B N 1
ATOM 3008 C CA . LYS B 1 145 ? -18.328 -0.793 4.656 1 98.31 145 LYS B CA 1
ATOM 3009 C C . LYS B 1 145 ? -18.328 -2.23 5.168 1 98.31 145 LYS B C 1
ATOM 3011 O O . LYS B 1 145 ? -17.672 -3.102 4.602 1 98.31 145 LYS B O 1
ATOM 3016 N N . THR B 1 146 ? -19.047 -2.471 6.207 1 98.44 146 THR B N 1
ATOM 3017 C CA . THR B 1 146 ? -19.234 -3.824 6.715 1 98.44 146 THR B CA 1
ATOM 3018 C C . THR B 1 146 ? -20.609 -4.359 6.324 1 98.44 146 THR B C 1
ATOM 3020 O O . THR B 1 146 ? -21.625 -3.676 6.5 1 98.44 146 THR B O 1
ATOM 3023 N N . SER B 1 147 ? -20.641 -5.539 5.773 1 98.44 147 SER B N 1
ATOM 3024 C CA . SER B 1 147 ? -21.891 -6.191 5.398 1 98.44 147 SER B CA 1
ATOM 3025 C C . SER B 1 147 ? -21.812 -7.695 5.633 1 98.44 147 SER B C 1
ATOM 3027 O O . SER B 1 147 ? -20.734 -8.258 5.781 1 98.44 147 SER B O 1
ATOM 3029 N N . GLN B 1 148 ? -22.984 -8.297 5.762 1 98.62 148 GLN B N 1
ATOM 3030 C CA . GLN B 1 148 ? -23.109 -9.75 5.785 1 98.62 148 GLN B CA 1
ATOM 3031 C C . GLN B 1 148 ? -23.594 -10.281 4.438 1 98.62 148 GLN B C 1
ATOM 3033 O O . GLN B 1 148 ? -24.562 -9.766 3.877 1 98.62 148 GLN B O 1
ATOM 3038 N N . VAL B 1 149 ? -22.938 -11.289 3.941 1 98.75 149 VAL B N 1
ATOM 3039 C CA . VAL B 1 149 ? -23.344 -11.883 2.674 1 98.75 149 VAL B CA 1
ATOM 3040 C C . VAL B 1 149 ? -23.391 -13.406 2.809 1 98.75 149 VAL B C 1
ATOM 3042 O O . VAL B 1 149 ? -22.719 -13.977 3.666 1 98.75 149 VAL B O 1
ATOM 3045 N N . PRO B 1 150 ? -24.125 -14.078 1.98 1 98.81 150 PRO B N 1
ATOM 3046 C CA . PRO B 1 150 ? -24.125 -15.547 2.004 1 98.81 150 PRO B CA 1
ATOM 3047 C C . PRO B 1 150 ? -22.781 -16.141 1.612 1 98.81 150 PRO B C 1
ATOM 3049 O O . PRO B 1 150 ? -22.016 -15.523 0.855 1 98.81 150 PRO B O 1
ATOM 3052 N N . ALA B 1 151 ? -22.531 -17.359 2.143 1 98.75 151 ALA B N 1
ATOM 3053 C CA . ALA B 1 151 ? -21.359 -18.109 1.707 1 98.75 151 ALA B CA 1
ATOM 3054 C C . ALA B 1 151 ? -21.344 -18.281 0.191 1 98.75 151 ALA B C 1
ATOM 3056 O O . ALA B 1 151 ? -22.391 -18.562 -0.415 1 98.75 151 ALA B O 1
ATOM 3057 N N . GLY B 1 152 ? -20.188 -17.984 -0.404 1 98.75 152 GLY B N 1
ATOM 3058 C CA . GLY B 1 152 ? -20.062 -18.188 -1.838 1 98.75 152 GLY B CA 1
ATOM 3059 C C . GLY B 1 152 ? -20.375 -16.953 -2.648 1 98.75 152 GLY B C 1
ATOM 3060 O O . GLY B 1 152 ? -20.359 -16.984 -3.881 1 98.75 152 GLY B O 1
ATOM 3061 N N . THR B 1 153 ? -20.688 -15.898 -1.952 1 98.81 153 THR B N 1
ATOM 3062 C CA . THR B 1 153 ? -20.938 -14.648 -2.66 1 98.81 153 THR B CA 1
ATOM 3063 C C . THR B 1 153 ? -19.703 -14.219 -3.447 1 98.81 153 THR B C 1
ATOM 3065 O O . THR B 1 153 ? -18.578 -14.305 -2.949 1 98.81 153 THR B O 1
ATOM 3068 N N . LYS B 1 154 ? -19.891 -13.812 -4.656 1 98.81 154 LYS B N 1
ATOM 3069 C CA . LYS B 1 154 ? -18.875 -13.18 -5.48 1 98.81 154 LYS B CA 1
ATOM 3070 C C . LYS B 1 154 ? -18.891 -11.664 -5.312 1 98.81 154 LYS B C 1
ATOM 3072 O O . LYS B 1 154 ? -19.703 -10.977 -5.938 1 98.81 154 LYS B O 1
ATOM 3077 N N . VAL B 1 155 ? -17.984 -11.188 -4.523 1 98.81 155 VAL B N 1
ATOM 3078 C CA . VAL B 1 155 ? -17.922 -9.758 -4.254 1 98.81 155 VAL B CA 1
ATOM 3079 C C . VAL B 1 155 ? -17.25 -9.039 -5.422 1 98.81 155 VAL B C 1
ATOM 3081 O O . VAL B 1 155 ? -16.109 -9.336 -5.766 1 98.81 155 VAL B O 1
ATOM 3084 N N . LEU B 1 156 ? -17.938 -8.148 -6.027 1 98.81 156 LEU B N 1
ATOM 3085 C CA . LEU B 1 156 ? -17.406 -7.383 -7.152 1 98.81 156 LEU B CA 1
ATOM 3086 C C . LEU B 1 156 ? -16.516 -6.25 -6.672 1 98.81 156 LEU B C 1
ATOM 3088 O O . LEU B 1 156 ? -16.891 -5.477 -5.793 1 98.81 156 LEU B O 1
ATOM 3092 N N . LEU B 1 157 ? -15.359 -6.148 -7.203 1 98.88 157 LEU B N 1
ATOM 3093 C CA . LEU B 1 157 ? -14.469 -5.008 -7.016 1 98.88 157 LEU B CA 1
ATOM 3094 C C . LEU B 1 157 ? -14.25 -4.27 -8.336 1 98.88 157 LEU B C 1
ATOM 3096 O O . LEU B 1 157 ? -13.617 -4.801 -9.25 1 98.88 157 LEU B O 1
ATOM 3100 N N . LYS B 1 158 ? -14.758 -3.113 -8.438 1 98.75 158 LYS B N 1
ATOM 3101 C CA . LYS B 1 158 ? -14.438 -2.205 -9.531 1 98.75 158 LYS B CA 1
ATOM 3102 C C . LYS B 1 158 ? -13.172 -1.407 -9.227 1 98.75 158 LYS B C 1
ATOM 3104 O O . LYS B 1 158 ? -12.719 -1.356 -8.078 1 98.75 158 LYS B O 1
ATOM 3109 N N . PRO B 1 159 ? -12.578 -0.79 -10.281 1 98.75 159 PRO B N 1
ATOM 3110 C CA . PRO B 1 159 ? -11.383 0.014 -10.008 1 98.75 159 PRO B CA 1
ATOM 3111 C C . PRO B 1 159 ? -11.578 0.985 -8.852 1 98.75 159 PRO B C 1
ATOM 3113 O O . PRO B 1 159 ? -12.555 1.739 -8.828 1 98.75 159 PRO B O 1
ATOM 3116 N N . GLY B 1 160 ? -10.656 0.93 -7.895 1 98.69 160 GLY B N 1
ATOM 3117 C CA . GLY B 1 160 ? -10.719 1.782 -6.719 1 98.69 160 GLY B CA 1
ATOM 3118 C C . GLY B 1 160 ? -11.289 1.08 -5.5 1 98.69 160 GLY B C 1
ATOM 3119 O O . GLY B 1 160 ? -11.047 1.5 -4.363 1 98.69 160 GLY B O 1
ATOM 3120 N N . GLN B 1 161 ? -12 0.002 -5.676 1 98.88 161 GLN B N 1
ATOM 3121 C CA . GLN B 1 161 ? -12.617 -0.718 -4.566 1 98.88 161 GLN B CA 1
ATOM 3122 C C . GLN B 1 161 ? -11.68 -1.787 -4.016 1 98.88 161 GLN B C 1
ATOM 3124 O O . GLN B 1 161 ? -10.758 -2.227 -4.703 1 98.88 161 GLN B O 1
ATOM 3129 N N . SER B 1 162 ? -11.906 -2.15 -2.783 1 98.94 162 SER B N 1
ATOM 3130 C CA . SER B 1 162 ? -11.094 -3.164 -2.121 1 98.94 162 SER B CA 1
ATOM 3131 C C . SER B 1 162 ? -11.938 -4.027 -1.187 1 98.94 162 SER B C 1
ATOM 3133 O O . SER B 1 162 ? -13.07 -3.68 -0.871 1 98.94 162 SER B O 1
ATOM 3135 N N . ILE B 1 163 ? -11.398 -5.117 -0.826 1 98.94 163 ILE B N 1
ATOM 3136 C CA . ILE B 1 163 ? -11.984 -6.004 0.175 1 98.94 163 ILE B CA 1
ATOM 3137 C C . ILE B 1 163 ? -10.914 -6.426 1.182 1 98.94 163 ILE B C 1
ATOM 3139 O O . ILE B 1 163 ? -9.766 -6.66 0.811 1 98.94 163 ILE B O 1
ATOM 3143 N N . THR B 1 164 ? -11.273 -6.496 2.42 1 98.88 164 THR B N 1
ATOM 3144 C CA . THR B 1 164 ? -10.398 -7.035 3.457 1 98.88 164 THR B CA 1
ATOM 3145 C C . THR B 1 164 ? -10.594 -8.539 3.594 1 98.88 164 THR B C 1
ATOM 3147 O O . THR B 1 164 ? -11.703 -9.008 3.836 1 98.88 164 THR B O 1
ATOM 3150 N N . ILE B 1 165 ? -9.562 -9.234 3.379 1 98.88 165 ILE B N 1
ATOM 3151 C CA . ILE B 1 165 ? -9.547 -10.68 3.605 1 98.88 165 ILE B CA 1
ATOM 3152 C C . ILE B 1 165 ? -8.977 -10.977 4.988 1 98.88 165 ILE B C 1
ATOM 3154 O O . ILE B 1 165 ? -7.855 -10.586 5.305 1 98.88 165 ILE B O 1
ATOM 3158 N N . THR B 1 166 ? -9.758 -11.656 5.801 1 98.38 166 THR B N 1
ATOM 3159 C CA . THR B 1 166 ? -9.328 -11.984 7.156 1 98.38 166 THR B CA 1
ATOM 3160 C C . THR B 1 166 ? -8.828 -13.422 7.234 1 98.38 166 THR B C 1
ATOM 3162 O O . THR B 1 166 ? -9.094 -14.227 6.34 1 98.38 166 THR B O 1
ATOM 3165 N N . PRO B 1 167 ? -8.086 -13.734 8.273 1 98.38 167 PRO B N 1
ATOM 3166 C CA . PRO B 1 167 ? -7.613 -15.117 8.406 1 98.38 167 PRO B CA 1
ATOM 3167 C C . PRO B 1 167 ? -8.75 -16.125 8.336 1 98.38 167 PRO B C 1
ATOM 3169 O O . PRO B 1 167 ? -9.828 -15.906 8.898 1 98.38 167 PRO B O 1
ATOM 3172 N N . TYR B 1 168 ? -8.508 -17.188 7.57 1 98.56 168 TYR B N 1
ATOM 3173 C CA . TYR B 1 168 ? -9.375 -18.344 7.41 1 98.56 168 TYR B CA 1
ATOM 3174 C C . TYR B 1 168 ? -10.508 -18.047 6.441 1 98.56 168 TYR B C 1
ATOM 3176 O O . TYR B 1 168 ? -11.32 -18.922 6.141 1 98.56 168 TYR B O 1
ATOM 3184 N N . MET B 1 169 ? -10.594 -16.875 5.953 1 98.75 169 MET B N 1
ATOM 3185 C CA . MET B 1 169 ? -11.562 -16.609 4.895 1 98.75 169 MET B CA 1
ATOM 3186 C C . MET B 1 169 ? -11.094 -17.203 3.57 1 98.75 169 MET B C 1
ATOM 3188 O O . MET B 1 169 ? -10.078 -16.781 3.016 1 98.75 169 MET B O 1
ATOM 3192 N N . TYR B 1 170 ? -11.758 -18.156 3.125 1 98.81 170 TYR B N 1
ATOM 3193 C CA . TYR B 1 170 ? -11.492 -18.656 1.781 1 98.81 170 TYR B CA 1
ATOM 3194 C C . TYR B 1 170 ? -11.828 -17.609 0.731 1 98.81 170 TYR B C 1
ATOM 3196 O O . TYR B 1 170 ? -12.875 -16.953 0.808 1 98.81 170 TYR B O 1
ATOM 3204 N N . HIS B 1 171 ? -10.984 -17.469 -0.223 1 98.81 171 HIS B N 1
ATOM 3205 C CA . HIS B 1 171 ? -11.25 -16.516 -1.299 1 98.81 171 HIS B CA 1
ATOM 3206 C C . HIS B 1 171 ? -10.547 -16.938 -2.586 1 98.81 171 HIS B C 1
ATOM 3208 O O . HIS B 1 171 ? -9.516 -17.625 -2.545 1 98.81 171 HIS B O 1
ATOM 3214 N N . ASP B 1 172 ? -11.062 -16.625 -3.656 1 98.19 172 ASP B N 1
ATOM 3215 C CA . ASP B 1 172 ? -10.445 -16.766 -4.973 1 98.19 172 ASP B CA 1
ATOM 3216 C C . ASP B 1 172 ? -10.609 -15.484 -5.789 1 98.19 172 ASP B C 1
ATOM 3218 O O . ASP B 1 172 ? -11.047 -14.461 -5.266 1 98.19 172 ASP B O 1
ATOM 3222 N N . PHE B 1 173 ? -10.125 -15.461 -6.996 1 98.56 173 PHE B N 1
ATOM 3223 C CA . PHE B 1 173 ? -10.195 -14.344 -7.934 1 98.56 173 PHE B CA 1
ATOM 3224 C C . PHE B 1 173 ? -10.797 -14.789 -9.258 1 98.56 173 PHE B C 1
ATOM 3226 O O . PHE B 1 173 ? -10.344 -15.773 -9.852 1 98.56 173 PHE B O 1
ATOM 3233 N N . ILE B 1 174 ? -11.75 -14.039 -9.672 1 98.25 174 ILE B N 1
ATOM 3234 C CA . ILE B 1 174 ? -12.398 -14.32 -10.945 1 98.25 174 ILE B CA 1
ATOM 3235 C C . ILE B 1 174 ? -12.414 -13.062 -11.812 1 98.25 174 ILE B C 1
ATOM 3237 O O . ILE B 1 174 ? -13.023 -12.055 -11.438 1 98.25 174 ILE B O 1
ATOM 3241 N N . VAL B 1 175 ? -11.766 -13.141 -12.969 1 98.81 175 VAL B N 1
ATOM 3242 C CA . VAL B 1 175 ? -11.766 -12.023 -13.906 1 98.81 175 VAL B CA 1
ATOM 3243 C C . VAL B 1 175 ? -12.742 -12.305 -15.047 1 98.81 175 VAL B C 1
ATOM 3245 O O . VAL B 1 175 ? -12.742 -13.398 -15.617 1 98.81 175 VAL B O 1
ATOM 3248 N N . PRO B 1 176 ? -13.586 -11.344 -15.375 1 98.69 176 PRO B N 1
ATOM 3249 C CA . PRO B 1 176 ? -14.523 -11.547 -16.5 1 98.69 176 PRO B CA 1
ATOM 3250 C C . PRO B 1 176 ? -13.82 -11.961 -17.781 1 98.69 176 PRO B C 1
ATOM 3252 O O . PRO B 1 176 ? -12.656 -11.609 -18 1 98.69 176 PRO B O 1
ATOM 3255 N N . GLU B 1 177 ? -14.539 -12.57 -18.672 1 98.12 177 GLU B N 1
ATOM 3256 C CA . GLU B 1 177 ? -13.977 -13.125 -19.891 1 98.12 177 GLU B CA 1
ATOM 3257 C C . GLU B 1 177 ? -13.688 -12.031 -20.922 1 98.12 177 GLU B C 1
ATOM 3259 O O . GLU B 1 177 ? -13.047 -12.281 -21.938 1 98.12 177 GLU B O 1
ATOM 3264 N N . THR B 1 178 ? -14.188 -10.867 -20.641 1 98.06 178 THR B N 1
ATOM 3265 C CA . THR B 1 178 ? -13.953 -9.711 -21.5 1 98.06 178 THR B CA 1
ATOM 3266 C C . THR B 1 178 ? -13.5 -8.508 -20.672 1 98.06 178 THR B C 1
ATOM 3268 O O . THR B 1 178 ? -13.609 -8.516 -19.453 1 98.06 178 THR B O 1
ATOM 3271 N N . GLY B 1 179 ? -12.883 -7.605 -21.312 1 98.06 179 GLY B N 1
ATOM 3272 C CA . GLY B 1 179 ? -12.5 -6.379 -20.625 1 98.06 179 GLY B CA 1
ATOM 3273 C C . GLY B 1 179 ? -11.008 -6.281 -20.375 1 98.06 179 GLY B C 1
ATOM 3274 O O . GLY B 1 179 ? -10.531 -5.281 -19.828 1 98.06 179 GLY B O 1
ATOM 3275 N N . GLY B 1 180 ? -10.242 -7.297 -20.734 1 98.5 180 GLY B N 1
ATOM 3276 C CA . GLY B 1 180 ? -8.797 -7.242 -20.578 1 98.5 180 GLY B CA 1
ATOM 3277 C C . GLY B 1 180 ? -8.32 -7.652 -19.203 1 98.5 180 GLY B C 1
ATOM 3278 O O . GLY B 1 180 ? -9.109 -8.156 -18.391 1 98.5 180 GLY B O 1
ATOM 3279 N N . PRO B 1 181 ? -7.012 -7.508 -18.969 1 98.88 181 PRO B N 1
ATOM 3280 C CA . PRO B 1 181 ? -6.449 -7.879 -17.672 1 98.88 181 PRO B CA 1
ATOM 3281 C C . PRO B 1 181 ? -6.816 -6.891 -16.562 1 98.88 181 PRO B C 1
ATOM 3283 O O . PRO B 1 181 ? -7.238 -5.766 -16.859 1 98.88 181 PRO B O 1
ATOM 3286 N N . VAL B 1 182 ? -6.672 -7.391 -15.367 1 98.88 182 VAL B N 1
ATOM 3287 C CA . VAL B 1 182 ? -6.883 -6.539 -14.203 1 98.88 182 VAL B CA 1
ATOM 3288 C C . VAL B 1 182 ? -5.578 -6.383 -13.43 1 98.88 182 VAL B C 1
ATOM 3290 O O . VAL B 1 182 ? -4.816 -7.344 -13.281 1 98.88 182 VAL B O 1
ATOM 3293 N N . LEU B 1 183 ? -5.258 -5.18 -13.023 1 98.94 183 LEU B N 1
ATOM 3294 C CA . LEU B 1 183 ? -4.188 -4.883 -12.086 1 98.94 183 LEU B CA 1
ATOM 3295 C C . LEU B 1 183 ? -4.73 -4.758 -10.664 1 98.94 183 LEU B C 1
ATOM 3297 O O . LEU B 1 183 ? -5.621 -3.947 -10.406 1 98.94 183 LEU B O 1
ATOM 3301 N N . LEU B 1 184 ? -4.207 -5.594 -9.789 1 98.94 184 LEU B N 1
ATOM 3302 C CA . LEU B 1 184 ? -4.621 -5.562 -8.391 1 98.94 184 LEU B CA 1
ATOM 3303 C C . LEU B 1 184 ? -3.463 -5.145 -7.488 1 98.94 184 LEU B C 1
ATOM 3305 O O . LEU B 1 184 ? -2.297 -5.277 -7.867 1 98.94 184 LEU B O 1
ATOM 3309 N N . GLY B 1 185 ? -3.801 -4.562 -6.414 1 98.88 185 GLY B N 1
ATOM 3310 C CA . GLY B 1 185 ? -2.875 -4.344 -5.312 1 98.88 185 GLY B CA 1
ATOM 3311 C C . GLY B 1 185 ? -3.217 -5.152 -4.074 1 98.88 185 GLY B C 1
ATOM 3312 O O . GLY B 1 185 ? -4.363 -5.574 -3.9 1 98.88 185 GLY B O 1
ATOM 3313 N N . GLU B 1 186 ? -2.244 -5.387 -3.314 1 98.94 186 GLU B N 1
ATOM 3314 C CA . GLU B 1 186 ? -2.396 -5.98 -1.989 1 98.94 186 GLU B CA 1
ATOM 3315 C C . GLU B 1 186 ? -1.607 -5.203 -0.94 1 98.94 186 GLU B C 1
ATOM 3317 O O . GLU B 1 186 ? -0.417 -4.941 -1.121 1 98.94 186 GLU B O 1
ATOM 3322 N N . VAL B 1 187 ? -2.225 -4.719 0.018 1 98.94 187 VAL B N 1
ATOM 3323 C CA . VAL B 1 187 ? -1.607 -4.246 1.252 1 98.94 187 VAL B CA 1
ATOM 3324 C C . VAL B 1 187 ? -1.983 -5.176 2.406 1 98.94 187 VAL B C 1
ATOM 3326 O O . VAL B 1 187 ? -3.164 -5.457 2.625 1 98.94 187 VAL B O 1
ATOM 3329 N N . SER B 1 188 ? -0.976 -5.633 3.133 1 98.88 188 SER B N 1
ATOM 3330 C CA . SER B 1 188 ? -1.274 -6.723 4.059 1 98.88 188 SER B CA 1
ATOM 3331 C C . SER B 1 188 ? -0.294 -6.738 5.227 1 98.88 188 SER B C 1
ATOM 3333 O O . SER B 1 188 ? 0.635 -5.93 5.277 1 98.88 188 SER B O 1
ATOM 3335 N N . MET B 1 189 ? -0.576 -7.66 6.125 1 98.62 189 MET B N 1
ATOM 3336 C CA . MET B 1 189 ? 0.45 -8.094 7.066 1 98.62 189 MET B CA 1
ATOM 3337 C C . MET B 1 189 ? 1.61 -8.766 6.336 1 98.62 189 MET B C 1
ATOM 3339 O O . MET B 1 189 ? 1.531 -9.008 5.133 1 98.62 189 MET B O 1
ATOM 3343 N N . CYS B 1 190 ? 2.66 -8.969 7.082 1 98.19 190 CYS B N 1
ATOM 3344 C CA . CYS B 1 190 ? 3.816 -9.648 6.508 1 98.19 190 CYS B CA 1
ATOM 3345 C C . CYS B 1 190 ? 3.4 -10.945 5.828 1 9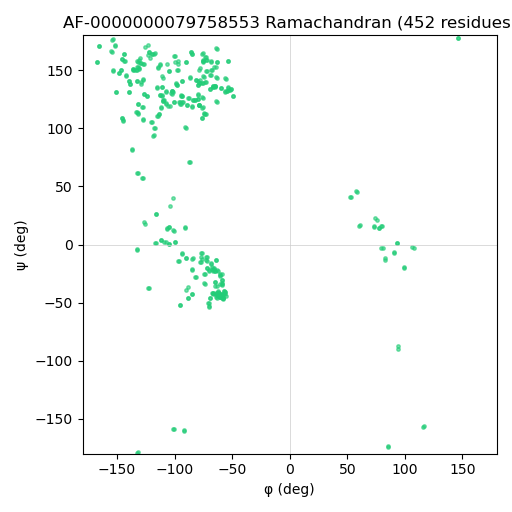8.19 190 CYS B C 1
ATOM 3347 O O . CYS B 1 190 ? 2.615 -11.719 6.383 1 98.19 190 CYS B O 1
ATOM 3349 N N . ASN B 1 191 ? 3.918 -11.133 4.641 1 96.69 191 ASN B N 1
ATOM 3350 C CA . ASN B 1 191 ? 3.531 -12.258 3.797 1 96.69 191 ASN B CA 1
ATOM 3351 C C . ASN B 1 191 ? 4.527 -13.414 3.908 1 96.69 191 ASN B C 1
ATOM 3353 O O . ASN B 1 191 ? 5.738 -13.188 3.934 1 96.69 191 ASN B O 1
ATOM 3357 N N . ASP B 1 192 ? 4.008 -14.633 3.99 1 95 192 ASP B N 1
ATOM 3358 C CA . ASP B 1 192 ? 4.77 -15.883 3.918 1 95 192 ASP B CA 1
ATOM 3359 C C . ASP B 1 192 ? 4.062 -16.906 3.037 1 95 192 ASP B C 1
ATOM 3361 O O . ASP B 1 192 ? 3.428 -17.828 3.543 1 95 192 ASP B O 1
ATOM 3365 N N . ASP B 1 193 ? 4.254 -16.766 1.812 1 89.5 193 ASP B N 1
ATOM 3366 C CA . ASP B 1 193 ? 3.537 -17.578 0.837 1 89.5 193 ASP B CA 1
ATOM 3367 C C . ASP B 1 193 ? 3.926 -19.062 0.966 1 89.5 193 ASP B C 1
ATOM 3369 O O . ASP B 1 193 ? 3.172 -19.938 0.557 1 89.5 193 ASP B O 1
ATOM 3373 N N . ASP B 1 194 ? 5.047 -19.312 1.514 1 89.56 194 ASP B N 1
ATOM 3374 C CA . ASP B 1 194 ? 5.523 -20.688 1.636 1 89.56 194 ASP B CA 1
ATOM 3375 C C . ASP B 1 194 ? 4.758 -21.438 2.723 1 89.56 194 ASP B C 1
ATOM 3377 O O . ASP B 1 194 ? 4.59 -22.656 2.643 1 89.56 194 ASP B O 1
ATOM 3381 N N . ASN B 1 195 ? 4.23 -20.703 3.691 1 92.38 195 ASN B N 1
ATOM 3382 C CA . ASN B 1 195 ? 3.732 -21.422 4.859 1 92.38 195 ASN B CA 1
ATOM 3383 C C . ASN B 1 195 ? 2.336 -20.938 5.254 1 92.38 195 ASN B C 1
ATOM 3385 O O . ASN B 1 195 ? 1.704 -21.516 6.137 1 92.38 195 ASN B O 1
ATOM 3389 N N . ASP B 1 196 ? 1.863 -19.969 4.582 1 95.25 196 ASP B N 1
ATOM 3390 C CA . ASP B 1 196 ? 0.598 -19.406 5.047 1 95.25 196 ASP B CA 1
ATOM 3391 C C . ASP B 1 196 ? -0.435 -19.375 3.922 1 95.25 196 ASP B C 1
ATOM 3393 O O . ASP B 1 196 ? -1.335 -18.547 3.916 1 95.25 196 ASP B O 1
ATOM 3397 N N . ASN B 1 197 ? -0.288 -20.109 2.895 1 93.06 197 ASN B N 1
ATOM 3398 C CA . ASN B 1 197 ? -1.281 -20.344 1.854 1 93.06 197 ASN B CA 1
ATOM 3399 C C . ASN B 1 197 ? -1.882 -21.75 1.971 1 93.06 197 ASN B C 1
ATOM 3401 O O . ASN B 1 197 ? -1.169 -22.75 1.851 1 93.06 197 ASN B O 1
ATOM 3405 N N . PHE B 1 198 ? -3.156 -21.875 2.168 1 95 198 PHE B N 1
ATOM 3406 C CA . PHE B 1 198 ? -3.857 -23.156 2.258 1 95 198 PHE B CA 1
ATOM 3407 C C . PHE B 1 198 ? -4.922 -23.266 1.176 1 95 198 PHE B C 1
ATOM 3409 O O . PHE B 1 198 ? -6.004 -22.688 1.303 1 95 198 PHE B O 1
ATOM 3416 N N . PHE B 1 199 ? -4.633 -24.016 0.237 1 94.88 199 PHE B N 1
ATOM 3417 C CA . PHE B 1 199 ? -5.477 -24.109 -0.947 1 94.88 199 PHE B CA 1
ATOM 3418 C C . PHE B 1 199 ? -6.586 -25.141 -0.744 1 94.88 199 PHE B C 1
ATOM 3420 O O . PHE B 1 199 ? -6.363 -26.188 -0.148 1 94.88 199 PHE B O 1
ATOM 3427 N N . TYR B 1 200 ? -7.695 -24.812 -1.292 1 94.25 200 TYR B N 1
ATOM 3428 C CA . TYR B 1 200 ? -8.812 -25.75 -1.23 1 94.25 200 TYR B CA 1
ATOM 3429 C C . TYR B 1 200 ? -8.555 -26.953 -2.117 1 94.25 200 TYR B C 1
ATOM 3431 O O . TYR B 1 200 ? -8.805 -28.094 -1.713 1 94.25 200 TYR B O 1
ATOM 3439 N N . ASN B 1 201 ? -8.18 -26.688 -3.355 1 91.25 201 ASN B N 1
ATOM 3440 C CA . ASN B 1 201 ? -7.742 -27.75 -4.25 1 91.25 201 ASN B CA 1
ATOM 3441 C C . ASN B 1 201 ? -6.355 -28.266 -3.869 1 91.25 201 ASN B C 1
ATOM 3443 O O . ASN B 1 201 ? -5.355 -27.562 -4.062 1 91.25 201 ASN B O 1
ATOM 3447 N N . LYS B 1 202 ? -6.223 -29.422 -3.416 1 89.44 202 LYS B N 1
ATOM 3448 C CA . LYS B 1 202 ? -4.988 -29.953 -2.854 1 89.44 202 LYS B CA 1
ATOM 3449 C C . LYS B 1 202 ? -3.994 -30.328 -3.955 1 89.44 202 LYS B C 1
ATOM 3451 O O . LYS B 1 202 ? -2.826 -30.594 -3.676 1 89.44 202 LYS B O 1
ATOM 3456 N N . GLU B 1 203 ? -4.438 -30.266 -5.23 1 85.69 203 GLU B N 1
ATOM 3457 C CA . GLU B 1 203 ? -3.527 -30.484 -6.348 1 85.69 203 GLU B CA 1
ATOM 3458 C C . GLU B 1 203 ? -2.65 -29.266 -6.605 1 85.69 203 GLU B C 1
ATOM 3460 O O . GLU B 1 203 ? -1.64 -29.359 -7.305 1 85.69 203 GLU B O 1
ATOM 3465 N N . VAL B 1 204 ? -3.066 -28.219 -6.035 1 82.94 204 VAL B N 1
ATOM 3466 C CA . VAL B 1 204 ? -2.385 -26.938 -6.242 1 82.94 204 VAL B CA 1
ATOM 3467 C C . VAL B 1 204 ? -1.089 -26.906 -5.434 1 82.94 204 VAL B C 1
ATOM 3469 O O . VAL B 1 204 ? -1.059 -27.344 -4.281 1 82.94 204 VAL B O 1
ATOM 3472 N N . GLY B 1 205 ? 0.005 -26.594 -6.121 1 73 205 GLY B N 1
ATOM 3473 C CA . GLY B 1 205 ? 1.279 -26.312 -5.48 1 73 205 GLY B CA 1
ATOM 3474 C C . GLY B 1 205 ? 1.838 -24.953 -5.84 1 73 205 GLY B C 1
ATOM 3475 O O . GLY B 1 205 ? 1.349 -24.297 -6.762 1 73 205 GLY B O 1
ATOM 3476 N N . ARG B 1 206 ? 2.773 -24.359 -5.172 1 64.12 206 ARG B N 1
ATOM 3477 C CA . ARG B 1 206 ? 3.209 -22.984 -5.367 1 64.12 206 ARG B CA 1
ATOM 3478 C C . ARG B 1 206 ? 4.336 -22.906 -6.391 1 64.12 206 ARG B C 1
ATOM 3480 O O . ARG B 1 206 ? 4.395 -21.969 -7.188 1 64.12 206 ARG B O 1
ATOM 3487 N N . PHE B 1 207 ? 5.277 -23.828 -6.402 1 65.94 207 PHE B N 1
ATOM 3488 C CA . PHE B 1 207 ? 6.434 -23.625 -7.266 1 65.94 207 PHE B CA 1
ATOM 3489 C C . PHE B 1 207 ? 6.52 -24.719 -8.32 1 65.94 207 PHE B C 1
ATOM 3491 O O . PHE B 1 207 ? 7.156 -25.75 -8.102 1 65.94 207 PHE B O 1
ATOM 3498 N N . PRO B 1 208 ? 5.895 -24.266 -9.453 1 73 208 PRO B N 1
ATOM 3499 C CA . PRO B 1 208 ? 5.906 -25.25 -10.523 1 73 208 PRO B CA 1
ATOM 3500 C C . PRO B 1 208 ? 7.27 -25.375 -11.203 1 73 208 PRO B C 1
ATOM 3502 O O . PRO B 1 208 ? 8.086 -24.453 -11.133 1 73 208 PRO B O 1
ATOM 3505 N N . ALA B 1 209 ? 7.484 -26.484 -11.812 1 84.06 209 ALA B N 1
ATOM 3506 C CA . ALA B 1 209 ? 8.695 -26.703 -12.594 1 84.06 209 ALA B CA 1
ATOM 3507 C C . ALA B 1 209 ? 8.719 -25.797 -13.828 1 84.06 209 ALA B C 1
ATOM 3509 O O . ALA B 1 209 ? 7.684 -25.562 -14.453 1 84.06 209 ALA B O 1
ATOM 3510 N N . ILE B 1 210 ? 9.875 -25.188 -14.117 1 92.31 210 ILE B N 1
ATOM 3511 C CA . ILE B 1 210 ? 10.039 -24.297 -15.258 1 92.31 210 ILE B CA 1
ATOM 3512 C C . ILE B 1 210 ? 10.875 -24.984 -16.328 1 92.31 210 ILE B C 1
ATOM 3514 O O . ILE B 1 210 ? 11.945 -25.531 -16.047 1 92.31 210 ILE B O 1
ATOM 3518 N N . GLU B 1 211 ? 10.352 -25.141 -17.516 1 95.19 211 GLU B N 1
ATOM 3519 C CA . GLU B 1 211 ? 11.141 -25.516 -18.672 1 95.19 211 GLU B CA 1
ATOM 3520 C C . GLU B 1 211 ? 11.961 -24.344 -19.203 1 95.19 211 GLU B C 1
ATOM 3522 O O . GLU B 1 211 ? 11.398 -23.359 -19.703 1 95.19 211 GLU B O 1
ATOM 3527 N N . GLU B 1 212 ? 13.273 -24.422 -19.203 1 97 212 GLU B N 1
ATOM 3528 C CA . GLU B 1 212 ? 14.164 -23.328 -19.562 1 97 212 GLU B CA 1
ATOM 3529 C C . GLU B 1 212 ? 14.422 -23.281 -21.062 1 97 212 GLU B C 1
ATOM 3531 O O . GLU B 1 212 ? 15.547 -23.484 -21.516 1 97 212 GLU B O 1
ATOM 3536 N N . ASP B 1 213 ? 13.383 -22.891 -21.781 1 97.94 213 ASP B N 1
ATOM 3537 C CA . ASP B 1 213 ? 13.469 -22.875 -23.234 1 97.94 213 ASP B CA 1
ATOM 3538 C C . ASP B 1 213 ? 14.094 -21.578 -23.734 1 97.94 213 ASP B C 1
ATOM 3540 O O . ASP B 1 213 ? 14.422 -21.438 -24.922 1 97.94 213 ASP B O 1
ATOM 3544 N N . GLU B 1 214 ? 14.234 -20.562 -22.875 1 98.06 214 GLU B N 1
ATOM 3545 C CA . GLU B 1 214 ? 15.023 -19.359 -23.156 1 98.06 214 GLU B CA 1
ATOM 3546 C C . GLU B 1 214 ? 15.57 -18.75 -21.859 1 98.06 214 GLU B C 1
ATOM 3548 O O . GLU B 1 214 ? 15.234 -19.203 -20.766 1 98.06 214 GLU B O 1
ATOM 3553 N N . ALA B 1 215 ? 16.453 -17.75 -22.062 1 97.81 215 ALA B N 1
ATOM 3554 C CA . ALA B 1 215 ? 17.016 -17.062 -20.906 1 97.81 215 ALA B CA 1
ATOM 3555 C C . ALA B 1 215 ? 15.953 -16.25 -20.188 1 97.81 215 ALA B C 1
ATOM 3557 O O . ALA B 1 215 ? 15.047 -15.695 -20.812 1 97.81 215 ALA B O 1
ATOM 3558 N N . PRO B 1 216 ? 16.094 -16.078 -18.922 1 98.06 216 PRO B N 1
ATOM 3559 C CA . PRO B 1 216 ? 15.109 -15.273 -18.188 1 98.06 216 PRO B CA 1
ATOM 3560 C C . PRO B 1 216 ? 15.172 -13.789 -18.547 1 98.06 216 PRO B C 1
ATOM 3562 O O . PRO B 1 216 ? 16.266 -13.219 -18.609 1 98.06 216 PRO B O 1
ATOM 3565 N N . TYR B 1 217 ? 14 -13.18 -18.797 1 98.12 217 TYR B N 1
ATOM 3566 C CA . TYR B 1 217 ? 13.852 -11.734 -18.938 1 98.12 217 TYR B CA 1
ATOM 3567 C C . TYR B 1 217 ? 14.07 -11.023 -17.609 1 98.12 217 TYR B C 1
ATOM 3569 O O . TYR B 1 217 ? 14.828 -10.047 -17.547 1 98.12 217 TYR B O 1
ATOM 3577 N N . ARG B 1 218 ? 13.516 -11.477 -16.578 1 98.25 218 ARG B N 1
ATOM 3578 C CA . ARG B 1 218 ? 13.703 -11.172 -15.156 1 98.25 218 ARG B CA 1
ATOM 3579 C C . ARG B 1 218 ? 13.812 -12.453 -14.336 1 98.25 218 ARG B C 1
ATOM 3581 O O . ARG B 1 218 ? 13.227 -13.477 -14.688 1 98.25 218 ARG B O 1
ATOM 3588 N N . LEU B 1 219 ? 14.531 -12.367 -13.273 1 97.94 219 LEU B N 1
ATOM 3589 C CA . LEU B 1 219 ? 14.523 -13.5 -12.359 1 97.94 219 LEU B CA 1
ATOM 3590 C C . LEU B 1 219 ? 13.305 -13.461 -11.445 1 97.94 219 LEU B C 1
ATOM 3592 O O . LEU B 1 219 ? 12.875 -12.383 -11.023 1 97.94 219 LEU B O 1
ATOM 3596 N N . LEU B 1 220 ? 12.781 -14.633 -11.211 1 97.25 220 LEU B N 1
ATOM 3597 C CA . LEU B 1 220 ? 11.727 -14.75 -10.203 1 97.25 220 LEU B CA 1
ATOM 3598 C C . LEU B 1 220 ? 12.305 -14.664 -8.797 1 97.25 220 LEU B C 1
ATOM 3600 O O . LEU B 1 220 ? 13.5 -14.898 -8.594 1 97.25 220 LEU B O 1
ATOM 3604 N N . CYS B 1 221 ? 11.484 -14.445 -7.824 1 96.88 221 CYS B N 1
ATOM 3605 C CA . CYS B 1 221 ? 11.922 -14.094 -6.473 1 96.88 221 CYS B CA 1
ATOM 3606 C C . CYS B 1 221 ? 12.625 -15.273 -5.809 1 96.88 221 CYS B C 1
ATOM 3608 O O . CYS B 1 221 ? 13.289 -15.102 -4.785 1 96.88 221 CYS B O 1
ATOM 3610 N N . ASN B 1 222 ? 12.453 -16.438 -6.355 1 94.5 222 ASN B N 1
ATOM 3611 C CA . ASN B 1 222 ? 13.109 -17.609 -5.793 1 94.5 222 ASN B CA 1
ATOM 3612 C C . ASN B 1 222 ? 14.344 -18 -6.605 1 94.5 222 ASN B C 1
ATOM 3614 O O . ASN B 1 222 ? 14.938 -19.062 -6.379 1 94.5 222 ASN B O 1
ATOM 3618 N N . GLU B 1 223 ? 14.797 -17.141 -7.496 1 96.06 223 GLU B N 1
ATOM 3619 C CA . GLU B 1 223 ? 15.859 -17.531 -8.414 1 96.06 223 GLU B CA 1
ATOM 3620 C C . GLU B 1 223 ? 17.109 -16.688 -8.203 1 96.06 223 GLU B C 1
ATOM 3622 O O . GLU B 1 223 ? 18.109 -16.844 -8.914 1 96.06 223 GLU B O 1
ATOM 3627 N N . TYR B 1 224 ? 17.109 -15.805 -7.289 1 97.62 224 TYR B N 1
ATOM 3628 C CA . TYR B 1 224 ? 18.203 -14.852 -7.148 1 97.62 224 TYR B CA 1
ATOM 3629 C C . TYR B 1 224 ? 19.5 -15.562 -6.777 1 97.62 224 TYR B C 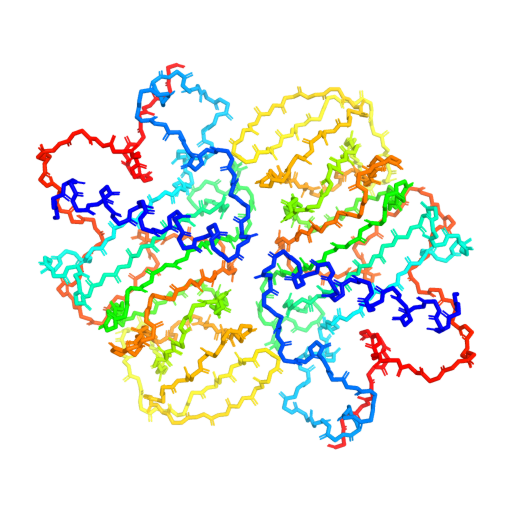1
ATOM 3631 O O . TYR B 1 224 ? 19.5 -16.469 -5.93 1 97.62 224 TYR B O 1
ATOM 3639 N N . PRO B 1 225 ? 20.578 -15.18 -7.418 1 97.12 225 PRO B N 1
ATOM 3640 C CA . PRO B 1 225 ? 21.859 -15.742 -6.992 1 97.12 225 PRO B CA 1
ATOM 3641 C C . PRO B 1 225 ? 22.297 -15.25 -5.609 1 97.12 225 PRO B C 1
ATOM 3643 O O . PRO B 1 225 ? 21.875 -14.172 -5.18 1 97.12 225 PRO B O 1
ATOM 3646 N N . GLN B 1 226 ? 23.109 -16 -4.992 1 94.62 226 GLN B N 1
ATOM 3647 C CA . GLN B 1 226 ? 23.672 -15.578 -3.715 1 94.62 226 GLN B CA 1
ATOM 3648 C C . GLN B 1 226 ? 24.625 -14.398 -3.904 1 94.62 226 GLN B C 1
ATOM 3650 O O . GLN B 1 226 ? 25.312 -14.305 -4.926 1 94.62 226 GLN B O 1
ATOM 3655 N N . ALA B 1 227 ? 24.625 -13.578 -2.941 1 94.06 227 ALA B N 1
ATOM 3656 C CA . ALA B 1 227 ? 25.578 -12.477 -2.977 1 94.06 227 ALA B CA 1
ATOM 3657 C C . ALA B 1 227 ? 26.984 -12.961 -2.629 1 94.06 227 ALA B C 1
ATOM 3659 O O . ALA B 1 227 ? 27.156 -13.836 -1.782 1 94.06 227 ALA B O 1
ATOM 3660 N N . GLU B 1 228 ? 27.953 -12.445 -3.35 1 87.06 228 GLU B N 1
ATOM 3661 C CA . GLU B 1 228 ? 29.344 -12.773 -3.049 1 87.06 228 GLU B CA 1
ATOM 3662 C C . GLU B 1 228 ? 29.891 -11.883 -1.936 1 87.06 228 GLU B C 1
ATOM 3664 O O . GLU B 1 228 ? 29.469 -10.734 -1.789 1 87.06 228 GLU B O 1
#

Organism: Clostridium scindens (strain ATCC 35704 / DSM 5676 / VPI 13733 / 19) (NCBI:txid411468)

Secondary structure (DSSP, 8-state):
-BHHHHHHHHHHHHHHHHHTTPPPPGGGG--HHHHTT--GGGHHHHHTT-EEEEE-TTSS-TTTB-EEEEEEE---TT-TTT----EEEEEEEE-TT-EEEEEE-SS--EEEEEEESS-EEEEEEEB-TT-PBP-S-EEEEETTEEEEE-TTEEEEE-TT-EEEEPTTEEEEEE--SSS--EEEEEEEEPP-TTTS-EESSTT--SS---B-SS--SS-BTT-PPPP-/-BHHHHHHHHHHHHHHHHHTTPPPPGGGG--HHHHTT--GGGHHHHHTT-EEEEE-TTSS-TTTB-EEEEEEE---TTSTTT----EEEEEEEE-TT-EEEEEE-SS--EEEEEEESS-EEEEEEEB-TT-PBP-S-EEEEETTEEEEE-TTEEEEE-TT-EEEEPTTEEEEEE--SSS--EEEEEEEEPP-TTTS-EESSTT--SS---B-SS--SS-BTT-PPPP-

pLDDT: mean 96.76, std 4.59, range [63.34, 98.94]

Foldseek 3Di:
DALVVVQVVLVVVVVVCVVLPHDADPLQQDFLVNLQADAPVVVQLQQQLFYWAKFQLQPPCCLAEIKIKGWRDFFHPVCCVVGVAFKTKMKIKHWANHKYFKKFFQAKKKKKAFQDFFKKWKAKFAADPVGDTDQQWDWKAKPRDTDTDTHGDTDIHDHGIIIIGDGRIIIMMGHHNDRTMTMMMMMMTGDDPPPTIGGPPPSGHRDHDYDHPDGHSHDGSNGRDHHD/DALVVVQVVLVVVVVVCVVLPHDADPQQQDFLVNLQADAPVVVQLQQQLFYWAKFQLQPPCCLAEIKIKGWRDFFHPVCCVVGVAFKTKMKIKHWANHKYFKKFFQAKKKKKAFQDFFKKWKAKFAADPVGDTDQQWDWKDKPRDTDTDTHGDTDIHDHGIIIMGDGRIIIMMGHHNDRTMTMMMMMMTGDDPPPTIGGPPPSGHRDYDYDHPDGHSHDGSNGRDHHD

Radius of gyration: 21.87 Å; Cα contacts (8 Å, |Δi|>4): 1201; chains: 2; bounding box: 57×61×48 Å